Protein AF-A0A9P6ZFN4-F1 (afdb_monomer)

pLDDT: mean 72.67, std 25.09, range [27.66, 98.25]

Nearest PDB structures (foldseek):
  7vg8-assembly1_A  TM=7.835E-01  e=7.254E-08  Tomato yellow leaf curl virus
  6q1m-assembly1_A  TM=7.448E-01  e=5.800E-06  Wheat dwarf virus
  6we0-assembly1_A  TM=6.860E-01  e=6.562E-06  Wheat dwarf virus
  7ola-assembly1_E  TM=4.453E-01  e=1.838E-04  Staphylococcus aureus
  2rhq-assembly1_B-2  TM=4.123E-01  e=5.957E-01  Staphylococcus haemolyticus

Structure (mmCIF, N/CA/C/O backbone):
data_AF-A0A9P6ZFN4-F1
#
_entry.id   AF-A0A9P6ZFN4-F1
#
loop_
_atom_site.group_PDB
_atom_site.id
_atom_site.type_symbol
_atom_site.label_atom_id
_atom_site.label_alt_id
_atom_site.label_comp_id
_atom_site.label_asym_id
_atom_site.label_entity_id
_atom_site.label_seq_id
_atom_site.pdbx_PDB_ins_code
_atom_site.Cartn_x
_atom_site.Cartn_y
_atom_site.Cartn_z
_atom_site.occupancy
_atom_site.B_iso_or_equiv
_atom_site.auth_seq_id
_atom_site.auth_comp_id
_atom_site.auth_asym_id
_atom_site.auth_atom_id
_atom_site.pdbx_PDB_model_num
ATOM 1 N N . MET A 1 1 ? 9.051 -55.244 55.175 1.00 33.50 1 MET A N 1
ATOM 2 C CA . MET A 1 1 ? 8.944 -56.664 54.767 1.00 33.50 1 MET A CA 1
ATOM 3 C C . MET A 1 1 ? 7.610 -56.850 54.056 1.00 33.50 1 MET A C 1
ATOM 5 O O . MET A 1 1 ? 6.680 -56.185 54.481 1.00 33.50 1 MET A O 1
ATOM 9 N N . THR A 1 2 ? 7.563 -57.707 53.024 1.00 35.31 2 THR A N 1
ATOM 10 C CA . THR A 1 2 ? 6.387 -58.440 52.469 1.00 35.31 2 THR A CA 1
ATOM 11 C C . THR A 1 2 ? 5.052 -57.723 52.163 1.00 35.31 2 THR A C 1
ATOM 13 O O . THR A 1 2 ? 4.479 -57.037 52.999 1.00 35.31 2 THR A O 1
ATOM 16 N N . ALA A 1 3 ? 4.507 -58.010 50.971 1.00 38.78 3 ALA A N 1
ATOM 17 C CA . ALA A 1 3 ? 3.099 -57.799 50.587 1.00 38.78 3 ALA A CA 1
ATOM 18 C C . ALA A 1 3 ? 2.182 -58.938 51.119 1.00 38.78 3 ALA A C 1
ATOM 20 O O . ALA A 1 3 ? 2.674 -59.792 51.862 1.00 38.78 3 ALA A O 1
ATOM 21 N N . PRO A 1 4 ? 0.868 -58.946 50.799 1.00 55.84 4 PRO A N 1
ATOM 22 C CA . PRO A 1 4 ? 0.368 -59.608 49.567 1.00 55.84 4 PRO A CA 1
ATOM 23 C C . PRO A 1 4 ? -0.668 -58.739 48.797 1.00 55.84 4 PRO A C 1
ATOM 25 O O . PRO A 1 4 ? -1.037 -57.680 49.294 1.00 55.84 4 PRO A O 1
ATOM 28 N N . CYS A 1 5 ? -1.141 -58.995 47.565 1.00 32.94 5 CYS A N 1
ATOM 29 C CA . CYS A 1 5 ? -1.126 -60.121 46.600 1.00 32.94 5 CYS A CA 1
ATOM 30 C C . CYS A 1 5 ? -2.319 -61.120 46.617 1.00 32.94 5 CYS A C 1
ATOM 32 O O . CYS A 1 5 ? -2.819 -61.478 47.677 1.00 32.94 5 CYS A O 1
ATOM 34 N N . ASP A 1 6 ? -2.694 -61.555 45.400 1.00 32.56 6 ASP A N 1
ATOM 35 C CA . ASP A 1 6 ? -3.630 -62.624 44.967 1.00 32.56 6 ASP A CA 1
ATOM 36 C C . ASP A 1 6 ? -5.155 -62.474 45.243 1.00 32.56 6 ASP A C 1
ATOM 38 O O . ASP A 1 6 ? -5.543 -61.910 46.258 1.00 32.56 6 ASP A O 1
ATOM 42 N N . ILE A 1 7 ? -6.136 -63.006 44.476 1.00 36.28 7 ILE A N 1
ATOM 43 C CA . ILE A 1 7 ? -6.410 -63.312 43.032 1.00 36.28 7 ILE A CA 1
ATOM 44 C C . ILE A 1 7 ? -7.402 -64.506 42.905 1.00 36.28 7 ILE A C 1
ATOM 46 O O . ILE A 1 7 ? -7.102 -65.613 43.344 1.00 36.28 7 ILE A O 1
ATOM 50 N N . ALA A 1 8 ? -8.559 -64.280 42.250 1.00 30.75 8 ALA A N 1
ATOM 51 C CA . ALA A 1 8 ? -9.572 -65.243 41.736 1.00 30.75 8 ALA A CA 1
ATOM 52 C C . ALA A 1 8 ? -10.604 -64.473 40.848 1.00 30.75 8 ALA A C 1
ATOM 54 O O . ALA A 1 8 ? -10.574 -63.244 40.855 1.00 30.75 8 ALA A O 1
ATOM 55 N N . GLY A 1 9 ? -11.551 -65.032 40.069 1.00 29.61 9 GLY A N 1
ATOM 56 C CA . GLY A 1 9 ? -11.866 -66.420 39.657 1.00 29.61 9 GLY A CA 1
ATOM 57 C C . GLY A 1 9 ? -13.399 -66.699 39.593 1.00 29.61 9 GLY A C 1
ATOM 58 O O . GLY A 1 9 ? -14.090 -66.349 40.541 1.00 29.61 9 GLY A O 1
ATOM 59 N N . THR A 1 10 ? -14.030 -67.304 38.563 1.00 30.70 10 THR A N 1
ATOM 60 C CA . THR A 1 10 ? -13.551 -67.684 37.208 1.00 30.70 10 THR A CA 1
ATOM 61 C C . THR A 1 10 ? -14.710 -67.942 36.190 1.00 30.70 10 THR A C 1
ATOM 63 O O . THR A 1 10 ? -15.515 -68.841 36.388 1.00 30.70 10 THR A O 1
ATOM 66 N N . SER A 1 11 ? -14.742 -67.199 35.068 1.00 28.97 11 SER A N 1
ATOM 67 C CA . SER A 1 11 ? -15.205 -67.565 33.691 1.00 28.97 11 SER A CA 1
ATOM 68 C C . SER A 1 11 ? -16.497 -68.378 33.370 1.00 28.97 11 SER A C 1
ATOM 70 O O . SER A 1 11 ? -16.594 -69.558 33.691 1.00 28.97 11 SER A O 1
ATOM 72 N N . SER A 1 12 ? -17.345 -67.845 32.469 1.00 30.00 12 SER A N 1
ATOM 73 C CA . SER A 1 12 ? -18.059 -68.564 31.371 1.00 30.00 12 SER A CA 1
ATOM 74 C C . SER A 1 12 ? -18.648 -67.527 30.379 1.00 30.00 12 SER A C 1
ATOM 76 O O . SER A 1 12 ? -18.824 -66.381 30.780 1.00 30.00 12 SER A O 1
ATOM 78 N N . SER A 1 13 ? -18.971 -67.771 29.100 1.00 31.06 13 SER A N 1
ATOM 79 C CA . SER A 1 13 ? -18.542 -68.768 28.088 1.00 31.06 13 SER A CA 1
ATOM 80 C C . SER A 1 13 ? -18.645 -68.112 26.679 1.00 31.06 13 SER A C 1
ATOM 82 O O . SER A 1 13 ? -19.114 -66.979 26.580 1.00 31.06 13 SER A O 1
ATOM 84 N N . SER A 1 14 ? -18.145 -68.731 25.596 1.00 30.78 14 SER A N 1
ATOM 85 C CA . SER A 1 14 ? -17.811 -68.025 24.332 1.00 30.78 14 SER A CA 1
ATOM 86 C C . SER A 1 14 ? -18.418 -68.606 23.041 1.00 30.78 14 SER A C 1
ATOM 88 O O . SER A 1 14 ? -18.720 -69.792 22.996 1.00 30.78 14 SER A O 1
ATOM 90 N N . ILE A 1 15 ? -18.538 -67.760 21.994 1.00 33.44 15 ILE A N 1
ATOM 91 C CA . ILE A 1 15 ? -18.435 -68.000 20.520 1.00 33.44 15 ILE A CA 1
ATOM 92 C C . ILE A 1 15 ? -18.924 -66.718 19.785 1.00 33.44 15 ILE A C 1
ATOM 94 O O . ILE A 1 15 ? -19.940 -66.160 20.172 1.00 33.44 15 ILE A O 1
ATOM 98 N N . GLY A 1 16 ? -18.283 -66.181 18.734 1.00 29.41 16 GLY A N 1
ATOM 99 C CA . GLY A 1 16 ? -16.957 -66.485 18.183 1.00 29.41 16 GLY A CA 1
ATOM 100 C C . GLY A 1 16 ? -16.561 -65.641 16.944 1.00 29.41 16 GLY A C 1
ATOM 101 O O . GLY A 1 16 ? -17.385 -65.383 16.081 1.00 29.41 16 GLY A O 1
ATOM 102 N N . ARG A 1 17 ? -15.264 -65.286 16.866 1.00 31.55 17 ARG A N 1
ATOM 103 C CA . ARG A 1 17 ? -14.427 -64.924 15.687 1.00 31.55 17 ARG A CA 1
ATOM 104 C C . ARG A 1 17 ? -14.952 -63.947 14.606 1.00 31.55 17 ARG A C 1
ATOM 106 O O . ARG A 1 17 ? -15.712 -64.336 13.732 1.00 31.55 17 ARG A O 1
ATOM 113 N N . PHE A 1 18 ? -14.244 -62.822 14.459 1.00 30.25 18 PHE A N 1
ATOM 114 C CA . PHE A 1 18 ? -13.247 -62.658 13.376 1.00 30.25 18 PHE A CA 1
ATOM 115 C C . PHE A 1 18 ? -12.080 -61.769 13.866 1.00 30.25 18 PHE A C 1
ATOM 117 O O . PHE A 1 18 ? -12.160 -61.220 14.963 1.00 30.25 18 PHE A O 1
ATOM 124 N N . SER A 1 19 ? -10.958 -61.712 13.139 1.00 35.53 19 SER A N 1
ATOM 125 C CA . SER A 1 19 ? -9.648 -61.307 13.694 1.00 35.53 19 SER A CA 1
ATOM 126 C C . SER A 1 19 ? -8.797 -60.431 12.767 1.00 35.53 19 SER A C 1
ATOM 128 O O . SER A 1 19 ? -8.697 -60.741 11.582 1.00 35.53 19 SER A O 1
ATOM 130 N N . GLY A 1 20 ? -8.076 -59.448 13.324 1.00 33.66 20 GLY A N 1
ATOM 131 C CA . GLY A 1 20 ? -6.977 -58.757 12.631 1.00 33.66 20 GLY A CA 1
ATOM 132 C C . GLY A 1 20 ? -6.579 -57.411 13.249 1.00 33.66 20 GLY A C 1
ATOM 133 O O . GLY A 1 20 ? -7.222 -56.402 12.981 1.00 33.66 20 GLY A O 1
ATOM 134 N N . THR A 1 21 ? -5.495 -57.380 14.031 1.00 38.56 21 THR A N 1
ATOM 135 C CA . THR A 1 21 ? -4.876 -56.137 14.538 1.00 38.56 21 THR A CA 1
ATOM 136 C C . THR A 1 21 ? -3.730 -55.715 13.604 1.00 38.56 21 THR A C 1
ATOM 138 O O . THR A 1 21 ? -2.918 -56.576 13.259 1.00 38.56 21 THR A O 1
ATOM 141 N N . PRO A 1 22 ? -3.616 -54.440 13.181 1.00 38.00 22 PRO A N 1
ATOM 142 C CA . PRO A 1 22 ? -2.537 -53.997 12.297 1.00 38.00 22 PRO A CA 1
ATOM 143 C C . PRO A 1 22 ? -1.188 -53.842 13.023 1.00 38.00 22 PRO A C 1
ATOM 145 O O . PRO A 1 22 ? -1.133 -53.491 14.201 1.00 38.00 22 PRO A O 1
ATOM 148 N N . ALA A 1 23 ? -0.098 -54.072 12.288 1.00 46.53 23 ALA A N 1
ATOM 149 C CA . ALA A 1 23 ? 1.288 -53.881 12.725 1.00 46.53 23 ALA A CA 1
ATOM 150 C C . ALA A 1 23 ? 1.819 -52.474 12.343 1.00 46.53 23 ALA A C 1
ATOM 152 O O . ALA A 1 23 ? 1.262 -51.849 11.437 1.00 46.53 23 ALA A O 1
ATOM 153 N N . PRO A 1 24 ? 2.879 -51.955 12.999 1.00 41.06 24 PRO A N 1
ATOM 154 C CA . PRO A 1 24 ? 3.419 -50.624 12.711 1.00 41.06 24 PRO A CA 1
ATOM 155 C C . PRO A 1 24 ? 4.169 -50.547 11.369 1.00 41.06 24 PRO A C 1
ATOM 157 O O . PRO A 1 24 ? 4.866 -51.480 10.971 1.00 41.06 24 PRO A O 1
ATOM 160 N N . SER A 1 25 ? 4.064 -49.395 10.701 1.00 48.50 25 SER A N 1
ATOM 161 C CA . SER A 1 25 ? 4.752 -49.093 9.436 1.00 48.50 25 SER A CA 1
ATOM 162 C C . SER A 1 25 ? 6.192 -48.590 9.648 1.00 48.50 25 SER A C 1
ATOM 164 O O . SER A 1 25 ? 6.456 -47.922 10.651 1.00 48.50 25 SER A O 1
ATOM 166 N N . PRO A 1 26 ? 7.124 -48.844 8.708 1.00 41.97 26 PRO A N 1
ATOM 167 C CA . PRO A 1 26 ? 8.508 -48.379 8.803 1.00 41.97 26 PRO A CA 1
ATOM 168 C C . PRO A 1 26 ? 8.667 -46.882 8.487 1.00 41.97 26 PRO A C 1
ATOM 170 O O . PRO A 1 26 ? 7.898 -46.298 7.722 1.00 41.97 26 PRO A O 1
ATOM 173 N N . ILE A 1 27 ? 9.719 -46.279 9.045 1.00 41.28 27 ILE A N 1
ATOM 174 C CA . ILE A 1 27 ? 10.157 -44.906 8.752 1.00 41.28 27 ILE A CA 1
ATOM 175 C C . ILE A 1 27 ? 10.905 -44.885 7.408 1.00 41.28 27 ILE A C 1
ATOM 177 O O . ILE A 1 27 ? 11.694 -45.786 7.127 1.00 41.28 27 ILE A O 1
ATOM 181 N N . ILE A 1 28 ? 10.677 -43.850 6.593 1.00 43.72 28 ILE A N 1
ATOM 182 C CA . ILE A 1 28 ? 11.344 -43.641 5.298 1.00 43.72 28 ILE A CA 1
ATOM 183 C C . ILE A 1 28 ? 12.283 -42.433 5.399 1.00 43.72 28 ILE A C 1
ATOM 185 O O . ILE A 1 28 ? 11.839 -41.329 5.714 1.00 43.72 28 ILE A O 1
ATOM 189 N N . ASP A 1 29 ? 13.565 -42.647 5.099 1.00 38.59 29 ASP A N 1
ATOM 190 C CA . ASP A 1 29 ? 14.549 -41.584 4.863 1.00 38.59 29 ASP A CA 1
ATOM 191 C C . ASP A 1 29 ? 14.380 -41.027 3.436 1.00 38.59 29 ASP A C 1
ATOM 193 O O . ASP A 1 29 ? 14.258 -41.779 2.469 1.00 38.59 29 ASP A O 1
ATOM 197 N N . TRP A 1 30 ? 14.365 -39.700 3.311 1.00 39.34 30 TRP A N 1
ATOM 198 C CA . TRP A 1 30 ? 14.148 -38.971 2.058 1.00 39.34 30 TRP A CA 1
ATOM 199 C C . TRP A 1 30 ? 15.433 -38.390 1.446 1.00 39.34 30 TRP A C 1
ATOM 201 O O . TRP A 1 30 ? 15.371 -37.703 0.427 1.00 39.34 30 TRP A O 1
ATOM 211 N N . SER A 1 31 ? 16.604 -38.671 2.024 1.00 37.94 31 SER A N 1
ATOM 212 C CA . SER A 1 31 ? 17.887 -38.078 1.623 1.00 37.94 31 SER A CA 1
ATOM 213 C C . SER A 1 31 ? 18.450 -38.550 0.267 1.00 37.94 31 SER A C 1
ATOM 215 O O . SER A 1 31 ? 19.385 -37.930 -0.239 1.00 37.94 31 SER A O 1
ATOM 217 N N . GLN A 1 32 ? 17.904 -39.611 -0.354 1.00 39.78 32 GLN A N 1
ATOM 218 C CA . GLN A 1 32 ? 18.511 -40.265 -1.532 1.00 39.78 32 GLN A CA 1
ATOM 219 C C . GLN A 1 32 ? 17.535 -40.579 -2.689 1.00 39.78 32 GLN A C 1
ATOM 221 O O . GLN A 1 32 ? 17.383 -41.731 -3.090 1.00 39.78 32 GLN A O 1
ATOM 226 N N . THR A 1 33 ? 16.905 -39.563 -3.298 1.00 41.47 33 THR A N 1
ATOM 227 C CA . THR A 1 33 ? 16.223 -39.724 -4.608 1.00 41.47 33 THR A CA 1
ATOM 228 C C . THR A 1 33 ? 16.595 -38.628 -5.623 1.00 41.47 33 THR A C 1
ATOM 230 O O . THR A 1 33 ? 16.543 -37.444 -5.292 1.00 41.47 33 THR A O 1
ATOM 233 N N . PRO A 1 34 ? 16.975 -38.979 -6.873 1.00 39.03 34 PRO A N 1
ATOM 234 C CA . PRO A 1 34 ? 17.336 -38.003 -7.903 1.00 39.03 34 PRO A CA 1
ATOM 235 C C . PRO A 1 34 ? 16.099 -37.380 -8.589 1.00 39.03 34 PRO A C 1
ATOM 237 O O . PRO A 1 34 ? 15.061 -38.035 -8.711 1.00 39.03 34 PRO A O 1
ATOM 240 N N . PRO A 1 35 ? 16.190 -36.136 -9.099 1.00 38.53 35 PRO A N 1
ATOM 241 C CA . PRO A 1 35 ? 15.038 -35.418 -9.643 1.00 38.53 35 PRO A CA 1
ATOM 242 C C . PRO A 1 35 ? 14.597 -35.927 -11.035 1.00 38.53 35 PRO A C 1
ATOM 244 O O . PRO A 1 35 ? 15.439 -36.158 -11.910 1.00 38.53 35 PRO A O 1
ATOM 247 N N . PRO A 1 36 ? 13.280 -36.032 -11.307 1.00 37.91 36 PRO A N 1
ATOM 248 C CA . PRO A 1 36 ? 12.765 -36.457 -12.608 1.00 37.91 36 PRO A CA 1
ATOM 249 C C . PRO A 1 36 ? 12.917 -35.371 -13.688 1.00 37.91 36 PRO A C 1
ATOM 251 O O . PRO A 1 36 ? 12.708 -34.178 -13.452 1.00 37.91 36 PRO A O 1
ATOM 254 N N . ARG A 1 37 ? 13.230 -35.788 -14.923 1.00 32.44 37 ARG A N 1
ATOM 255 C CA . ARG A 1 37 ? 13.356 -34.883 -16.079 1.00 32.44 37 ARG A CA 1
ATOM 256 C C . ARG A 1 37 ? 11.998 -34.300 -16.487 1.00 32.44 37 ARG A C 1
ATOM 258 O O . ARG A 1 37 ? 11.055 -35.040 -16.756 1.00 32.44 37 ARG A O 1
ATOM 265 N N . ARG A 1 38 ? 11.918 -32.972 -16.637 1.00 30.95 38 ARG A N 1
ATOM 266 C CA . ARG A 1 38 ? 10.751 -32.298 -17.232 1.00 30.95 38 ARG A CA 1
ATOM 267 C C . ARG A 1 38 ? 10.666 -32.569 -18.739 1.00 30.95 38 ARG A C 1
ATOM 269 O O . ARG A 1 38 ? 11.581 -32.214 -19.475 1.00 30.95 38 ARG A O 1
ATOM 276 N N . VAL A 1 39 ? 9.518 -33.067 -19.197 1.00 35.81 39 VAL A N 1
ATOM 277 C CA . VAL A 1 39 ? 9.081 -32.999 -20.602 1.00 35.81 39 VAL A CA 1
ATOM 278 C C . VAL A 1 39 ? 7.797 -32.170 -20.643 1.00 35.81 39 VAL A C 1
ATOM 280 O O . VAL A 1 39 ? 6.818 -32.507 -19.984 1.00 35.81 39 VAL A O 1
ATOM 283 N N . GLY A 1 40 ? 7.813 -31.045 -21.360 1.00 30.00 40 GLY A N 1
ATOM 284 C CA . GLY A 1 40 ? 6.699 -30.096 -21.391 1.00 30.00 40 GLY A CA 1
ATOM 285 C C . GLY A 1 40 ? 5.860 -30.209 -22.662 1.00 30.00 40 GLY A C 1
ATOM 286 O O . GLY A 1 40 ? 6.275 -29.713 -23.703 1.00 30.00 40 GLY A O 1
ATOM 287 N N . GLY A 1 41 ? 4.660 -30.787 -22.566 1.00 30.12 41 GLY A N 1
ATOM 288 C CA . GLY A 1 41 ? 3.659 -30.790 -23.639 1.00 30.12 41 GLY A CA 1
ATOM 289 C C . GLY A 1 41 ? 2.352 -30.139 -23.182 1.00 30.12 41 GLY A C 1
ATOM 290 O O . GLY A 1 41 ? 1.699 -30.647 -22.276 1.00 30.12 41 GLY A O 1
ATOM 291 N N . ARG A 1 42 ? 1.953 -29.014 -23.792 1.00 32.91 42 ARG A N 1
ATOM 292 C CA . ARG A 1 42 ? 0.676 -28.334 -23.494 1.00 32.91 42 ARG A CA 1
ATOM 293 C C . ARG A 1 42 ? -0.396 -28.692 -24.527 1.00 32.91 42 ARG A C 1
ATOM 295 O O . ARG A 1 42 ? -0.572 -27.973 -25.506 1.00 32.91 42 ARG A O 1
ATOM 302 N N . GLY A 1 43 ? -1.143 -29.766 -24.282 1.00 30.00 43 GLY A N 1
ATOM 303 C CA . GLY A 1 43 ? -2.414 -30.015 -24.970 1.00 30.00 43 GLY A CA 1
ATOM 304 C C . GLY A 1 43 ? -3.554 -29.217 -24.326 1.00 30.00 43 GLY A C 1
ATOM 305 O O . GLY A 1 43 ? -3.689 -29.221 -23.105 1.00 30.00 43 GLY A O 1
ATOM 306 N N . ARG A 1 44 ? -4.388 -28.546 -25.131 1.00 34.56 44 ARG A N 1
ATOM 307 C CA . ARG A 1 44 ? -5.708 -28.047 -24.701 1.00 34.56 44 ARG A CA 1
ATOM 308 C C . ARG A 1 44 ? -6.788 -29.011 -25.214 1.00 34.56 44 ARG A C 1
ATOM 310 O O . ARG A 1 44 ? -6.725 -29.357 -26.394 1.00 34.56 44 ARG A O 1
ATOM 317 N N . PRO A 1 45 ? -7.785 -29.411 -24.403 1.00 34.03 45 PRO A N 1
ATOM 318 C CA . PRO A 1 45 ? -8.946 -30.130 -24.918 1.00 34.03 45 PRO A CA 1
ATOM 319 C C . PRO A 1 45 ? -9.778 -29.210 -25.826 1.00 34.03 45 PRO A C 1
ATOM 321 O O . PRO A 1 45 ? -9.888 -28.008 -25.577 1.00 34.03 45 PRO A O 1
ATOM 324 N N . ARG A 1 46 ? -10.360 -29.776 -26.888 1.00 30.22 46 ARG A N 1
ATOM 325 C CA . ARG A 1 46 ? -11.207 -29.067 -27.859 1.00 30.22 46 ARG A CA 1
ATOM 326 C C . ARG A 1 46 ? -12.646 -29.558 -27.713 1.00 30.22 46 ARG A C 1
ATOM 328 O O . ARG A 1 46 ? -12.877 -30.762 -27.742 1.00 30.22 46 ARG A O 1
ATOM 335 N N . VAL A 1 47 ? -13.594 -28.636 -27.559 1.00 31.70 47 VAL A N 1
ATOM 336 C CA . VAL A 1 47 ? -15.028 -28.965 -27.477 1.00 31.70 47 VAL A CA 1
ATOM 337 C C . VAL A 1 47 ? -15.527 -29.463 -28.837 1.00 31.70 47 VAL A C 1
ATOM 339 O O . VAL A 1 47 ? -15.164 -28.908 -29.876 1.00 31.70 47 VAL A O 1
ATOM 342 N N . LEU A 1 48 ? -16.345 -30.516 -28.818 1.00 28.28 48 LEU A N 1
ATOM 343 C CA . LEU A 1 48 ? -17.032 -31.071 -29.984 1.00 28.28 48 LEU A CA 1
ATOM 344 C C . LEU A 1 48 ? -18.379 -30.373 -30.199 1.00 28.28 48 LEU A C 1
ATOM 346 O O . LEU A 1 48 ? -19.124 -30.151 -29.249 1.00 28.28 48 LEU A O 1
ATOM 350 N N . VAL A 1 49 ? -18.699 -30.082 -31.460 1.00 32.53 49 VAL A N 1
ATOM 351 C CA . VAL A 1 49 ? -20.010 -29.601 -31.921 1.00 32.53 49 VAL A CA 1
ATOM 352 C C . VAL A 1 49 ? -20.344 -30.389 -33.199 1.00 32.53 49 VAL A C 1
ATOM 354 O O . VAL A 1 49 ? -19.449 -30.539 -34.037 1.00 32.53 49 VAL A O 1
ATOM 357 N N . PRO A 1 50 ? -21.558 -30.952 -33.353 1.00 35.25 50 PRO A N 1
ATOM 358 C CA . PRO A 1 50 ? -21.914 -31.752 -34.526 1.00 35.25 50 PRO A CA 1
ATOM 359 C C . PRO A 1 50 ? -22.084 -30.891 -35.787 1.00 35.25 50 PRO A C 1
ATOM 361 O O . PRO A 1 50 ? -22.417 -29.710 -35.708 1.00 35.25 50 PRO A O 1
ATOM 364 N N . ALA A 1 51 ? -21.867 -31.497 -36.957 1.00 30.09 51 ALA A N 1
ATOM 365 C CA . ALA A 1 51 ? -21.926 -30.827 -38.256 1.00 30.09 51 ALA A CA 1
ATOM 366 C C . ALA A 1 51 ? -23.230 -31.122 -39.020 1.00 30.09 51 ALA A C 1
ATOM 368 O O . ALA A 1 51 ? -23.754 -32.234 -38.966 1.00 30.09 51 ALA A O 1
ATOM 369 N N . THR A 1 52 ? -23.697 -30.142 -39.794 1.00 32.00 52 THR A N 1
ATOM 370 C CA . THR A 1 52 ? -24.788 -30.259 -40.773 1.00 32.00 52 THR A CA 1
ATOM 371 C C . THR A 1 52 ? -24.227 -30.203 -42.209 1.00 32.00 52 THR A C 1
ATOM 373 O O . THR A 1 52 ? -23.359 -29.370 -42.474 1.00 32.00 52 THR A O 1
ATOM 376 N N . PRO A 1 53 ? -24.667 -31.069 -43.147 1.00 36.00 53 PRO A N 1
ATOM 377 C CA . PRO A 1 53 ? -24.121 -31.115 -44.510 1.00 36.00 53 PRO A CA 1
ATOM 378 C C . PRO A 1 53 ? -25.056 -30.496 -45.568 1.00 36.00 53 PRO A C 1
ATOM 380 O O . PRO A 1 53 ? -26.222 -30.874 -45.646 1.00 36.00 53 PRO A O 1
ATOM 383 N N . VAL A 1 54 ? -24.539 -29.628 -46.453 1.00 31.39 54 VAL A N 1
ATOM 384 C CA . VAL A 1 54 ? -25.241 -29.202 -47.686 1.00 31.39 54 VAL A CA 1
ATOM 385 C C . VAL A 1 54 ? -24.274 -29.010 -48.869 1.00 31.39 54 VAL A C 1
ATOM 387 O O . VAL A 1 54 ? -23.398 -28.159 -48.814 1.00 31.39 54 VAL A O 1
ATOM 390 N N . SER A 1 55 ? -24.537 -29.776 -49.937 1.00 29.31 55 SER A N 1
ATOM 391 C CA . SER A 1 55 ? -24.230 -29.600 -51.376 1.00 29.31 55 SER A CA 1
ATOM 392 C C . SER A 1 55 ? -22.818 -29.268 -51.906 1.00 29.31 55 SER A C 1
ATOM 394 O O . SER A 1 55 ? -22.047 -28.484 -51.369 1.00 29.31 55 SER A O 1
ATOM 396 N N . LEU A 1 56 ? -22.553 -29.830 -53.091 1.00 30.33 56 LEU A N 1
ATOM 397 C CA . LEU A 1 56 ? -21.430 -29.543 -53.990 1.00 30.33 56 LEU A CA 1
ATOM 398 C C . LEU A 1 56 ? -21.802 -28.485 -55.046 1.00 30.33 56 LEU A C 1
ATOM 400 O O . LEU A 1 56 ? -22.955 -28.419 -55.473 1.00 30.33 56 LEU A O 1
ATOM 404 N N . ALA A 1 57 ? -20.795 -27.758 -55.540 1.00 30.33 57 ALA A N 1
ATOM 405 C CA . ALA A 1 57 ? -20.755 -27.113 -56.859 1.00 30.33 57 ALA A CA 1
ATOM 406 C C . ALA A 1 57 ? -19.280 -26.945 -57.303 1.00 30.33 57 ALA A C 1
ATOM 408 O O . ALA A 1 57 ? -18.385 -26.903 -56.460 1.00 30.33 57 ALA A O 1
ATOM 409 N N . ALA A 1 58 ? -19.018 -26.883 -58.613 1.00 30.22 58 ALA A N 1
ATOM 410 C CA . ALA A 1 58 ? -17.676 -26.714 -59.204 1.00 30.22 58 ALA A CA 1
ATOM 411 C C . ALA A 1 58 ? -17.446 -25.233 -59.640 1.00 30.22 58 ALA A C 1
ATOM 413 O O . ALA A 1 58 ? -18.341 -24.418 -59.446 1.00 30.22 58 ALA A O 1
ATOM 414 N N . SER A 1 59 ? -16.318 -24.767 -60.204 1.00 29.39 59 SER A N 1
ATOM 415 C CA . SER A 1 59 ? -15.161 -25.435 -60.839 1.00 29.39 59 SER A CA 1
ATOM 416 C C . SER A 1 59 ? -13.942 -24.496 -61.009 1.00 29.39 59 SER A C 1
ATOM 418 O O . SER A 1 59 ? -14.129 -23.292 -61.160 1.00 29.39 59 SER A O 1
ATOM 420 N N . SER A 1 60 ? -12.753 -25.086 -61.217 1.00 33.06 60 SER A N 1
ATOM 421 C CA . SER A 1 60 ? -11.575 -24.518 -61.928 1.00 33.06 60 SER A CA 1
ATOM 422 C C . SER A 1 60 ? -10.631 -23.535 -61.182 1.00 33.06 60 SER A C 1
ATOM 424 O O . SER A 1 60 ? -11.023 -22.966 -60.167 1.00 33.06 60 SER A O 1
ATOM 426 N N . PRO A 1 61 ? -9.332 -23.433 -61.582 1.00 39.69 61 PRO A N 1
ATOM 427 C CA . PRO A 1 61 ? -8.248 -23.411 -60.583 1.00 39.69 61 PRO A CA 1
ATOM 428 C C . PRO A 1 61 ? -7.234 -22.243 -60.654 1.00 39.69 61 PRO A C 1
ATOM 430 O O . PRO A 1 61 ? -7.180 -21.479 -61.614 1.00 39.69 61 PRO A O 1
ATOM 433 N N . ALA A 1 62 ? -6.352 -22.192 -59.646 1.00 29.94 62 ALA A N 1
ATOM 434 C CA . ALA A 1 62 ? -5.180 -21.312 -59.540 1.00 29.94 62 ALA A CA 1
ATOM 435 C C . ALA A 1 62 ? -3.851 -22.125 -59.513 1.00 29.94 62 ALA A C 1
ATOM 437 O O . ALA A 1 62 ? -3.884 -23.318 -59.200 1.00 29.94 62 ALA A O 1
ATOM 438 N N . PRO A 1 63 ? -2.684 -21.528 -59.851 1.00 34.88 63 PRO A N 1
ATOM 439 C CA . PRO A 1 63 ? -1.433 -22.265 -60.087 1.00 34.88 63 PRO A CA 1
ATOM 440 C C . PRO A 1 63 ? -0.672 -22.730 -58.825 1.00 34.88 63 PRO A C 1
ATOM 442 O O . PRO A 1 63 ? -0.939 -22.331 -57.695 1.00 34.88 63 PRO A O 1
ATOM 445 N N . SER A 1 64 ? 0.307 -23.613 -59.045 1.00 34.09 64 SER A N 1
ATOM 446 C CA . SER A 1 64 ? 0.949 -24.477 -58.043 1.00 34.09 64 SER A CA 1
ATOM 447 C C . SER A 1 64 ? 1.975 -23.811 -57.110 1.00 34.09 64 SER A C 1
ATOM 449 O O . SER A 1 64 ? 2.924 -23.188 -57.581 1.00 34.09 64 SER A O 1
ATOM 451 N N . GLN A 1 65 ? 1.911 -24.123 -55.807 1.00 37.25 65 GLN A N 1
ATOM 452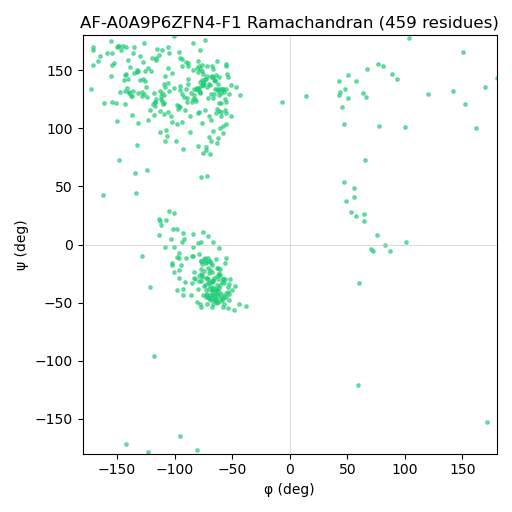 C CA . GLN A 1 65 ? 3.000 -23.884 -54.834 1.00 37.25 65 GLN A CA 1
ATOM 453 C C . GLN A 1 65 ? 3.887 -25.123 -54.550 1.00 37.25 65 GLN A C 1
ATOM 455 O O . GLN A 1 65 ? 4.661 -25.130 -53.598 1.00 37.25 65 GLN A O 1
ATOM 460 N N . ALA A 1 66 ? 3.802 -26.187 -55.356 1.00 37.53 66 ALA A N 1
ATOM 461 C CA . ALA A 1 66 ? 4.456 -27.472 -55.061 1.00 37.53 66 ALA A CA 1
ATOM 462 C C . ALA A 1 66 ? 6.004 -27.445 -55.100 1.00 37.53 66 ALA A C 1
ATOM 464 O O . ALA A 1 66 ? 6.653 -28.277 -54.466 1.00 37.53 66 ALA A O 1
ATOM 465 N N . THR A 1 67 ? 6.611 -26.504 -55.828 1.00 39.09 67 THR A N 1
ATOM 466 C CA . THR A 1 67 ? 8.050 -26.529 -56.155 1.00 39.09 67 THR A CA 1
ATOM 467 C C . THR A 1 67 ? 8.970 -26.099 -55.001 1.00 39.09 67 THR A C 1
ATOM 469 O O . THR A 1 67 ? 10.127 -26.510 -54.956 1.00 39.09 67 THR A O 1
ATOM 472 N N . SER A 1 68 ? 8.486 -25.293 -54.050 1.00 39.09 68 SER A N 1
ATOM 473 C CA . SER A 1 68 ? 9.319 -24.713 -52.979 1.00 39.09 68 SER A CA 1
ATOM 474 C C . SER A 1 68 ? 9.632 -25.680 -51.830 1.00 39.09 68 SER A C 1
ATOM 476 O O . SER A 1 68 ? 10.668 -25.544 -51.177 1.00 39.09 68 SER A O 1
ATOM 478 N N . LEU A 1 69 ? 8.767 -26.672 -51.583 1.00 39.34 69 LEU A N 1
ATOM 479 C CA . LEU A 1 69 ? 8.915 -27.593 -50.450 1.00 39.34 69 LEU A CA 1
ATOM 480 C C . LEU A 1 69 ? 10.024 -28.633 -50.667 1.00 39.34 69 LEU A C 1
ATOM 482 O O . LEU A 1 69 ? 10.735 -28.982 -49.726 1.00 39.34 69 LEU A O 1
ATOM 486 N N . VAL A 1 70 ? 10.199 -29.110 -51.904 1.00 40.16 70 VAL A N 1
ATOM 487 C CA . VAL A 1 70 ? 11.147 -30.193 -52.223 1.00 40.16 70 VAL A CA 1
ATOM 488 C C . VAL A 1 70 ? 12.591 -29.754 -51.956 1.00 40.16 70 VAL A C 1
ATOM 490 O O . VAL A 1 70 ? 13.324 -30.457 -51.259 1.00 40.16 70 VAL A O 1
ATOM 493 N N . GLN A 1 71 ? 12.972 -28.551 -52.402 1.00 37.97 71 GLN A N 1
ATOM 494 C CA . GLN A 1 71 ? 14.323 -28.009 -52.202 1.00 37.97 71 GLN A CA 1
ATOM 495 C C . GLN A 1 71 ? 14.697 -27.860 -50.716 1.00 37.97 71 GLN A C 1
ATOM 497 O O . GLN A 1 71 ? 15.839 -28.123 -50.348 1.00 37.97 71 GLN A O 1
ATOM 502 N N . TRP A 1 72 ? 13.744 -27.526 -49.837 1.00 37.06 72 TRP A N 1
ATOM 503 C CA . TRP A 1 72 ? 13.997 -27.447 -48.389 1.00 37.06 72 TRP A CA 1
ATOM 504 C C . TRP A 1 72 ? 14.295 -28.808 -47.743 1.00 37.06 72 TRP A C 1
ATOM 506 O O . TRP A 1 72 ? 15.071 -28.882 -46.788 1.00 37.06 72 TRP A O 1
ATOM 516 N N . THR A 1 73 ? 13.710 -29.895 -48.255 1.00 40.69 73 THR A N 1
ATOM 517 C CA . THR A 1 73 ? 13.907 -31.244 -47.689 1.00 40.69 73 THR A CA 1
ATOM 518 C C . THR A 1 73 ? 15.244 -31.888 -48.059 1.00 40.69 73 THR A C 1
ATOM 520 O O . THR A 1 73 ? 15.706 -32.779 -47.344 1.00 40.69 73 THR A O 1
ATOM 523 N N . GLN A 1 74 ? 15.890 -31.430 -49.136 1.00 39.22 74 GLN A N 1
ATOM 524 C CA . GLN A 1 74 ? 17.152 -31.993 -49.620 1.00 39.22 74 GLN A CA 1
ATOM 525 C C . GLN A 1 74 ? 18.349 -31.456 -48.813 1.00 39.22 74 GLN A C 1
ATOM 527 O O . GLN A 1 74 ? 19.096 -32.238 -48.222 1.00 39.22 74 GLN A O 1
ATOM 532 N N . THR A 1 75 ? 18.440 -30.132 -48.643 1.00 40.97 75 THR A N 1
ATOM 533 C CA . THR A 1 75 ? 19.505 -29.445 -47.880 1.00 40.97 75 THR A CA 1
ATOM 534 C C . THR A 1 75 ? 19.603 -29.904 -46.416 1.00 40.97 75 THR A C 1
ATOM 536 O O . THR A 1 75 ? 20.682 -29.922 -45.828 1.00 40.97 75 THR A O 1
ATOM 539 N N . GLN A 1 76 ? 18.484 -30.326 -45.813 1.00 41.28 76 GLN A N 1
ATOM 540 C CA . GLN A 1 76 ? 18.436 -30.836 -44.434 1.00 41.28 76 GLN A CA 1
ATOM 541 C C . GLN A 1 76 ? 19.021 -32.252 -44.260 1.00 41.28 76 GLN A C 1
ATOM 543 O O . GLN A 1 76 ? 19.259 -32.671 -43.127 1.00 41.28 76 GLN A O 1
ATOM 548 N N . ARG A 1 77 ? 19.277 -33.005 -45.341 1.00 39.50 77 ARG A N 1
ATOM 549 C CA . ARG A 1 77 ? 19.922 -34.333 -45.260 1.00 39.50 77 ARG A CA 1
ATOM 550 C C . ARG A 1 77 ? 21.445 -34.270 -45.373 1.00 39.50 77 ARG A C 1
ATOM 552 O O . ARG A 1 77 ? 22.129 -35.059 -44.726 1.00 39.50 77 ARG A O 1
ATOM 559 N N . GLU A 1 78 ? 21.983 -33.319 -46.129 1.00 40.53 78 GLU A N 1
ATOM 560 C CA . GLU A 1 78 ? 23.428 -33.214 -46.395 1.00 40.53 78 GLU A CA 1
ATOM 561 C C . GLU A 1 78 ? 24.216 -32.653 -45.197 1.00 40.53 78 GLU A C 1
ATOM 563 O O . GLU A 1 78 ? 25.355 -33.064 -44.950 1.00 40.53 78 GLU A O 1
ATOM 568 N N . ALA A 1 79 ? 23.565 -31.835 -44.359 1.00 41.81 79 ALA A N 1
ATOM 569 C CA . ALA A 1 79 ? 24.106 -31.277 -43.113 1.00 41.81 79 ALA A CA 1
ATOM 570 C C . ALA A 1 79 ? 24.497 -32.323 -42.037 1.00 41.81 79 ALA A C 1
ATOM 572 O O . ALA A 1 79 ? 25.011 -31.957 -40.981 1.00 41.81 79 ALA A O 1
ATOM 573 N N . ARG A 1 80 ? 24.269 -33.623 -42.280 1.00 45.12 80 ARG A N 1
ATOM 574 C CA . ARG A 1 80 ? 24.622 -34.735 -41.377 1.00 45.12 80 ARG A CA 1
ATOM 575 C C . ARG A 1 80 ? 25.903 -35.496 -41.743 1.00 45.12 80 ARG A C 1
ATOM 577 O O . ARG A 1 80 ? 26.273 -36.407 -41.012 1.00 45.12 80 ARG A O 1
ATOM 584 N N . SER A 1 81 ? 26.576 -35.141 -42.840 1.00 45.44 81 SER A N 1
ATOM 585 C CA . SER A 1 81 ? 27.749 -35.874 -43.358 1.00 45.44 81 SER A CA 1
ATOM 586 C C . SER A 1 81 ? 29.111 -35.407 -42.818 1.00 45.44 81 SER A C 1
ATOM 588 O O . SER A 1 81 ? 30.116 -36.071 -43.049 1.00 45.44 81 SER A O 1
ATOM 590 N N . GLY A 1 82 ? 29.178 -34.263 -42.128 1.00 42.66 82 GLY A N 1
ATOM 591 C CA . GLY A 1 82 ? 30.427 -33.704 -41.585 1.00 42.66 82 GLY A CA 1
ATOM 592 C C . GLY A 1 82 ? 31.397 -33.111 -42.620 1.00 42.66 82 GLY A C 1
ATOM 593 O O . GLY A 1 82 ? 32.385 -32.485 -42.235 1.00 42.66 82 GLY A O 1
ATOM 594 N N . VAL A 1 83 ? 31.115 -33.243 -43.921 1.00 38.81 83 VAL A N 1
ATOM 595 C CA . VAL A 1 83 ? 31.938 -32.674 -44.995 1.00 38.81 83 VAL A CA 1
ATOM 596 C C . VAL A 1 83 ? 31.799 -31.151 -45.000 1.00 38.81 83 VAL A C 1
ATOM 598 O O . VAL A 1 83 ? 30.756 -30.606 -45.364 1.00 38.81 83 VAL A O 1
ATOM 601 N N . ARG A 1 84 ? 32.872 -30.441 -44.631 1.00 35.19 84 ARG A N 1
ATOM 602 C CA . ARG A 1 84 ? 32.970 -28.987 -44.821 1.00 35.19 84 ARG A CA 1
ATOM 603 C C . ARG A 1 84 ? 33.166 -28.666 -46.303 1.00 35.19 84 ARG A C 1
ATOM 605 O O . ARG A 1 84 ? 34.287 -28.436 -46.748 1.00 35.19 84 ARG A O 1
ATOM 612 N N . VAL A 1 85 ? 32.070 -28.606 -47.057 1.00 40.47 85 VAL A N 1
ATOM 613 C CA . VAL A 1 85 ? 32.058 -27.891 -48.339 1.00 40.47 85 VAL A CA 1
ATOM 614 C C . VAL A 1 85 ? 32.419 -26.435 -48.043 1.00 40.47 85 VAL A C 1
ATOM 616 O O . VAL A 1 85 ? 31.756 -25.784 -47.232 1.00 40.47 85 VAL A O 1
ATOM 619 N N . ALA A 1 86 ? 33.492 -25.932 -48.654 1.00 38.53 86 ALA A N 1
ATOM 620 C CA . ALA A 1 86 ? 33.875 -24.534 -48.506 1.00 38.53 86 ALA A CA 1
ATOM 621 C C . ALA A 1 86 ? 32.744 -23.650 -49.048 1.00 38.53 86 ALA A C 1
ATOM 623 O O . ALA A 1 86 ? 32.354 -23.780 -50.210 1.00 38.53 86 ALA A O 1
ATOM 624 N N . ALA A 1 87 ? 32.196 -22.774 -48.204 1.00 44.03 87 ALA A N 1
ATOM 625 C CA . ALA A 1 87 ? 31.161 -21.848 -48.641 1.00 44.03 87 ALA A CA 1
ATOM 626 C C . ALA A 1 87 ? 31.724 -20.958 -49.767 1.00 44.03 87 ALA A C 1
ATOM 628 O O . ALA A 1 87 ? 32.839 -20.447 -49.617 1.00 44.03 87 ALA A O 1
ATOM 629 N N . PRO A 1 88 ? 30.993 -20.752 -50.881 1.00 43.06 88 PRO A N 1
ATOM 630 C CA . PRO A 1 88 ? 31.436 -19.834 -51.922 1.00 43.06 88 PRO A CA 1
ATOM 631 C C . PRO A 1 88 ? 31.640 -18.452 -51.299 1.00 43.06 88 PRO A C 1
ATOM 633 O O . PRO A 1 88 ? 30.777 -17.983 -50.552 1.00 43.06 88 PRO A O 1
ATOM 636 N N . GLY A 1 89 ? 32.799 -17.844 -51.578 1.00 50.09 89 GLY A N 1
ATOM 637 C CA . GLY A 1 89 ? 33.300 -16.668 -50.863 1.00 50.09 89 GLY A CA 1
ATOM 638 C C . GLY A 1 89 ? 32.235 -15.591 -50.670 1.00 50.09 89 GLY A C 1
ATOM 639 O O . GLY A 1 89 ? 31.463 -15.296 -51.587 1.00 50.09 89 GLY A O 1
ATOM 640 N N . THR A 1 90 ? 32.176 -15.028 -49.461 1.00 53.62 90 THR A N 1
ATOM 641 C CA . THR A 1 90 ? 31.169 -14.041 -49.054 1.00 53.62 90 THR A CA 1
ATOM 642 C C . THR A 1 90 ? 31.214 -12.824 -49.969 1.00 53.62 90 THR A C 1
ATOM 644 O O . THR A 1 90 ? 32.018 -11.918 -49.758 1.00 53.62 90 THR A O 1
ATOM 647 N N . ARG A 1 91 ? 30.348 -12.811 -50.992 1.00 61.03 91 ARG A N 1
ATOM 648 C CA . ARG A 1 91 ? 30.232 -11.696 -51.939 1.00 61.03 91 ARG A CA 1
ATOM 649 C C . ARG A 1 91 ? 30.036 -10.399 -51.169 1.00 61.03 91 ARG A C 1
ATOM 651 O O . ARG A 1 91 ? 29.146 -10.325 -50.315 1.00 61.03 91 ARG A O 1
ATOM 658 N N . PHE A 1 92 ? 30.855 -9.409 -51.504 1.00 69.81 92 PHE A N 1
ATOM 659 C CA . PHE A 1 92 ? 30.859 -8.105 -50.867 1.00 69.81 92 PHE A CA 1
ATOM 660 C C . PHE A 1 92 ? 29.447 -7.496 -50.830 1.00 69.81 92 PHE A C 1
ATOM 662 O O . PHE A 1 92 ? 28.657 -7.616 -51.775 1.00 69.81 92 PHE A O 1
ATOM 669 N N . ARG A 1 93 ? 29.090 -6.908 -49.683 1.00 76.69 93 ARG A N 1
ATOM 670 C CA . ARG A 1 93 ? 27.730 -6.437 -49.416 1.00 76.69 93 ARG A CA 1
ATOM 671 C C . ARG A 1 93 ? 27.710 -5.305 -48.396 1.00 76.69 93 ARG A C 1
ATOM 673 O O . ARG A 1 93 ? 28.029 -5.507 -47.228 1.00 76.69 93 ARG A O 1
ATOM 680 N N . PHE A 1 94 ? 27.150 -4.174 -48.803 1.00 79.12 94 PHE A N 1
ATOM 681 C CA . PHE A 1 94 ? 26.711 -3.127 -47.885 1.00 79.12 94 PHE A CA 1
ATOM 682 C C . PHE A 1 94 ? 25.390 -3.515 -47.202 1.00 79.12 94 PHE A C 1
ATOM 684 O O . PHE A 1 94 ? 24.508 -4.127 -47.817 1.00 79.12 94 PHE A O 1
ATOM 691 N N . SER A 1 95 ? 25.249 -3.187 -45.914 1.00 84.88 95 SER A N 1
ATOM 692 C CA . SER A 1 95 ? 23.993 -3.344 -45.164 1.00 84.88 95 SER A CA 1
ATOM 693 C C . SER A 1 95 ? 23.960 -2.503 -43.873 1.00 84.88 95 SER A C 1
ATOM 695 O O . SER A 1 95 ? 23.516 -3.005 -42.838 1.00 84.88 95 SER A O 1
ATOM 697 N N . ALA A 1 96 ? 24.417 -1.248 -43.911 1.00 88.12 96 ALA A N 1
ATOM 698 C CA . ALA A 1 96 ? 24.431 -0.339 -42.757 1.00 88.12 96 ALA A CA 1
ATOM 699 C C . ALA A 1 96 ? 23.805 1.025 -43.093 1.00 88.12 96 ALA A C 1
ATOM 701 O O . ALA A 1 96 ? 23.631 1.363 -44.259 1.00 88.12 96 ALA A O 1
ATOM 702 N N . ALA A 1 97 ? 23.429 1.802 -42.074 1.00 89.12 97 ALA A N 1
ATOM 703 C CA . ALA A 1 97 ? 22.858 3.147 -42.244 1.00 89.12 97 ALA A CA 1
ATOM 704 C C . ALA A 1 97 ? 23.887 4.281 -42.076 1.00 89.12 97 ALA A C 1
ATOM 706 O O . ALA A 1 97 ? 23.576 5.430 -42.365 1.00 89.12 97 ALA A O 1
ATOM 707 N N . LYS A 1 98 ? 25.095 3.974 -41.588 1.00 93.00 98 LYS A N 1
ATOM 708 C CA . LYS A 1 98 ? 26.138 4.952 -41.261 1.00 93.00 98 LYS A CA 1
ATOM 709 C C . LYS A 1 98 ? 27.508 4.433 -41.694 1.00 93.00 98 LYS A C 1
ATOM 711 O O . LYS A 1 98 ? 27.868 3.302 -41.354 1.00 93.00 98 LYS A O 1
ATOM 716 N N . TYR A 1 99 ? 28.262 5.268 -42.399 1.00 93.69 99 TYR A N 1
ATOM 717 C CA . TYR A 1 99 ? 29.575 4.948 -42.953 1.00 93.69 99 TYR A CA 1
ATOM 718 C C . TYR A 1 99 ? 30.592 6.046 -42.644 1.00 93.69 99 TYR A C 1
ATOM 720 O O . TYR A 1 99 ? 30.242 7.222 -42.572 1.00 93.69 99 TYR A O 1
ATOM 728 N N . PHE A 1 100 ? 31.851 5.644 -42.490 1.00 94.06 100 PHE A N 1
ATOM 729 C CA . PHE A 1 100 ? 33.019 6.516 -42.503 1.00 94.06 100 PHE A CA 1
ATOM 730 C C . PHE A 1 100 ? 33.895 6.109 -43.688 1.00 94.06 100 PHE A C 1
ATOM 732 O O . PHE A 1 100 ? 34.277 4.942 -43.800 1.00 94.06 100 PHE A O 1
ATOM 739 N N . LEU A 1 101 ? 34.169 7.056 -44.575 1.00 93.88 101 LEU A N 1
ATOM 740 C CA . LEU A 1 101 ? 34.898 6.873 -45.823 1.00 93.88 101 LEU A CA 1
ATOM 741 C C . LEU A 1 101 ? 36.226 7.624 -45.723 1.00 93.88 101 LEU A C 1
ATOM 743 O O . LEU A 1 101 ? 36.233 8.794 -45.344 1.00 93.88 101 LEU A O 1
ATOM 747 N N . THR A 1 102 ? 37.331 6.974 -46.081 1.00 92.44 102 THR A N 1
ATOM 748 C CA . THR A 1 102 ? 38.636 7.635 -46.232 1.00 92.44 102 THR A CA 1
ATOM 749 C C . THR A 1 102 ? 39.105 7.509 -47.674 1.00 92.44 102 THR A C 1
ATOM 751 O O . THR A 1 102 ? 39.465 6.411 -48.096 1.00 92.44 102 THR A O 1
ATOM 754 N N . TYR A 1 103 ? 39.156 8.618 -48.407 1.00 91.44 103 TYR A N 1
ATOM 755 C CA . TYR A 1 103 ? 39.825 8.693 -49.705 1.00 91.44 103 TYR A CA 1
ATOM 756 C C . TYR A 1 103 ? 41.283 9.085 -49.479 1.00 91.44 103 TYR A C 1
ATOM 758 O O . TYR A 1 103 ? 41.567 10.087 -48.823 1.00 91.44 103 TYR A O 1
ATOM 766 N N . SER A 1 104 ? 42.210 8.290 -50.004 1.00 88.75 104 SER A N 1
ATOM 767 C CA . SER A 1 104 ? 43.650 8.536 -49.903 1.00 88.75 104 SER A CA 1
ATOM 768 C C . SER A 1 104 ? 44.211 9.020 -51.234 1.00 88.75 104 SER A C 1
ATOM 770 O O . SER A 1 104 ? 43.704 8.637 -52.283 1.00 88.75 104 SER A O 1
ATOM 772 N N . GLN A 1 105 ? 45.290 9.806 -51.183 1.00 83.56 105 GLN A N 1
ATOM 773 C CA . GLN A 1 105 ? 46.053 10.226 -52.367 1.00 83.56 105 GLN A CA 1
ATOM 774 C C . GLN A 1 105 ? 45.199 10.933 -53.443 1.00 83.56 105 GLN A C 1
ATOM 776 O O . GLN A 1 105 ? 45.306 10.618 -54.625 1.00 83.56 105 GLN A O 1
ATOM 781 N N . ILE A 1 106 ? 44.383 11.926 -53.060 1.00 84.12 106 ILE A N 1
ATOM 782 C CA . ILE A 1 106 ? 43.414 12.589 -53.969 1.00 84.12 106 ILE A CA 1
ATOM 783 C C . ILE A 1 106 ? 44.033 13.420 -55.116 1.00 84.12 106 ILE A C 1
ATOM 785 O O . ILE A 1 106 ? 43.312 14.056 -55.884 1.00 84.12 106 ILE A O 1
ATOM 789 N N . GLY A 1 107 ? 45.365 13.437 -55.235 1.00 82.62 107 GLY A N 1
ATOM 790 C CA . GLY A 1 107 ? 46.097 14.180 -56.259 1.00 82.62 107 GLY A CA 1
ATOM 791 C C . GLY A 1 107 ? 45.810 15.678 -56.189 1.00 82.62 107 GLY A C 1
ATOM 792 O O . GLY A 1 107 ? 46.041 16.305 -55.153 1.00 82.62 107 GLY A O 1
ATOM 793 N N . ASP A 1 108 ? 45.294 16.216 -57.296 1.00 80.75 108 ASP A N 1
ATOM 794 C CA . ASP A 1 108 ? 44.941 17.628 -57.490 1.00 80.75 108 ASP A CA 1
ATOM 795 C C . ASP A 1 108 ? 43.430 17.882 -57.632 1.00 80.75 108 ASP A C 1
ATOM 797 O O . ASP A 1 108 ? 43.022 18.925 -58.141 1.00 80.75 108 ASP A O 1
ATOM 801 N N . LEU A 1 109 ? 42.585 16.951 -57.173 1.00 84.44 109 LEU A N 1
ATOM 802 C CA . LEU A 1 109 ? 41.131 17.146 -57.168 1.00 84.44 109 LEU A CA 1
ATOM 803 C C . LEU A 1 109 ? 40.699 18.298 -56.241 1.00 84.44 109 LEU A C 1
ATOM 805 O O . LEU A 1 109 ? 41.285 18.522 -55.180 1.00 84.44 109 LEU A O 1
ATOM 809 N N . ASP A 1 110 ? 39.642 19.010 -56.644 1.00 85.19 110 ASP A N 1
ATOM 810 C CA . ASP A 1 110 ? 39.015 20.068 -55.851 1.00 85.19 110 ASP A CA 1
ATOM 811 C C . ASP A 1 110 ? 38.076 19.493 -54.783 1.00 85.19 110 ASP A C 1
ATOM 813 O O . ASP A 1 110 ? 37.399 18.496 -55.016 1.00 85.19 110 ASP A O 1
ATOM 817 N N . ASN A 1 111 ? 37.946 20.166 -53.638 1.00 85.88 111 ASN A N 1
ATOM 818 C CA . ASN A 1 111 ? 36.963 19.803 -52.606 1.00 85.88 111 ASN A CA 1
ATOM 819 C C . ASN A 1 111 ? 35.519 19.776 -53.151 1.00 85.88 111 ASN A C 1
ATOM 821 O O . ASN A 1 111 ? 34.711 18.932 -52.760 1.00 85.88 111 ASN A O 1
ATOM 825 N N . GLY A 1 112 ? 35.216 20.598 -54.162 1.00 85.62 112 GLY A N 1
ATOM 826 C CA . GLY A 1 112 ? 33.947 20.541 -54.882 1.00 85.62 112 GLY A CA 1
ATOM 827 C C . GLY A 1 112 ? 33.689 19.214 -55.610 1.00 85.62 112 GLY A C 1
ATOM 828 O O . GLY A 1 112 ? 32.525 18.860 -55.770 1.00 85.62 112 GLY A O 1
ATOM 829 N N . ALA A 1 113 ? 34.708 18.443 -56.015 1.00 86.00 113 ALA A N 1
ATOM 830 C CA . ALA A 1 113 ? 34.522 17.105 -56.591 1.00 86.00 113 ALA A CA 1
ATOM 831 C C . ALA A 1 113 ? 33.858 16.154 -55.594 1.00 86.00 113 ALA A C 1
ATOM 833 O O . ALA A 1 113 ? 32.966 15.389 -55.963 1.00 86.00 113 ALA A O 1
ATOM 834 N N . MET A 1 114 ? 34.269 16.243 -54.330 1.00 88.81 114 MET A N 1
ATOM 835 C CA . MET A 1 114 ? 33.707 15.455 -53.246 1.00 88.81 114 MET A CA 1
ATOM 836 C C . MET A 1 114 ? 32.281 15.913 -52.910 1.00 88.81 114 MET A C 1
ATOM 838 O O . MET A 1 114 ? 31.392 15.070 -52.805 1.00 88.81 114 MET A O 1
ATOM 842 N N . CYS A 1 115 ? 32.033 17.226 -52.815 1.00 88.50 115 CYS A N 1
ATOM 843 C CA . CYS A 1 115 ? 30.688 17.769 -52.579 1.00 88.50 115 CYS A CA 1
ATOM 844 C C . CYS A 1 115 ? 29.697 17.330 -53.671 1.00 88.50 115 CYS A C 1
ATOM 846 O O . CYS A 1 115 ? 28.692 16.692 -53.363 1.00 88.50 115 CYS A O 1
ATOM 848 N N . ARG A 1 116 ? 30.033 17.568 -54.952 1.00 90.56 116 ARG A N 1
ATOM 849 C CA . ARG A 1 116 ? 29.204 17.184 -56.112 1.00 90.56 116 ARG A CA 1
ATOM 850 C C . ARG A 1 116 ? 28.826 15.698 -56.070 1.00 90.56 116 ARG A C 1
ATOM 852 O O . ARG A 1 116 ? 27.671 15.358 -56.289 1.00 90.56 116 ARG A O 1
ATOM 859 N N . PHE A 1 117 ? 29.767 14.816 -55.720 1.00 91.56 117 PHE A N 1
ATOM 860 C CA . PHE A 1 117 ? 29.513 13.375 -55.633 1.00 91.56 117 PHE A CA 1
ATOM 861 C C . PHE A 1 117 ? 28.500 12.974 -54.546 1.00 91.56 117 PHE A C 1
ATOM 863 O O . PHE A 1 117 ? 27.697 12.067 -54.770 1.00 91.56 117 PHE A O 1
ATOM 870 N N . PHE A 1 118 ? 28.530 13.613 -53.371 1.00 90.38 118 PHE A N 1
ATOM 871 C CA . PHE A 1 118 ? 27.597 13.291 -52.285 1.00 90.38 118 PHE A CA 1
ATOM 872 C C . PHE A 1 118 ? 26.242 13.990 -52.425 1.00 90.38 118 PHE A C 1
ATOM 874 O O . PHE A 1 118 ? 25.231 13.415 -52.021 1.00 90.38 118 PHE A O 1
ATOM 881 N N . ASP A 1 119 ? 26.197 15.166 -53.049 1.00 87.19 119 ASP A N 1
ATOM 882 C CA . ASP A 1 119 ? 24.948 15.884 -53.322 1.00 87.19 119 ASP A CA 1
ATOM 883 C C . ASP A 1 119 ? 24.177 15.280 -54.519 1.00 87.19 119 ASP A C 1
ATOM 885 O O . ASP A 1 119 ? 22.947 15.241 -54.504 1.00 87.19 119 ASP A O 1
ATOM 889 N N . GLU A 1 120 ? 24.875 14.718 -55.516 1.00 87.88 120 GLU A N 1
ATOM 890 C CA . GLU A 1 120 ? 24.284 13.985 -56.655 1.00 87.88 120 GLU A CA 1
ATOM 891 C C . GLU A 1 120 ? 24.172 12.457 -56.419 1.00 87.88 120 GLU A C 1
ATOM 893 O O . GLU A 1 120 ? 23.878 11.693 -57.345 1.00 87.88 120 GLU A O 1
ATOM 898 N N . PHE A 1 121 ? 24.407 11.971 -55.192 1.00 88.88 121 PHE A N 1
ATOM 899 C CA . PHE A 1 121 ? 24.510 10.534 -54.911 1.00 88.88 121 PHE A CA 1
ATOM 900 C C . PHE A 1 121 ? 23.202 9.774 -55.246 1.00 88.88 121 PHE A C 1
ATOM 902 O O . PHE A 1 121 ? 22.121 10.176 -54.807 1.00 88.88 121 PHE A O 1
ATOM 909 N N . PRO A 1 122 ? 23.248 8.616 -55.946 1.00 84.38 122 PRO A N 1
ATOM 910 C CA . PRO A 1 122 ? 22.061 7.950 -56.513 1.00 84.38 122 PRO A CA 1
ATOM 911 C C . PRO A 1 122 ? 21.104 7.302 -55.489 1.00 84.38 122 PRO A C 1
ATOM 913 O O . PRO A 1 122 ? 20.170 6.589 -55.863 1.00 84.38 122 PRO A O 1
ATOM 916 N N . VAL A 1 123 ? 21.330 7.512 -54.192 1.00 85.06 123 VAL A N 1
ATOM 917 C CA . VAL A 1 123 ? 20.458 7.103 -53.086 1.00 85.06 123 VAL A CA 1
ATOM 918 C C . VAL A 1 123 ? 20.404 8.257 -52.095 1.00 85.06 123 VAL A C 1
ATOM 920 O O . VAL A 1 123 ? 21.452 8.696 -51.641 1.00 85.06 123 VAL A O 1
ATOM 923 N N . ALA A 1 124 ? 19.205 8.701 -51.710 1.00 85.56 124 ALA A N 1
ATOM 924 C CA . ALA A 1 124 ? 19.036 9.818 -50.780 1.00 85.56 124 ALA A CA 1
ATOM 925 C C . ALA A 1 124 ? 19.865 9.637 -49.491 1.00 85.56 124 ALA A C 1
ATOM 927 O O . ALA A 1 124 ? 19.582 8.766 -48.659 1.00 85.56 124 ALA A O 1
ATOM 928 N N . ILE A 1 125 ? 20.898 10.468 -49.352 1.00 89.94 125 ILE A N 1
ATOM 929 C CA . ILE A 1 125 ? 21.684 10.640 -48.133 1.00 89.94 125 ILE A CA 1
ATOM 930 C C . ILE A 1 125 ? 20.884 11.561 -47.208 1.00 89.94 125 ILE A C 1
ATOM 932 O O . ILE A 1 125 ? 20.346 12.571 -47.651 1.00 89.94 125 ILE A O 1
ATOM 936 N N . LYS A 1 126 ? 20.795 11.206 -45.923 1.00 88.81 126 LYS A N 1
ATOM 937 C CA . LYS A 1 126 ? 20.136 12.045 -44.916 1.00 88.81 126 LYS A CA 1
ATOM 938 C C . LYS A 1 126 ? 21.050 13.196 -44.508 1.00 88.81 126 LYS A C 1
ATOM 940 O O . LYS A 1 126 ? 20.635 14.344 -44.533 1.00 88.81 126 LYS A O 1
ATOM 945 N N . HIS A 1 127 ? 22.287 12.856 -44.141 1.00 90.25 127 HIS A N 1
ATOM 946 C CA . HIS A 1 127 ? 23.322 13.793 -43.704 1.00 90.25 127 HIS A CA 1
ATOM 947 C C . HIS A 1 127 ? 24.693 13.324 -44.194 1.00 90.25 127 HIS A C 1
ATOM 949 O O . HIS A 1 127 ? 24.991 12.127 -44.130 1.00 90.25 127 HIS A O 1
ATOM 955 N N . TRP A 1 128 ? 25.556 14.255 -44.600 1.00 92.62 128 TRP A N 1
ATOM 956 C CA . TRP A 1 128 ? 26.981 13.991 -44.798 1.00 92.62 128 TRP A CA 1
ATOM 957 C C . TRP A 1 128 ? 27.846 15.141 -44.265 1.00 92.62 128 TRP A C 1
ATOM 959 O O . TRP A 1 128 ? 27.402 16.289 -44.191 1.00 92.62 128 TRP A O 1
ATOM 969 N N . LYS A 1 129 ? 29.080 14.819 -43.865 1.00 92.81 129 LYS A N 1
ATOM 970 C CA . LYS A 1 129 ? 30.121 15.792 -43.500 1.00 92.81 129 LYS A CA 1
ATOM 971 C C . LYS A 1 129 ? 31.478 15.286 -43.959 1.00 92.81 129 LYS A C 1
ATOM 973 O O . LYS A 1 129 ? 31.794 14.126 -43.699 1.00 92.81 129 LYS A O 1
ATOM 978 N N . GLY A 1 130 ? 32.261 16.134 -44.612 1.00 90.88 130 GLY A N 1
ATOM 979 C CA . GLY A 1 130 ? 33.629 15.837 -45.028 1.00 90.88 130 GLY A CA 1
ATOM 980 C C . GLY A 1 130 ? 34.654 16.781 -44.405 1.00 90.88 130 GLY A C 1
ATOM 981 O O . GLY A 1 130 ? 34.307 17.877 -43.969 1.00 90.88 130 GLY A O 1
ATOM 982 N N . VAL A 1 131 ? 35.916 16.363 -44.401 1.00 90.56 131 VAL A N 1
ATOM 983 C CA . VAL A 1 131 ? 37.082 17.208 -44.111 1.00 90.56 131 VAL A CA 1
ATOM 984 C C . VAL A 1 131 ? 38.255 16.798 -45.004 1.00 90.56 131 VAL A C 1
ATOM 986 O O . VAL A 1 131 ? 38.404 15.611 -45.318 1.00 90.56 131 VAL A O 1
ATOM 989 N N . GLN A 1 132 ? 39.086 17.760 -45.410 1.00 87.69 132 GLN A N 1
ATOM 990 C CA . GLN A 1 132 ? 40.381 17.494 -46.045 1.00 87.69 132 GLN A CA 1
ATOM 991 C C . GLN A 1 132 ? 41.491 17.424 -44.982 1.00 87.69 132 GLN A C 1
ATOM 993 O O . GLN A 1 132 ? 41.791 18.426 -44.339 1.00 87.69 132 GLN A O 1
ATOM 998 N N . GLU A 1 133 ? 42.122 16.258 -44.823 1.00 84.06 133 GLU A N 1
ATOM 999 C CA . GLU A 1 133 ? 43.281 16.051 -43.940 1.00 84.06 133 GLU A CA 1
ATOM 1000 C C . GLU A 1 133 ? 44.590 16.185 -44.744 1.00 84.06 133 GLU A C 1
ATOM 1002 O O . GLU A 1 133 ? 44.715 15.670 -45.864 1.00 84.06 133 GLU A O 1
ATOM 1007 N N . HIS A 1 134 ? 45.573 16.891 -44.175 1.00 75.94 134 HIS A N 1
ATOM 1008 C CA . HIS A 1 134 ? 46.893 17.116 -44.770 1.00 75.94 134 HIS A CA 1
ATOM 1009 C C . HIS A 1 134 ? 47.958 16.300 -44.032 1.00 75.94 134 HIS A C 1
ATOM 1011 O O . HIS A 1 134 ? 48.492 16.731 -43.011 1.00 75.94 134 HIS A O 1
ATOM 1017 N N . HIS A 1 135 ? 48.344 15.139 -44.563 1.00 66.44 135 HIS A N 1
ATOM 1018 C CA . HIS A 1 135 ? 49.435 14.386 -43.949 1.00 66.44 135 HIS A CA 1
ATOM 1019 C C . HIS A 1 135 ? 50.793 15.057 -44.194 1.00 66.44 135 HIS A C 1
ATOM 1021 O O . HIS A 1 135 ? 51.098 15.492 -45.306 1.00 66.44 135 HIS A O 1
ATOM 1027 N N . ALA A 1 136 ? 51.669 15.021 -43.184 1.00 56.41 136 ALA A N 1
ATOM 1028 C CA . ALA A 1 136 ? 53.028 15.577 -43.226 1.00 56.41 136 ALA A CA 1
ATOM 1029 C C . ALA A 1 136 ? 53.920 15.038 -44.371 1.00 56.41 136 ALA A C 1
ATOM 1031 O O . ALA A 1 136 ? 54.927 15.652 -44.710 1.00 56.41 136 ALA A O 1
ATOM 1032 N N . ASN A 1 137 ? 53.533 13.924 -45.002 1.00 57.06 137 ASN A N 1
ATOM 1033 C CA . ASN A 1 137 ? 54.190 13.358 -46.185 1.00 57.06 137 ASN A CA 1
ATOM 1034 C C . ASN A 1 137 ? 53.723 13.995 -47.519 1.00 57.06 137 ASN A C 1
ATOM 1036 O O . ASN A 1 137 ? 54.020 13.460 -48.584 1.00 57.06 137 ASN A O 1
ATOM 1040 N N . GLY A 1 138 ? 52.947 15.085 -47.482 1.00 62.69 138 GLY A N 1
ATOM 1041 C CA . GLY A 1 138 ? 52.436 15.800 -48.663 1.00 62.69 138 GLY A CA 1
ATOM 1042 C C . GLY A 1 138 ? 51.171 15.204 -49.299 1.00 62.69 138 GLY A C 1
ATOM 1043 O O . GLY A 1 138 ? 50.664 15.744 -50.279 1.00 62.69 138 GLY A O 1
ATOM 1044 N N . GLY A 1 139 ? 50.637 14.105 -48.757 1.00 73.25 139 GLY A N 1
ATOM 1045 C CA . GLY A 1 139 ? 49.407 13.479 -49.248 1.00 73.25 139 GLY A CA 1
ATOM 1046 C C . GLY A 1 139 ? 48.145 14.166 -48.719 1.00 73.25 139 GLY A C 1
ATOM 1047 O O . GLY A 1 139 ? 47.942 14.218 -47.507 1.00 73.25 139 GLY A O 1
ATOM 1048 N N . ARG A 1 140 ? 47.272 14.627 -49.627 1.00 83.12 140 ARG A N 1
ATOM 1049 C CA . ARG A 1 140 ? 45.900 15.070 -49.312 1.00 83.12 140 ARG A CA 1
ATOM 1050 C C . ARG A 1 140 ? 44.937 13.885 -49.248 1.00 83.12 140 ARG A C 1
ATOM 1052 O O . ARG A 1 140 ? 44.965 13.013 -50.125 1.00 83.12 140 ARG A O 1
ATOM 1059 N N . HIS A 1 141 ? 44.105 13.856 -48.214 1.00 88.38 141 HIS A N 1
ATOM 1060 C CA . HIS A 1 141 ? 43.120 12.809 -47.946 1.00 88.38 141 HIS A CA 1
ATOM 1061 C C . HIS A 1 141 ? 41.752 13.441 -47.633 1.00 88.38 141 HIS A C 1
ATOM 1063 O O . HIS A 1 141 ? 41.695 14.528 -47.062 1.00 88.38 141 HIS A O 1
ATOM 1069 N N . TRP A 1 142 ? 40.650 12.759 -47.963 1.00 90.81 142 TRP A N 1
ATOM 1070 C CA . TRP A 1 142 ? 39.303 13.153 -47.522 1.00 90.81 142 TRP A CA 1
ATOM 1071 C C . TRP A 1 142 ? 38.743 12.146 -46.525 1.00 90.81 142 TRP A C 1
ATOM 1073 O O . TRP A 1 142 ? 38.697 10.948 -46.812 1.00 90.81 142 TRP A O 1
ATOM 1083 N N . HIS A 1 143 ? 38.239 12.640 -45.396 1.00 91.75 143 HIS A N 1
ATOM 1084 C CA . HIS A 1 143 ? 37.479 11.854 -44.428 1.00 91.75 143 HIS A CA 1
ATOM 1085 C C . HIS A 1 143 ? 36.017 12.290 -44.440 1.00 91.75 143 HIS A C 1
ATOM 1087 O O . HIS A 1 143 ? 35.723 13.453 -44.180 1.00 91.75 143 HIS A O 1
ATOM 1093 N N . VAL A 1 144 ? 35.099 11.362 -44.730 1.00 92.75 144 VAL A N 1
ATOM 1094 C CA . VAL A 1 144 ? 33.668 11.662 -44.900 1.00 92.75 144 VAL A CA 1
ATOM 1095 C C . VAL A 1 144 ? 32.809 10.749 -44.036 1.00 92.75 144 VAL A C 1
ATOM 1097 O O . VAL A 1 144 ? 32.915 9.525 -44.103 1.00 92.75 144 VAL A O 1
ATOM 1100 N N . ILE A 1 145 ? 31.917 11.338 -43.244 1.00 93.56 145 ILE A N 1
ATOM 1101 C CA . ILE A 1 145 ? 30.829 10.630 -42.568 1.00 93.56 145 ILE A CA 1
ATOM 1102 C C . ILE A 1 145 ? 29.584 10.720 -43.452 1.00 93.56 145 ILE A C 1
ATOM 1104 O O . ILE A 1 145 ? 29.192 11.817 -43.846 1.00 93.56 145 ILE A O 1
ATOM 1108 N N . VAL A 1 146 ? 28.936 9.583 -43.720 1.00 92.75 146 VAL A N 1
ATOM 1109 C CA . VAL A 1 146 ? 27.696 9.502 -44.510 1.00 92.75 146 VAL A CA 1
ATOM 1110 C C . VAL A 1 146 ? 26.619 8.760 -43.721 1.00 92.75 146 VAL A C 1
ATOM 1112 O O .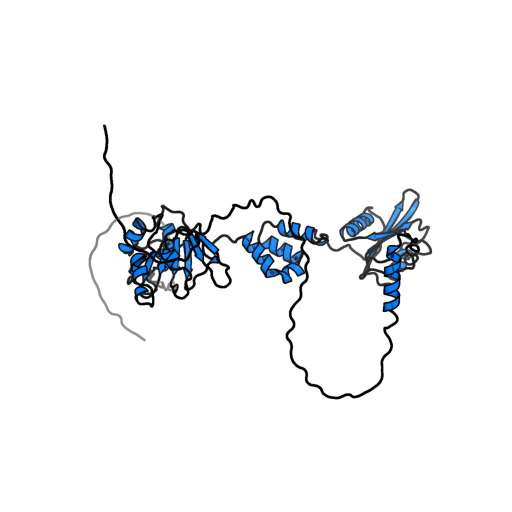 VAL A 1 146 ? 26.853 7.659 -43.211 1.00 92.75 146 VAL A O 1
ATOM 1115 N N . VAL A 1 147 ? 25.426 9.351 -43.632 1.00 91.81 147 VAL A N 1
ATOM 1116 C CA . VAL A 1 147 ? 24.260 8.819 -42.912 1.00 91.81 147 VAL A CA 1
ATOM 1117 C C . VAL A 1 147 ? 23.065 8.720 -43.860 1.00 91.81 147 VAL A C 1
ATOM 1119 O O . VAL A 1 147 ? 22.664 9.704 -44.472 1.00 91.81 147 VAL A O 1
ATOM 1122 N N . PHE A 1 148 ? 22.455 7.539 -43.942 1.00 90.56 148 PHE A N 1
ATOM 1123 C CA . PHE A 1 148 ? 21.247 7.255 -44.722 1.00 90.56 148 PHE A CA 1
ATOM 1124 C C . PHE A 1 148 ? 20.040 7.051 -43.792 1.00 90.56 148 PHE A C 1
ATOM 1126 O O . PHE A 1 148 ? 20.174 6.424 -42.740 1.00 90.56 148 PHE A O 1
ATOM 1133 N N . ASP A 1 149 ? 18.839 7.480 -44.200 1.00 83.06 149 ASP A N 1
ATOM 1134 C CA . ASP A 1 149 ? 17.593 7.263 -43.428 1.00 83.06 149 ASP A CA 1
ATOM 1135 C C . ASP A 1 149 ? 17.251 5.781 -43.211 1.00 83.06 149 ASP A C 1
ATOM 1137 O O . ASP A 1 149 ? 16.546 5.408 -42.271 1.00 83.06 149 ASP A O 1
ATOM 1141 N N . LYS A 1 150 ? 17.713 4.912 -44.114 1.00 84.75 150 LYS A N 1
ATOM 1142 C CA . LYS A 1 150 ? 17.481 3.464 -44.088 1.00 84.75 150 LYS A CA 1
ATOM 1143 C C . LYS A 1 150 ? 18.801 2.749 -44.385 1.00 84.75 150 LYS A C 1
ATOM 1145 O O . LYS A 1 150 ? 19.587 3.273 -45.170 1.00 84.75 150 LYS A O 1
ATOM 1150 N N . PRO A 1 151 ? 19.056 1.549 -43.825 1.00 85.81 151 PRO A N 1
ATOM 1151 C CA . PRO A 1 151 ? 20.292 0.819 -44.089 1.00 85.81 151 PRO A CA 1
ATOM 1152 C C . PRO A 1 151 ? 20.513 0.585 -45.588 1.00 85.81 151 PRO A C 1
ATOM 1154 O O . PRO A 1 151 ? 19.771 -0.175 -46.218 1.00 85.81 151 PRO A O 1
ATOM 1157 N N . PHE A 1 152 ? 21.542 1.226 -46.141 1.00 85.94 152 PHE A N 1
ATOM 1158 C CA . PHE A 1 152 ? 21.925 1.112 -47.539 1.00 85.94 152 PHE A CA 1
ATOM 1159 C C . PHE A 1 152 ? 22.392 -0.318 -47.841 1.00 85.94 152 PHE A C 1
ATOM 1161 O O . PHE A 1 152 ? 23.138 -0.934 -47.075 1.00 85.94 152 PHE A O 1
ATOM 1168 N N . ARG A 1 153 ? 21.898 -0.880 -48.950 1.00 86.38 153 ARG A N 1
ATOM 1169 C CA . ARG A 1 153 ? 22.060 -2.295 -49.316 1.00 86.38 153 ARG A CA 1
ATOM 1170 C C . ARG A 1 153 ? 22.502 -2.441 -50.768 1.00 86.38 153 ARG A C 1
ATOM 1172 O O . ARG A 1 153 ? 21.684 -2.655 -51.656 1.00 86.38 153 ARG A O 1
ATOM 1179 N N . GLY A 1 154 ? 23.810 -2.365 -50.980 1.00 82.19 154 GLY A N 1
ATOM 1180 C CA . GLY A 1 154 ? 24.473 -2.565 -52.269 1.00 82.19 154 GLY A CA 1
ATOM 1181 C C . GLY A 1 154 ? 25.320 -3.842 -52.339 1.00 82.19 154 GLY A C 1
ATOM 1182 O O . GLY A 1 154 ? 25.610 -4.481 -51.325 1.00 82.19 154 GLY A O 1
ATOM 1183 N N . ARG A 1 155 ? 25.719 -4.193 -53.566 1.00 81.00 155 ARG A N 1
ATOM 1184 C CA . ARG A 1 155 ? 26.721 -5.231 -53.897 1.00 81.00 155 ARG A CA 1
ATOM 1185 C C . ARG A 1 155 ? 27.828 -4.730 -54.836 1.00 81.00 155 ARG A C 1
ATOM 1187 O O . ARG A 1 155 ? 28.779 -5.461 -55.063 1.00 81.00 155 ARG A O 1
ATOM 1194 N N . ASN A 1 156 ? 27.676 -3.533 -55.406 1.00 83.50 156 ASN A N 1
ATOM 1195 C CA . ASN A 1 156 ? 28.728 -2.871 -56.169 1.00 83.50 156 ASN A CA 1
ATOM 1196 C C . ASN A 1 156 ? 29.703 -2.243 -55.171 1.00 83.50 156 ASN A C 1
ATOM 1198 O O . ASN A 1 156 ? 29.286 -1.347 -54.442 1.00 83.50 156 ASN A O 1
ATOM 1202 N N . GLU A 1 157 ? 30.945 -2.714 -55.115 1.00 83.62 157 GLU A N 1
ATOM 1203 C CA . GLU A 1 157 ? 31.978 -2.140 -54.243 1.00 83.62 157 GLU A CA 1
ATOM 1204 C C . GLU A 1 157 ? 32.380 -0.722 -54.670 1.00 83.62 157 GLU A C 1
ATOM 1206 O O . GLU A 1 157 ? 32.551 0.137 -53.809 1.00 83.62 157 GLU A O 1
ATOM 1211 N N . HIS A 1 158 ? 32.328 -0.433 -55.973 1.00 86.44 158 HIS A N 1
ATOM 1212 C CA . HIS A 1 158 ? 32.650 0.867 -56.571 1.00 86.44 158 HIS A CA 1
ATOM 1213 C C . HIS A 1 158 ? 31.581 1.962 -56.388 1.00 86.44 158 HIS A C 1
ATOM 1215 O O . HIS A 1 158 ? 31.621 2.992 -57.055 1.00 86.44 158 HIS A O 1
ATOM 1221 N N . ILE A 1 159 ? 30.561 1.756 -55.544 1.00 88.50 159 ILE A N 1
ATOM 1222 C CA . ILE A 1 159 ? 29.453 2.725 -55.406 1.00 88.50 159 ILE A CA 1
ATOM 1223 C C . ILE A 1 159 ? 29.860 4.022 -54.689 1.00 88.50 159 ILE A C 1
ATOM 1225 O O . ILE A 1 159 ? 29.107 4.987 -54.726 1.00 88.50 159 ILE A O 1
ATOM 1229 N N . PHE A 1 160 ? 31.023 4.036 -54.036 1.00 91.69 160 PHE A N 1
ATOM 1230 C CA . PHE A 1 160 ? 31.597 5.208 -53.374 1.00 91.69 160 PHE A CA 1
ATOM 1231 C C . PHE A 1 160 ? 32.867 5.711 -54.088 1.00 91.69 160 PHE A C 1
ATOM 1233 O O . PHE A 1 160 ? 33.632 6.452 -53.491 1.00 91.69 160 PHE A O 1
ATOM 1240 N N . ASP A 1 161 ? 33.131 5.309 -55.335 1.00 91.69 161 ASP A N 1
ATOM 1241 C CA . ASP A 1 161 ? 34.379 5.670 -56.020 1.00 91.69 161 ASP A CA 1
ATOM 1242 C C . ASP A 1 161 ? 34.282 7.062 -56.662 1.00 91.69 161 ASP A C 1
ATOM 1244 O O . ASP A 1 161 ? 33.413 7.317 -57.498 1.00 91.69 161 ASP A O 1
ATOM 1248 N N . ILE A 1 162 ? 35.219 7.952 -56.322 1.00 89.62 162 ILE A N 1
ATOM 1249 C CA . ILE A 1 162 ? 35.284 9.325 -56.849 1.00 89.62 162 ILE A CA 1
ATOM 1250 C C . ILE A 1 162 ? 36.428 9.405 -57.862 1.00 89.62 162 ILE A C 1
ATOM 1252 O O . ILE A 1 162 ? 37.586 9.226 -57.500 1.00 89.62 162 ILE A O 1
ATOM 1256 N N . TYR A 1 163 ? 36.121 9.640 -59.143 1.00 86.12 163 TYR A N 1
ATOM 1257 C CA . TYR A 1 163 ? 37.106 9.679 -60.242 1.00 86.12 163 TYR A CA 1
ATOM 1258 C C . TYR A 1 163 ? 38.078 8.472 -60.276 1.00 86.12 163 TYR A C 1
ATOM 1260 O O . TYR A 1 163 ? 39.241 8.599 -60.651 1.00 86.12 163 TYR A O 1
ATOM 1268 N N . SER A 1 164 ? 37.578 7.271 -59.954 1.00 85.00 164 SER A N 1
ATOM 1269 C CA . SER A 1 164 ? 38.337 6.005 -59.808 1.00 85.00 164 SER A CA 1
ATOM 1270 C C . SER A 1 164 ? 39.174 5.863 -58.524 1.00 85.00 164 SER A C 1
ATOM 1272 O O . SER A 1 164 ? 39.920 4.895 -58.390 1.00 85.00 164 SER A O 1
ATOM 1274 N N . ILE A 1 165 ? 39.040 6.779 -57.562 1.00 88.69 165 ILE A N 1
ATOM 1275 C CA . ILE A 1 165 ? 39.614 6.648 -56.217 1.00 88.69 165 ILE A CA 1
ATOM 1276 C C . ILE A 1 165 ? 38.620 5.884 -55.337 1.00 88.69 165 ILE A C 1
ATOM 1278 O O . ILE A 1 165 ? 37.561 6.406 -54.985 1.00 88.69 165 ILE A O 1
ATOM 1282 N N . HIS A 1 166 ? 38.979 4.654 -54.966 1.00 89.44 166 HIS A N 1
ATOM 1283 C CA . HIS A 1 166 ? 38.198 3.823 -54.050 1.00 89.44 166 HIS A CA 1
ATOM 1284 C C . HIS A 1 166 ? 38.490 4.194 -52.581 1.00 89.44 166 HIS A C 1
ATOM 1286 O O . HIS A 1 166 ? 39.658 4.169 -52.176 1.00 89.44 166 HIS A O 1
ATOM 1292 N N . PRO A 1 167 ? 37.479 4.520 -51.755 1.00 93.19 167 PRO A N 1
ATOM 1293 C CA . PRO A 1 167 ? 37.689 4.831 -50.345 1.00 93.19 167 PRO A CA 1
ATOM 1294 C C . PRO A 1 167 ? 37.880 3.576 -49.484 1.00 93.19 167 PRO A C 1
ATOM 1296 O O . PRO A 1 167 ? 37.310 2.519 -49.738 1.00 93.19 167 PRO A O 1
ATOM 1299 N N . ASN A 1 168 ? 38.584 3.715 -48.361 1.00 91.94 168 ASN A N 1
ATOM 1300 C CA . ASN A 1 168 ? 38.492 2.754 -47.261 1.00 91.94 168 ASN A CA 1
ATOM 1301 C C . ASN A 1 168 ? 37.143 2.942 -46.545 1.00 91.94 168 ASN A C 1
ATOM 1303 O O . ASN A 1 168 ? 36.894 4.004 -45.968 1.00 91.94 168 ASN A O 1
ATOM 1307 N N . ILE A 1 169 ? 36.274 1.928 -46.591 1.00 91.12 169 ILE A N 1
ATOM 1308 C CA . ILE A 1 169 ? 34.884 2.011 -46.121 1.00 91.12 169 ILE A CA 1
ATOM 1309 C C . ILE A 1 169 ? 34.723 1.318 -44.764 1.00 91.12 169 ILE A C 1
ATOM 1311 O O . ILE A 1 169 ? 34.740 0.091 -44.660 1.00 91.12 169 ILE A O 1
ATOM 1315 N N . GLN A 1 170 ? 34.486 2.107 -43.717 1.00 91.25 170 GLN A N 1
ATOM 1316 C CA . GLN A 1 170 ? 34.216 1.631 -42.359 1.00 91.25 170 GLN A CA 1
ATOM 1317 C C . GLN A 1 170 ? 32.728 1.794 -42.011 1.00 91.25 170 GLN A C 1
ATOM 1319 O O . GLN A 1 170 ? 32.110 2.813 -42.316 1.00 91.25 170 GLN A O 1
ATOM 1324 N N . VAL A 1 171 ? 32.139 0.800 -41.341 1.00 90.94 171 VAL A N 1
ATOM 1325 C CA . VAL A 1 171 ? 30.760 0.866 -40.821 1.00 90.94 171 VAL A CA 1
ATOM 1326 C C . VAL A 1 171 ? 30.766 1.437 -39.401 1.00 90.94 171 VAL A C 1
ATOM 1328 O O . VAL A 1 171 ? 31.547 0.992 -38.564 1.00 90.94 171 VAL A O 1
ATOM 1331 N N . ILE A 1 172 ? 29.870 2.386 -39.121 1.00 88.19 172 ILE A N 1
ATOM 1332 C CA . ILE A 1 172 ? 29.719 3.032 -37.805 1.00 88.19 172 ILE A CA 1
ATOM 1333 C C . ILE A 1 172 ? 28.588 2.328 -37.027 1.00 88.19 172 ILE A C 1
ATOM 1335 O O . ILE A 1 172 ? 27.440 2.339 -37.474 1.00 88.19 172 ILE A O 1
ATOM 1339 N N . ASN A 1 173 ? 28.870 1.7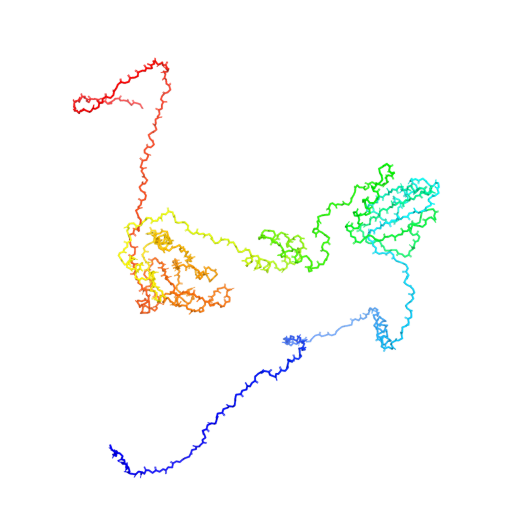26 -35.861 1.00 79.00 173 ASN A N 1
ATOM 1340 C CA . ASN A 1 173 ? 27.962 0.776 -35.185 1.00 79.00 173 ASN A CA 1
ATOM 1341 C C . ASN A 1 173 ? 27.137 1.373 -34.018 1.00 79.00 173 ASN A C 1
ATOM 1343 O O . ASN A 1 173 ? 26.707 0.669 -33.094 1.00 79.00 173 ASN A O 1
ATOM 1347 N N . GLY A 1 174 ? 26.853 2.677 -34.052 1.00 77.62 174 GLY A N 1
ATOM 1348 C CA . GLY A 1 174 ? 25.995 3.315 -33.052 1.00 77.62 174 GLY A CA 1
ATOM 1349 C C . GLY A 1 174 ? 25.958 4.835 -33.133 1.00 77.62 174 GLY A C 1
ATOM 1350 O O . GLY A 1 174 ? 26.154 5.420 -34.204 1.00 77.62 174 GLY A O 1
ATOM 1351 N N . ASN A 1 175 ? 25.697 5.464 -31.986 1.00 75.12 175 ASN A N 1
ATOM 1352 C CA . ASN A 1 175 ? 25.848 6.904 -31.813 1.00 75.12 175 ASN A CA 1
ATOM 1353 C C . ASN A 1 175 ? 27.198 7.236 -31.157 1.00 75.12 175 ASN A C 1
ATOM 1355 O O . ASN A 1 175 ? 27.878 8.124 -31.657 1.00 75.12 175 ASN A O 1
ATOM 1359 N N . LYS A 1 176 ? 27.674 6.454 -30.173 1.00 74.44 176 LYS A N 1
ATOM 1360 C CA . LYS A 1 176 ? 29.049 6.580 -29.645 1.00 74.44 176 LYS A CA 1
ATOM 1361 C C . LYS A 1 176 ? 30.146 6.527 -30.723 1.00 74.44 176 LYS A C 1
ATOM 1363 O O . LYS A 1 176 ? 31.009 7.400 -30.755 1.00 74.44 176 LYS A O 1
ATOM 1368 N N . ASP A 1 177 ? 30.093 5.558 -31.641 1.00 81.56 177 ASP A N 1
ATOM 1369 C CA . ASP A 1 177 ? 31.042 5.475 -32.766 1.00 81.56 177 ASP A CA 1
ATOM 1370 C C . ASP A 1 177 ? 30.929 6.690 -33.705 1.00 81.56 177 ASP A C 1
ATOM 1372 O O . ASP A 1 177 ? 31.925 7.143 -34.265 1.00 81.56 177 ASP A O 1
ATOM 1376 N N . LEU A 1 178 ? 29.710 7.218 -33.883 1.00 84.12 178 LEU A N 1
ATOM 1377 C CA . LEU A 1 178 ? 29.449 8.381 -34.732 1.00 84.12 178 LEU A CA 1
ATOM 1378 C C . LEU A 1 178 ? 30.039 9.649 -34.108 1.00 84.12 178 LEU A C 1
ATOM 1380 O O . LEU A 1 178 ? 30.699 10.399 -34.815 1.00 84.12 178 LEU A O 1
ATOM 1384 N N . LEU A 1 179 ? 29.872 9.840 -32.796 1.00 83.69 179 LEU A N 1
ATOM 1385 C CA . LEU A 1 179 ? 30.513 10.906 -32.023 1.00 83.69 179 LEU A CA 1
ATOM 1386 C C . LEU A 1 179 ? 32.042 10.810 -32.099 1.00 83.69 179 LEU A C 1
ATOM 1388 O O . LEU A 1 179 ? 32.697 11.800 -32.393 1.00 83.69 179 LEU A O 1
ATOM 1392 N N . ALA A 1 180 ? 32.620 9.617 -31.931 1.00 83.75 180 ALA A N 1
ATOM 1393 C CA . ALA A 1 180 ? 34.069 9.431 -32.034 1.00 83.75 180 ALA A CA 1
ATOM 1394 C C . ALA A 1 180 ? 34.620 9.788 -33.431 1.00 83.75 180 ALA A C 1
ATOM 1396 O O . ALA A 1 180 ? 35.692 10.381 -33.541 1.00 83.75 180 ALA A O 1
ATOM 1397 N N . LYS A 1 181 ? 33.882 9.473 -34.507 1.00 87.56 181 LYS A N 1
ATOM 1398 C CA . LYS A 1 181 ? 34.226 9.904 -35.874 1.00 87.56 181 LYS A CA 1
ATOM 1399 C C . LYS A 1 181 ? 33.960 11.393 -36.115 1.00 87.56 181 LYS A C 1
ATOM 1401 O O . LYS A 1 181 ? 34.734 12.024 -36.825 1.00 87.56 181 LYS A O 1
ATOM 1406 N N . TRP A 1 182 ? 32.920 11.958 -35.506 1.00 86.62 182 TRP A N 1
ATOM 1407 C CA . TRP A 1 182 ? 32.602 13.386 -35.567 1.00 86.62 182 TRP A CA 1
ATOM 1408 C C . TRP A 1 182 ? 33.704 14.232 -34.916 1.00 86.62 182 TRP A C 1
ATOM 1410 O O . TRP A 1 182 ? 34.204 15.164 -35.538 1.00 86.62 182 TRP A O 1
ATOM 1420 N N . SER A 1 183 ? 34.162 13.855 -33.719 1.00 85.44 183 SER A N 1
ATOM 1421 C CA . SER A 1 183 ? 35.305 14.491 -33.053 1.00 85.44 183 SER A CA 1
ATOM 1422 C C . SER A 1 183 ? 36.626 14.275 -33.795 1.00 85.44 183 SER A C 1
ATOM 1424 O O . SER A 1 183 ? 37.494 15.134 -33.717 1.00 85.44 183 SER A O 1
ATOM 1426 N N . TYR A 1 184 ? 36.793 13.168 -34.535 1.00 84.12 184 TYR A N 1
ATOM 1427 C CA . TYR A 1 184 ? 37.972 12.967 -35.389 1.00 84.12 184 TYR A CA 1
ATOM 1428 C C . TYR A 1 184 ? 38.043 14.020 -36.506 1.00 84.12 184 TYR A C 1
ATOM 1430 O O . TYR A 1 184 ? 39.083 14.648 -36.673 1.00 84.12 184 TYR A O 1
ATOM 1438 N N . ILE A 1 185 ? 36.947 14.249 -37.242 1.00 85.56 185 ILE A N 1
ATOM 1439 C CA . ILE A 1 185 ? 36.953 15.196 -38.375 1.00 85.56 185 ILE A CA 1
ATOM 1440 C C . ILE A 1 185 ? 36.985 16.678 -37.954 1.00 85.56 185 ILE A C 1
ATOM 1442 O O . ILE A 1 185 ? 37.254 17.526 -38.793 1.00 85.56 185 ILE A O 1
ATOM 1446 N N . HIS A 1 186 ? 36.760 16.986 -36.671 1.00 81.62 186 HIS A N 1
ATOM 1447 C CA . HIS A 1 186 ? 36.881 18.335 -36.088 1.00 81.62 186 HIS A CA 1
ATOM 1448 C C . HIS A 1 186 ? 38.123 18.482 -35.184 1.00 81.62 186 HIS A C 1
ATOM 1450 O O . HIS A 1 186 ? 38.143 19.328 -34.295 1.00 81.62 186 HIS A O 1
ATOM 1456 N N . LYS A 1 187 ? 39.141 17.625 -35.349 1.00 78.75 187 LYS A N 1
ATOM 1457 C CA . LYS A 1 187 ? 40.318 17.588 -34.464 1.00 78.75 187 LYS A CA 1
ATOM 1458 C C . LYS A 1 187 ? 41.401 18.621 -34.817 1.00 78.75 187 LYS A C 1
ATOM 1460 O O . LYS A 1 187 ? 42.209 18.953 -33.954 1.00 78.75 187 LYS A O 1
ATOM 1465 N N . GLU A 1 188 ? 41.460 19.084 -36.065 1.00 68.44 188 GLU A N 1
ATOM 1466 C CA . GLU A 1 188 ? 42.498 20.007 -36.542 1.00 68.44 188 GLU A CA 1
ATOM 1467 C C . GLU A 1 188 ? 41.916 21.404 -36.799 1.00 68.44 188 GLU A C 1
ATOM 1469 O O . GLU A 1 188 ? 41.120 21.604 -37.719 1.00 68.44 188 GLU A O 1
ATOM 1474 N N . ASP A 1 189 ? 42.328 22.374 -35.978 1.00 55.91 189 ASP A N 1
ATOM 1475 C CA . ASP A 1 189 ? 41.937 23.777 -36.121 1.00 55.91 189 ASP A CA 1
ATOM 1476 C C . ASP A 1 189 ? 42.419 24.341 -37.468 1.00 55.91 189 ASP A C 1
ATOM 1478 O O . ASP A 1 189 ? 43.619 24.463 -37.720 1.00 55.91 189 ASP A O 1
ATOM 1482 N N . GLY A 1 190 ? 41.468 24.706 -38.333 1.00 59.19 190 GLY A N 1
ATOM 1483 C CA . GLY A 1 190 ? 41.732 25.273 -39.661 1.00 59.19 190 GLY A CA 1
ATOM 1484 C C . GLY A 1 190 ? 41.595 24.303 -40.842 1.00 59.19 190 GLY A C 1
ATOM 1485 O O . GLY A 1 190 ? 41.814 24.725 -41.976 1.00 59.19 190 GLY A O 1
ATOM 1486 N N . ALA A 1 191 ? 41.211 23.041 -40.622 1.00 70.75 191 ALA A N 1
ATOM 1487 C CA . ALA A 1 191 ? 40.892 22.119 -41.716 1.00 70.75 191 ALA A CA 1
ATOM 1488 C C . ALA A 1 191 ? 39.603 22.527 -42.468 1.00 70.75 191 ALA A C 1
ATOM 1490 O O . ALA A 1 191 ? 38.638 23.003 -41.866 1.00 70.75 191 ALA A O 1
ATOM 1491 N N . GLU A 1 192 ? 39.560 22.325 -43.791 1.00 77.69 192 GLU A N 1
ATOM 1492 C CA . GLU A 1 192 ? 38.396 22.697 -44.610 1.00 77.69 192 GLU A CA 1
ATOM 1493 C C . GLU A 1 192 ? 37.247 21.691 -44.420 1.00 77.69 192 GLU A C 1
ATOM 1495 O O . GLU A 1 192 ? 37.284 20.564 -44.925 1.00 77.69 192 GLU A O 1
ATOM 1500 N N . LEU A 1 193 ? 36.228 22.106 -43.661 1.00 84.00 193 LEU A N 1
ATOM 1501 C CA . LEU A 1 193 ? 35.020 21.331 -43.373 1.00 84.00 193 LEU A CA 1
ATOM 1502 C C . LEU A 1 193 ? 33.969 21.506 -44.476 1.00 84.00 193 LEU A C 1
ATOM 1504 O O . LEU A 1 193 ? 33.585 22.619 -44.826 1.00 84.00 193 LEU A O 1
ATOM 1508 N N . MET A 1 194 ? 33.443 20.386 -44.963 1.00 87.06 194 MET A N 1
ATOM 1509 C CA . MET A 1 194 ? 32.512 20.307 -46.090 1.00 87.06 194 MET A CA 1
ATOM 1510 C C . MET A 1 194 ? 31.180 19.668 -45.679 1.00 87.06 194 MET A C 1
ATOM 1512 O O . MET A 1 194 ? 31.145 18.775 -44.830 1.00 87.06 194 MET A O 1
ATOM 1516 N N . GLY A 1 195 ? 30.088 20.075 -46.330 1.00 85.25 195 GLY A N 1
ATOM 1517 C CA . GLY A 1 195 ? 28.742 19.534 -46.112 1.00 85.25 195 GLY A CA 1
ATOM 1518 C C . GLY A 1 195 ? 27.954 20.262 -45.017 1.00 85.25 195 GLY A C 1
ATOM 1519 O O . GLY A 1 195 ? 28.510 20.736 -44.022 1.00 85.25 195 GLY A O 1
ATOM 1520 N N . ALA A 1 196 ? 26.635 20.350 -45.204 1.00 83.12 196 ALA A N 1
ATOM 1521 C CA . ALA A 1 196 ? 25.736 21.188 -44.401 1.00 83.12 196 ALA A CA 1
ATOM 1522 C C . ALA A 1 196 ? 25.330 20.597 -43.034 1.00 83.12 196 ALA A C 1
ATOM 1524 O O . ALA A 1 196 ? 24.546 21.203 -42.312 1.00 83.12 196 ALA A O 1
ATOM 1525 N N . TRP A 1 197 ? 25.824 19.412 -42.665 1.00 88.56 197 TRP A N 1
ATOM 1526 C CA . TRP A 1 197 ? 25.477 18.784 -41.388 1.00 88.56 197 TRP A CA 1
ATOM 1527 C C . TRP A 1 197 ? 26.199 19.468 -40.208 1.00 88.56 197 TRP A C 1
ATOM 1529 O O . TRP A 1 197 ? 27.386 19.786 -40.301 1.00 88.56 197 TRP A O 1
ATOM 1539 N N . GLU A 1 198 ? 25.495 19.693 -39.097 1.00 82.25 198 GLU A N 1
ATOM 1540 C CA . GLU A 1 198 ? 26.018 20.407 -37.914 1.00 82.25 198 GLU A CA 1
ATOM 1541 C C . GLU A 1 198 ? 26.411 19.479 -36.751 1.00 82.25 198 GLU A C 1
ATOM 1543 O O . GLU A 1 198 ? 27.161 19.889 -35.870 1.00 82.25 198 GLU A O 1
ATOM 1548 N N . GLY A 1 199 ? 25.967 18.217 -36.767 1.00 80.94 199 GLY A N 1
ATOM 1549 C CA . GLY A 1 199 ? 26.384 17.197 -35.803 1.00 80.94 199 GLY A CA 1
ATOM 1550 C C . GLY A 1 199 ? 25.329 16.125 -35.517 1.00 80.94 199 GLY A C 1
ATOM 1551 O O . GLY A 1 199 ? 24.165 16.263 -35.902 1.00 80.94 199 GLY A O 1
ATOM 1552 N N . PRO A 1 200 ? 25.718 15.006 -34.879 1.00 77.62 2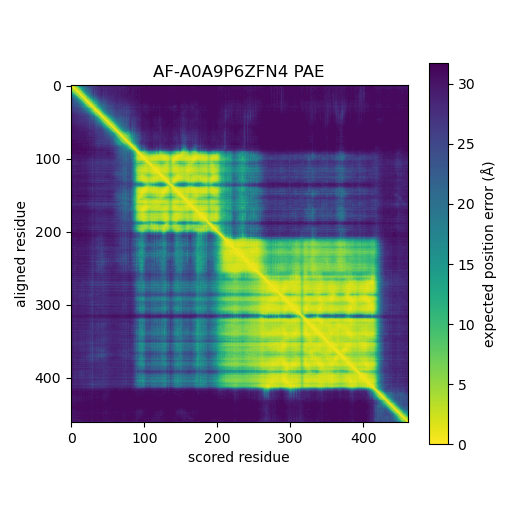00 PRO A N 1
ATOM 1553 C CA . PRO A 1 200 ? 24.758 14.052 -34.337 1.00 77.62 200 PRO A CA 1
ATOM 1554 C C . PRO A 1 200 ? 23.966 14.681 -33.185 1.00 77.62 200 PRO A C 1
ATOM 1556 O O . PRO A 1 200 ? 24.543 15.391 -32.365 1.00 77.62 200 PRO A O 1
ATOM 1559 N N . ASP A 1 201 ? 22.671 14.365 -33.105 1.00 69.50 201 ASP A N 1
ATOM 1560 C CA . ASP A 1 201 ? 21.804 14.769 -31.992 1.00 69.50 201 ASP A CA 1
ATOM 1561 C C . ASP A 1 201 ? 22.422 14.349 -30.640 1.00 69.50 201 ASP A C 1
ATOM 1563 O O . ASP A 1 201 ? 23.034 13.275 -30.551 1.00 69.50 201 ASP A O 1
ATOM 1567 N N . GLU A 1 202 ? 22.263 15.168 -29.591 1.00 55.50 202 GLU A N 1
ATOM 1568 C CA . GLU A 1 202 ? 22.861 14.892 -28.277 1.00 55.50 202 GLU A CA 1
ATOM 1569 C C . GLU A 1 202 ? 22.448 13.513 -27.744 1.00 55.50 202 GLU A C 1
ATOM 1571 O O . GLU A 1 202 ? 21.270 13.187 -27.576 1.00 55.50 202 GLU A O 1
ATOM 1576 N N . VAL A 1 203 ? 23.452 12.680 -27.471 1.00 51.91 203 VAL A N 1
ATOM 1577 C CA . VAL A 1 203 ? 23.242 11.307 -27.016 1.00 51.91 203 VAL A CA 1
ATOM 1578 C C . VAL A 1 203 ? 23.083 11.315 -25.504 1.00 51.91 203 VAL A C 1
ATOM 1580 O O . VAL A 1 203 ? 24.074 11.273 -24.773 1.00 51.91 203 VAL A O 1
ATOM 1583 N N . THR A 1 204 ? 21.837 11.308 -25.029 1.00 51.12 204 THR A N 1
ATOM 1584 C CA . THR A 1 204 ? 21.561 10.908 -23.645 1.00 51.12 204 THR A CA 1
ATOM 1585 C C . THR A 1 204 ? 22.145 9.514 -23.411 1.00 51.12 204 THR A C 1
ATOM 1587 O O . THR A 1 204 ? 22.007 8.614 -24.246 1.00 51.12 204 THR A O 1
ATOM 1590 N N . VAL A 1 205 ? 22.854 9.334 -22.293 1.00 51.59 205 VAL A N 1
ATOM 1591 C CA . VAL A 1 205 ? 23.648 8.117 -22.020 1.00 51.59 205 VAL A CA 1
ATOM 1592 C C . VAL A 1 205 ? 22.764 6.857 -22.044 1.00 51.59 205 VAL A C 1
ATOM 1594 O O . VAL A 1 205 ? 23.179 5.799 -22.520 1.00 51.59 205 VAL A O 1
ATOM 1597 N N . ASP A 1 206 ? 21.508 7.026 -21.636 1.00 50.44 206 ASP A N 1
ATOM 1598 C CA . ASP A 1 206 ? 20.401 6.068 -21.678 1.00 50.44 206 ASP A CA 1
ATOM 1599 C C . ASP A 1 206 ? 20.145 5.438 -23.060 1.00 50.44 206 ASP A C 1
ATOM 1601 O O . ASP A 1 206 ? 19.757 4.271 -23.163 1.00 50.44 206 ASP A O 1
ATOM 1605 N N . ALA A 1 207 ? 20.368 6.188 -24.144 1.00 54.75 207 ALA A N 1
ATOM 1606 C CA . ALA A 1 207 ? 19.975 5.789 -25.494 1.00 54.75 207 ALA A CA 1
ATOM 1607 C C . ALA A 1 207 ? 20.862 4.687 -26.112 1.00 54.75 207 ALA A C 1
ATOM 1609 O O . ALA A 1 207 ? 20.414 3.981 -27.019 1.00 54.75 207 ALA A O 1
ATOM 1610 N N . ASP A 1 208 ? 22.106 4.508 -25.645 1.00 56.16 208 ASP A N 1
ATOM 1611 C CA . ASP A 1 208 ? 23.040 3.497 -26.183 1.00 56.16 208 ASP A CA 1
ATOM 1612 C C . ASP A 1 208 ? 23.000 2.155 -25.395 1.00 56.16 208 ASP A C 1
ATOM 1614 O O . ASP A 1 208 ? 23.717 1.210 -25.749 1.00 56.16 208 ASP A O 1
ATOM 1618 N N . ILE A 1 209 ? 22.128 2.006 -24.376 1.00 64.75 209 ILE A N 1
ATOM 1619 C CA . ILE A 1 209 ? 21.966 0.760 -23.590 1.00 64.75 209 ILE A CA 1
ATOM 1620 C C . ILE A 1 209 ? 21.188 -0.310 -24.392 1.00 64.75 209 ILE A C 1
ATOM 1622 O O . ILE A 1 209 ? 19.995 -0.559 -24.215 1.00 64.75 209 ILE A O 1
ATOM 1626 N N . LYS A 1 210 ? 21.886 -0.976 -25.319 1.00 66.88 210 LYS A N 1
ATOM 1627 C CA . LYS A 1 210 ? 21.285 -1.874 -26.327 1.00 66.88 210 LYS A CA 1
ATOM 1628 C C . LYS A 1 210 ? 20.728 -3.203 -25.791 1.00 66.88 210 LYS A C 1
ATOM 1630 O O . LYS A 1 210 ? 19.798 -3.744 -26.394 1.00 66.88 210 LYS A O 1
ATOM 1635 N N . LYS A 1 211 ? 21.266 -3.775 -24.704 1.00 80.62 211 LYS A N 1
ATOM 1636 C CA . LYS A 1 211 ? 20.766 -5.065 -24.173 1.00 80.62 211 LYS A CA 1
ATOM 1637 C C . LYS A 1 211 ? 19.491 -4.874 -23.344 1.00 80.62 211 LYS A C 1
ATOM 1639 O O . LYS A 1 211 ? 19.206 -3.782 -22.857 1.00 80.62 211 LYS A O 1
ATOM 1644 N N . LYS A 1 212 ? 18.688 -5.935 -23.187 1.00 82.12 212 LYS A N 1
ATOM 1645 C CA . LYS A 1 212 ? 17.523 -5.898 -22.283 1.00 82.12 212 LYS A CA 1
ATOM 1646 C C . LYS A 1 212 ? 17.961 -5.930 -20.817 1.00 82.12 212 LYS A C 1
ATOM 1648 O O . LYS A 1 212 ? 17.443 -5.149 -20.030 1.00 82.12 212 LYS A O 1
ATOM 1653 N N . ASP A 1 213 ? 18.923 -6.784 -20.487 1.00 86.31 213 ASP A N 1
ATOM 1654 C CA . ASP A 1 213 ? 19.338 -7.013 -19.101 1.00 86.31 213 ASP A CA 1
ATOM 1655 C C . ASP A 1 213 ? 20.072 -5.788 -18.538 1.00 86.31 213 ASP A C 1
ATOM 1657 O O . ASP A 1 213 ? 19.684 -5.291 -17.488 1.00 86.31 213 ASP A O 1
ATOM 1661 N N . ASP A 1 214 ? 21.019 -5.218 -19.297 1.00 87.31 214 ASP A N 1
ATOM 1662 C CA . ASP A 1 214 ? 21.712 -3.962 -18.961 1.00 87.31 214 ASP A CA 1
ATOM 1663 C C . ASP A 1 214 ? 20.721 -2.802 -18.679 1.00 87.31 214 ASP A C 1
ATOM 1665 O O . ASP A 1 214 ? 20.901 -2.052 -17.723 1.00 87.31 214 ASP A O 1
ATOM 1669 N N . ARG A 1 215 ? 19.631 -2.673 -19.461 1.00 88.88 215 ARG A N 1
ATOM 1670 C CA . ARG A 1 215 ? 18.579 -1.664 -19.210 1.00 88.88 215 ARG A CA 1
ATOM 1671 C C . ARG A 1 215 ? 17.798 -1.933 -17.935 1.00 88.88 215 ARG A C 1
ATOM 1673 O O . ARG A 1 215 ? 17.516 -1.002 -17.192 1.00 88.88 215 ARG A O 1
ATOM 1680 N N . TRP A 1 216 ? 17.420 -3.186 -17.685 1.00 91.00 216 TRP A N 1
ATOM 1681 C CA . TRP A 1 216 ? 16.674 -3.528 -16.475 1.00 91.00 216 TRP A CA 1
ATOM 1682 C C . TRP A 1 216 ? 17.533 -3.430 -15.216 1.00 91.00 216 TRP A C 1
ATOM 1684 O O . TRP A 1 216 ? 17.005 -3.006 -14.197 1.00 91.00 216 TRP A O 1
ATOM 1694 N N . ALA A 1 217 ? 18.838 -3.703 -15.289 1.00 91.38 217 ALA A N 1
ATOM 1695 C CA . ALA A 1 217 ? 19.774 -3.374 -14.217 1.00 91.38 217 ALA A CA 1
ATOM 1696 C C . ALA A 1 217 ? 19.733 -1.868 -13.901 1.00 91.38 217 ALA A C 1
ATOM 1698 O O . ALA A 1 217 ? 19.447 -1.504 -12.766 1.00 91.38 217 ALA A O 1
ATOM 1699 N N . HIS A 1 218 ? 19.865 -0.999 -14.910 1.00 88.88 218 HIS A N 1
ATOM 1700 C CA . HIS A 1 218 ? 19.838 0.448 -14.677 1.00 88.88 218 HIS A CA 1
ATOM 1701 C C . HIS A 1 218 ? 18.474 0.987 -14.194 1.00 88.88 218 HIS A C 1
ATOM 1703 O O . HIS A 1 218 ? 18.418 1.922 -13.398 1.00 88.88 218 HIS A O 1
ATOM 1709 N N . ILE A 1 219 ? 17.353 0.377 -14.597 1.00 93.44 219 ILE A N 1
ATOM 1710 C CA . ILE A 1 219 ? 16.030 0.688 -14.019 1.00 93.44 219 ILE A CA 1
ATOM 1711 C C . ILE A 1 219 ? 15.979 0.311 -12.525 1.00 93.44 219 ILE A C 1
ATOM 1713 O O . ILE A 1 219 ? 15.399 1.043 -11.728 1.00 93.44 219 ILE A O 1
ATOM 1717 N N . LEU A 1 220 ? 16.587 -0.814 -12.135 1.00 94.06 220 LEU A N 1
ATOM 1718 C CA . LEU A 1 220 ? 16.615 -1.308 -10.751 1.00 94.06 220 LEU A CA 1
ATOM 1719 C C . LEU A 1 220 ? 17.607 -0.551 -9.846 1.00 94.06 220 LEU A C 1
ATOM 1721 O O . LEU A 1 220 ? 17.478 -0.628 -8.629 1.00 94.06 220 LEU A O 1
ATOM 1725 N N . GLU A 1 221 ? 18.551 0.197 -10.424 1.00 93.31 221 GLU A N 1
ATOM 1726 C CA . GLU A 1 221 ? 19.477 1.115 -9.733 1.00 93.31 221 GLU A CA 1
ATOM 1727 C C . GLU A 1 221 ? 18.832 2.458 -9.323 1.00 93.31 221 GLU A C 1
ATOM 1729 O O . GLU A 1 221 ? 19.523 3.341 -8.816 1.00 93.31 221 GLU A O 1
ATOM 1734 N N . ALA A 1 222 ? 17.533 2.653 -9.569 1.00 93.38 222 ALA A N 1
ATOM 1735 C CA . ALA A 1 222 ? 16.822 3.861 -9.161 1.00 93.38 222 ALA A CA 1
ATOM 1736 C C . ALA A 1 222 ? 16.751 4.003 -7.629 1.00 93.38 222 ALA A C 1
ATOM 1738 O O . ALA A 1 222 ? 16.509 3.033 -6.910 1.00 93.38 222 ALA A O 1
ATOM 1739 N N . SER A 1 223 ? 16.909 5.231 -7.135 1.00 93.06 223 SER A N 1
ATOM 1740 C CA . SER A 1 223 ? 16.883 5.574 -5.707 1.00 93.06 223 SER A CA 1
ATOM 1741 C C . SER A 1 223 ? 15.518 6.080 -5.218 1.00 93.06 223 SER A C 1
ATOM 1743 O O . SER A 1 223 ? 15.309 6.169 -4.009 1.00 93.06 223 SER A O 1
ATOM 1745 N N . SER A 1 224 ? 14.578 6.390 -6.120 1.00 94.44 224 SER A N 1
ATOM 1746 C CA . SER A 1 224 ? 13.214 6.822 -5.775 1.00 94.44 224 SER A CA 1
ATOM 1747 C C . SER A 1 224 ? 12.133 6.147 -6.629 1.00 94.44 224 SER A C 1
ATOM 1749 O O . SER A 1 224 ? 12.411 5.570 -7.685 1.00 94.44 224 SER A O 1
ATOM 1751 N N . ALA A 1 225 ? 10.875 6.242 -6.183 1.00 93.62 225 ALA A N 1
ATOM 1752 C CA . ALA A 1 225 ? 9.718 5.712 -6.902 1.00 93.62 225 ALA A CA 1
ATOM 1753 C C . ALA A 1 225 ? 9.506 6.404 -8.261 1.00 93.62 225 ALA A C 1
ATOM 1755 O O . ALA A 1 225 ? 9.147 5.758 -9.246 1.00 93.62 225 ALA A O 1
ATOM 1756 N N . GLU A 1 226 ? 9.735 7.715 -8.307 1.00 93.81 226 GLU A N 1
ATOM 1757 C CA . GLU A 1 226 ? 9.598 8.579 -9.479 1.00 93.81 226 GLU A CA 1
ATOM 1758 C C . GLU A 1 226 ? 10.688 8.248 -10.499 1.00 93.81 226 GLU A C 1
ATOM 1760 O O . GLU A 1 226 ? 10.388 8.005 -11.668 1.00 93.81 226 GLU A O 1
ATOM 1765 N N . GLU A 1 227 ? 11.940 8.152 -10.041 1.00 94.12 227 GLU A N 1
ATOM 1766 C CA . GLU A 1 227 ? 13.079 7.780 -10.876 1.00 94.12 227 GLU A CA 1
ATOM 1767 C C . GLU A 1 227 ? 12.915 6.366 -11.449 1.00 94.12 227 GLU A C 1
ATOM 1769 O O . GLU A 1 227 ? 13.121 6.162 -12.645 1.00 94.12 227 GLU A O 1
ATOM 1774 N N . PHE A 1 228 ? 12.482 5.397 -10.636 1.00 95.88 228 PHE A N 1
ATOM 1775 C CA . PHE A 1 228 ? 12.203 4.034 -11.092 1.00 95.88 228 PHE A CA 1
ATOM 1776 C C . PHE A 1 228 ? 11.145 4.015 -12.203 1.00 95.88 228 PHE A C 1
ATOM 1778 O O . PHE A 1 228 ? 11.326 3.360 -13.233 1.00 95.88 228 PHE A O 1
ATOM 1785 N N . MET A 1 229 ? 10.047 4.755 -12.016 1.00 94.75 229 MET A N 1
ATOM 1786 C CA . MET A 1 229 ? 8.965 4.831 -12.998 1.00 94.75 229 MET A CA 1
ATOM 1787 C C . MET A 1 229 ? 9.401 5.545 -14.281 1.00 94.75 229 MET A C 1
ATOM 1789 O O . MET A 1 229 ? 9.043 5.084 -15.364 1.00 94.75 229 MET A O 1
ATOM 1793 N N . GLU A 1 230 ? 10.193 6.615 -14.189 1.00 93.62 230 GLU A N 1
ATOM 1794 C CA . GLU A 1 230 ? 10.674 7.364 -15.354 1.00 93.62 230 GLU A CA 1
ATOM 1795 C C . GLU A 1 230 ? 11.750 6.595 -16.133 1.00 93.62 230 GLU A C 1
ATOM 1797 O O . GLU A 1 230 ? 11.620 6.439 -17.351 1.00 93.62 230 GLU A O 1
ATOM 1802 N N . ARG A 1 231 ? 12.742 5.998 -15.451 1.00 92.62 231 ARG A N 1
ATOM 1803 C CA . ARG A 1 231 ? 13.710 5.080 -16.080 1.00 92.62 231 ARG A CA 1
ATOM 1804 C C . ARG A 1 231 ? 12.978 3.935 -16.783 1.00 92.62 231 ARG A C 1
ATOM 1806 O O . ARG A 1 231 ? 13.285 3.634 -17.934 1.00 92.62 231 ARG A O 1
ATOM 1813 N N . ALA A 1 232 ? 11.970 3.326 -16.150 1.00 93.31 232 ALA A N 1
ATOM 1814 C CA . ALA A 1 232 ? 11.184 2.255 -16.765 1.00 93.31 232 ALA A CA 1
ATOM 1815 C C . ALA A 1 232 ? 10.367 2.728 -17.985 1.00 93.31 232 ALA A C 1
ATOM 1817 O O . ALA A 1 232 ? 10.331 2.028 -19.002 1.00 93.31 232 ALA A O 1
ATOM 1818 N N . ARG A 1 233 ? 9.750 3.916 -17.911 1.00 92.56 233 ARG A N 1
ATOM 1819 C CA . ARG A 1 233 ? 8.977 4.531 -19.003 1.00 92.56 233 ARG A CA 1
ATOM 1820 C C . ARG A 1 233 ? 9.854 4.839 -20.218 1.00 92.56 233 ARG A C 1
ATOM 1822 O O . ARG A 1 233 ? 9.444 4.555 -21.341 1.00 92.56 233 ARG A O 1
ATOM 1829 N N . THR A 1 234 ? 11.052 5.374 -19.992 1.00 88.12 234 THR A N 1
ATOM 1830 C CA . THR A 1 234 ? 11.956 5.856 -21.046 1.00 88.12 234 THR A CA 1
ATOM 1831 C C . THR A 1 234 ? 12.842 4.744 -21.625 1.00 88.12 234 THR A C 1
ATOM 1833 O O . THR A 1 234 ? 12.927 4.606 -22.845 1.00 88.12 234 THR A O 1
ATOM 1836 N N . LEU A 1 235 ? 13.428 3.870 -20.797 1.00 88.56 235 LEU A N 1
ATOM 1837 C CA . LEU A 1 235 ? 14.302 2.781 -21.265 1.00 88.56 235 LEU A CA 1
ATOM 1838 C C . LEU A 1 235 ? 13.531 1.544 -21.748 1.00 88.56 235 LEU A C 1
ATOM 1840 O O . LEU A 1 235 ? 14.022 0.808 -22.611 1.00 88.56 235 LEU A O 1
ATOM 1844 N N . ALA A 1 236 ? 12.342 1.271 -21.200 1.00 89.31 236 ALA A N 1
ATOM 1845 C CA . ALA A 1 236 ? 11.583 0.048 -21.470 1.00 89.31 236 ALA A CA 1
ATOM 1846 C C . ALA A 1 236 ? 10.077 0.271 -21.773 1.00 89.31 236 ALA A C 1
ATOM 1848 O O . ALA A 1 236 ? 9.255 -0.522 -21.307 1.00 89.31 236 ALA A O 1
ATOM 1849 N N . PRO A 1 237 ? 9.679 1.259 -22.609 1.00 90.31 237 PRO A N 1
ATOM 1850 C CA . PRO A 1 237 ? 8.281 1.692 -22.776 1.00 90.31 237 PRO A CA 1
ATOM 1851 C C . PRO A 1 237 ? 7.286 0.572 -23.120 1.00 90.31 237 PRO A C 1
ATOM 1853 O O . PRO A 1 237 ? 6.157 0.570 -22.633 1.00 90.31 237 PRO A O 1
ATOM 1856 N N . TYR A 1 238 ? 7.691 -0.416 -23.928 1.00 87.75 238 TYR A N 1
ATOM 1857 C CA . TYR A 1 238 ? 6.837 -1.566 -24.254 1.00 87.75 238 TYR A CA 1
ATOM 1858 C C . TYR A 1 238 ? 6.595 -2.479 -23.043 1.00 87.75 238 TYR A C 1
ATOM 1860 O O . TYR A 1 238 ? 5.459 -2.869 -22.777 1.00 87.75 238 TYR A O 1
ATOM 1868 N N . ASP A 1 239 ? 7.649 -2.818 -22.292 1.00 89.38 239 ASP A N 1
ATOM 1869 C CA . ASP A 1 239 ? 7.514 -3.633 -21.083 1.00 89.38 239 ASP A CA 1
ATOM 1870 C C . ASP A 1 239 ? 6.767 -2.858 -19.984 1.00 89.38 239 ASP A C 1
ATOM 1872 O O . ASP A 1 239 ? 5.939 -3.463 -19.306 1.00 89.38 239 ASP A O 1
ATOM 1876 N N . TYR A 1 240 ? 7.003 -1.544 -19.860 1.00 92.44 240 TYR A N 1
ATOM 1877 C CA . TYR A 1 240 ? 6.288 -0.627 -18.964 1.00 92.44 240 TYR A CA 1
ATOM 1878 C C . TYR A 1 240 ? 4.783 -0.608 -19.253 1.00 92.44 240 TYR A C 1
ATOM 1880 O O . TYR A 1 240 ? 3.990 -0.788 -18.338 1.00 92.44 240 TYR A O 1
ATOM 1888 N N . MET A 1 241 ? 4.378 -0.478 -20.521 1.00 94.56 241 MET A N 1
ATOM 1889 C CA . MET A 1 241 ? 2.965 -0.500 -20.918 1.00 94.56 241 MET A CA 1
ATOM 1890 C C . MET A 1 241 ? 2.323 -1.880 -20.686 1.00 94.56 241 MET A C 1
ATOM 1892 O O . MET A 1 241 ? 1.284 -1.993 -20.042 1.00 94.56 241 MET A O 1
ATOM 1896 N N . ILE A 1 242 ? 2.946 -2.956 -21.183 1.00 95.62 242 ILE A N 1
ATOM 1897 C CA . ILE A 1 242 ? 2.354 -4.307 -21.174 1.00 95.62 242 ILE A CA 1
ATOM 1898 C C . ILE A 1 242 ? 2.409 -4.976 -19.790 1.00 95.62 242 ILE A C 1
ATOM 1900 O O . ILE A 1 242 ? 1.571 -5.823 -19.479 1.00 95.62 242 ILE A O 1
ATOM 1904 N N . ASN A 1 243 ? 3.367 -4.603 -18.937 1.00 93.56 243 ASN A N 1
ATOM 1905 C CA . ASN A 1 243 ? 3.503 -5.116 -17.572 1.00 93.56 243 ASN A CA 1
ATOM 1906 C C . ASN A 1 243 ? 3.262 -4.031 -16.508 1.00 93.56 243 ASN A C 1
ATOM 1908 O O . ASN A 1 243 ? 3.718 -4.220 -15.382 1.00 93.56 243 ASN A O 1
ATOM 1912 N N . HIS A 1 244 ? 2.557 -2.938 -16.824 1.00 93.38 244 HIS A N 1
ATOM 1913 C CA . HIS A 1 244 ? 2.359 -1.774 -15.943 1.00 93.38 244 HIS A CA 1
ATOM 1914 C C . HIS A 1 244 ? 2.016 -2.162 -14.495 1.00 93.38 244 HIS A C 1
ATOM 1916 O O . HIS A 1 244 ? 2.727 -1.819 -13.556 1.00 93.38 244 HIS A O 1
ATOM 1922 N N . ASP A 1 245 ? 1.011 -3.022 -14.330 1.00 92.81 245 ASP A N 1
ATOM 1923 C CA . ASP A 1 245 ? 0.603 -3.640 -13.065 1.00 92.81 245 ASP A CA 1
ATOM 1924 C C . ASP A 1 245 ? 1.741 -4.238 -12.225 1.00 92.81 245 ASP A C 1
ATOM 1926 O O . ASP A 1 245 ? 1.667 -4.244 -10.999 1.00 92.81 245 ASP A O 1
ATOM 1930 N N . ARG A 1 246 ? 2.755 -4.821 -12.870 1.00 93.56 246 ARG A N 1
ATOM 1931 C CA . ARG A 1 246 ? 3.922 -5.438 -12.224 1.00 93.56 246 ARG A CA 1
ATOM 1932 C C . ARG A 1 246 ? 5.002 -4.411 -11.912 1.00 93.56 246 ARG A C 1
ATOM 1934 O O . ARG A 1 246 ? 5.668 -4.566 -10.897 1.00 93.56 246 ARG A O 1
ATOM 1941 N N . VAL A 1 247 ? 5.147 -3.383 -12.749 1.00 94.06 247 VAL A N 1
ATOM 1942 C CA . VAL A 1 247 ? 6.042 -2.244 -12.499 1.00 94.06 247 VAL A CA 1
ATOM 1943 C C . VAL A 1 247 ? 5.541 -1.468 -11.277 1.00 94.06 247 VAL A C 1
ATOM 1945 O O . VAL A 1 247 ? 6.301 -1.295 -10.330 1.00 94.06 247 VAL A O 1
ATOM 1948 N N . CYS A 1 248 ? 4.243 -1.151 -11.203 1.00 92.75 248 CYS A N 1
ATOM 1949 C CA . CYS A 1 248 ? 3.641 -0.555 -10.005 1.00 92.75 248 CYS A CA 1
ATOM 1950 C C . CYS A 1 248 ? 3.778 -1.469 -8.777 1.00 92.75 248 CYS A C 1
ATOM 1952 O O . CYS A 1 248 ? 4.297 -1.035 -7.761 1.00 92.75 248 CYS A O 1
ATOM 1954 N N . LYS A 1 249 ? 3.447 -2.767 -8.870 1.00 91.56 249 LYS A N 1
ATOM 1955 C CA . LYS A 1 249 ? 3.626 -3.708 -7.737 1.00 91.56 249 LYS A CA 1
ATOM 1956 C C . LYS A 1 249 ? 5.090 -3.903 -7.309 1.00 91.56 249 LYS A C 1
ATOM 1958 O O . LYS A 1 249 ? 5.324 -4.363 -6.194 1.00 91.56 249 LYS A O 1
ATOM 1963 N N . TYR A 1 250 ? 6.063 -3.591 -8.169 1.00 94.31 250 TYR A N 1
ATOM 1964 C CA . TYR A 1 250 ? 7.471 -3.498 -7.782 1.00 94.31 250 TYR A CA 1
ATOM 1965 C C . TYR A 1 250 ? 7.725 -2.185 -7.032 1.00 94.31 250 TYR A C 1
ATOM 1967 O O . TYR A 1 250 ? 8.185 -2.227 -5.893 1.00 94.31 250 TYR A O 1
ATOM 1975 N N . ARG A 1 251 ? 7.352 -1.043 -7.628 1.00 94.19 251 ARG A N 1
ATOM 1976 C CA . ARG A 1 251 ? 7.444 0.292 -7.017 1.00 94.19 251 ARG A CA 1
ATOM 1977 C C . ARG A 1 251 ? 6.859 0.302 -5.603 1.00 94.19 251 ARG A C 1
ATOM 1979 O O . ARG A 1 251 ? 7.587 0.563 -4.659 1.00 94.19 251 ARG A O 1
ATOM 1986 N N . ASP A 1 252 ? 5.597 -0.095 -5.456 1.00 90.62 252 ASP A N 1
ATOM 1987 C CA . ASP A 1 252 ? 4.839 -0.083 -4.195 1.00 90.62 252 ASP A CA 1
ATOM 1988 C C . ASP A 1 252 ? 5.468 -0.967 -3.099 1.00 90.62 252 ASP A C 1
ATOM 1990 O O . ASP A 1 252 ? 5.174 -0.805 -1.916 1.00 90.62 252 ASP A O 1
ATOM 1994 N N . LYS A 1 253 ? 6.309 -1.938 -3.488 1.00 90.56 253 LYS A N 1
ATOM 1995 C CA . LYS A 1 253 ? 6.995 -2.862 -2.577 1.00 90.56 253 LYS A CA 1
ATOM 1996 C C . LYS A 1 253 ? 8.384 -2.369 -2.161 1.00 90.56 253 LYS A C 1
ATOM 1998 O O . LYS A 1 253 ? 8.785 -2.622 -1.028 1.00 90.56 253 LYS A O 1
ATOM 2003 N N . PHE A 1 254 ? 9.134 -1.759 -3.077 1.00 91.75 254 PHE A N 1
ATOM 2004 C CA . PHE A 1 254 ? 10.533 -1.367 -2.857 1.00 91.75 254 PHE A CA 1
ATOM 2005 C C . PHE A 1 254 ? 10.706 0.122 -2.527 1.00 91.75 254 PHE A C 1
ATOM 2007 O O . PHE A 1 254 ? 11.651 0.475 -1.831 1.00 91.75 254 PHE A O 1
ATOM 2014 N N . PHE A 1 255 ? 9.753 0.958 -2.936 1.00 92.44 255 PHE A N 1
ATOM 2015 C CA . PHE A 1 255 ? 9.630 2.370 -2.574 1.00 92.44 255 PHE A CA 1
ATOM 2016 C C . PHE A 1 255 ? 8.243 2.616 -1.942 1.00 92.44 255 PHE A C 1
ATOM 2018 O O . PHE A 1 255 ? 7.400 3.285 -2.543 1.00 92.44 255 PHE A O 1
ATOM 2025 N N . PRO A 1 256 ? 7.940 2.014 -0.774 1.00 87.00 256 PRO A N 1
ATOM 2026 C CA . PRO A 1 256 ? 6.656 2.215 -0.111 1.00 87.00 256 PRO A CA 1
ATOM 2027 C C . PRO A 1 256 ? 6.513 3.671 0.349 1.00 87.00 256 PRO A C 1
ATOM 2029 O O . PRO A 1 256 ? 7.388 4.202 1.033 1.00 87.00 256 PRO A O 1
ATOM 2032 N N . GLU A 1 257 ? 5.388 4.301 0.010 1.00 82.75 257 GLU A N 1
ATOM 2033 C CA . GLU A 1 257 ? 5.045 5.640 0.500 1.00 82.75 257 GLU A CA 1
ATOM 2034 C C . GLU A 1 257 ? 5.010 5.651 2.045 1.00 82.75 257 GLU A C 1
ATOM 2036 O O . GLU A 1 257 ? 4.414 4.746 2.649 1.00 82.75 257 GLU A O 1
ATOM 2041 N N . PRO A 1 258 ? 5.618 6.651 2.717 1.00 80.56 258 PRO A N 1
ATOM 2042 C CA . PRO A 1 258 ? 5.527 6.786 4.166 1.00 80.56 258 PRO A CA 1
ATOM 2043 C C . PRO A 1 258 ? 4.066 6.859 4.618 1.00 80.56 258 PRO A C 1
ATOM 2045 O O . PRO A 1 258 ? 3.299 7.706 4.158 1.00 80.56 258 PRO A O 1
ATOM 2048 N N . LYS A 1 259 ? 3.664 5.974 5.538 1.00 77.38 259 LYS A N 1
ATOM 2049 C CA . LYS A 1 259 ? 2.293 5.961 6.060 1.00 77.38 259 LYS A CA 1
ATOM 2050 C C . LYS A 1 259 ? 2.018 7.274 6.790 1.00 77.38 259 LYS A C 1
ATOM 2052 O O . LYS A 1 259 ? 2.644 7.545 7.812 1.00 77.38 259 LYS A O 1
ATOM 2057 N N . ALA A 1 260 ? 1.068 8.058 6.282 1.00 77.88 260 ALA A N 1
ATOM 2058 C CA . ALA A 1 260 ? 0.636 9.294 6.921 1.00 77.88 260 ALA A CA 1
ATOM 2059 C C . ALA A 1 260 ? 0.175 9.018 8.363 1.00 77.88 260 ALA A C 1
ATOM 2061 O O . ALA A 1 260 ? -0.795 8.287 8.590 1.00 77.88 260 ALA A O 1
ATOM 2062 N N . ILE A 1 261 ? 0.890 9.589 9.334 1.00 81.56 261 ILE A N 1
ATOM 2063 C CA . ILE A 1 261 ? 0.527 9.517 10.751 1.00 81.56 261 ILE A CA 1
ATOM 2064 C C . ILE A 1 261 ? -0.724 10.375 10.965 1.00 81.56 261 ILE A C 1
ATOM 2066 O O . ILE A 1 261 ? -0.843 11.467 10.413 1.00 81.56 261 ILE A O 1
ATOM 2070 N N . TYR A 1 262 ? -1.672 9.879 11.759 1.00 85.69 262 TYR A N 1
ATOM 2071 C CA . TYR A 1 262 ? -2.854 10.653 12.122 1.00 85.69 262 TYR A CA 1
ATOM 2072 C C . TYR A 1 262 ? -2.533 11.650 13.238 1.00 85.69 262 TYR A C 1
ATOM 2074 O O . TYR A 1 262 ? -2.303 11.255 14.385 1.00 85.69 262 TYR A O 1
ATOM 2082 N N . THR A 1 263 ? -2.590 12.932 12.893 1.00 85.69 263 THR A N 1
ATOM 2083 C CA . THR A 1 263 ? -2.705 14.040 13.843 1.00 85.69 263 THR A CA 1
ATOM 2084 C C . THR A 1 263 ? -4.195 14.312 14.086 1.00 85.69 263 THR A C 1
ATOM 2086 O O . THR A 1 263 ? -4.911 14.534 13.109 1.00 85.69 263 THR A O 1
ATOM 2089 N N . PRO A 1 264 ? -4.695 14.251 15.332 1.00 86.81 264 PRO A N 1
ATOM 2090 C CA . PRO A 1 264 ? -6.052 14.669 15.667 1.00 86.81 264 PRO A CA 1
ATOM 2091 C C . PRO A 1 264 ? -6.160 16.197 15.756 1.00 86.81 264 PRO A C 1
ATOM 2093 O O . PRO A 1 264 ? -5.207 16.862 16.154 1.00 86.81 264 PRO A O 1
ATOM 2096 N N . ASP A 1 265 ? -7.343 16.738 15.457 1.00 85.06 265 ASP A N 1
ATOM 2097 C CA . ASP A 1 265 ? -7.628 18.179 15.573 1.00 85.06 265 ASP A CA 1
ATOM 2098 C C . ASP A 1 265 ? -7.749 18.634 17.043 1.00 85.06 265 ASP A C 1
ATOM 2100 O O . ASP A 1 265 ? -7.446 19.776 17.374 1.00 85.06 265 ASP A O 1
ATOM 2104 N N . SER A 1 266 ? -8.168 17.721 17.928 1.00 84.31 266 SER A N 1
ATOM 2105 C CA . SER A 1 266 ? -8.171 17.883 19.386 1.00 84.31 266 SER A CA 1
ATOM 2106 C C . SER A 1 266 ? -7.793 16.570 20.073 1.00 84.31 266 SER A C 1
ATOM 2108 O O . SER A 1 266 ? -8.133 15.481 19.599 1.00 84.31 266 SER A O 1
ATOM 2110 N N . ILE A 1 267 ? -7.104 16.688 21.207 1.00 88.06 267 ILE A N 1
ATOM 2111 C CA . ILE A 1 267 ? -6.813 15.594 22.145 1.00 88.06 267 ILE A CA 1
ATOM 2112 C C . ILE A 1 267 ? -7.612 15.711 23.450 1.00 88.06 267 ILE A C 1
ATOM 2114 O O . ILE A 1 267 ? -7.490 14.835 24.303 1.00 88.06 267 ILE A O 1
ATOM 2118 N N . ASP A 1 268 ? -8.409 16.771 23.603 1.00 90.12 268 ASP A N 1
ATOM 2119 C CA . ASP A 1 268 ? -9.204 17.030 24.799 1.00 90.12 268 ASP A CA 1
ATOM 2120 C C . ASP A 1 268 ? -10.608 16.423 24.674 1.00 90.12 268 ASP A C 1
ATOM 2122 O O . ASP A 1 268 ? -11.314 16.634 23.682 1.00 90.12 268 ASP A O 1
ATOM 2126 N N . PHE A 1 269 ? -10.982 15.633 25.679 1.00 93.81 269 PHE A N 1
ATOM 2127 C CA . PHE A 1 269 ? -12.227 14.869 25.741 1.00 93.81 269 PHE A CA 1
ATOM 2128 C C . PHE A 1 269 ? -12.690 14.740 27.207 1.00 93.81 269 PHE A C 1
ATOM 2130 O O . PHE A 1 269 ? -12.573 13.661 27.793 1.00 93.81 269 PHE A O 1
ATOM 2137 N N . PRO A 1 270 ? -13.193 15.819 27.836 1.00 93.38 270 PRO A N 1
ATOM 2138 C CA . PRO A 1 270 ? -13.526 15.826 29.263 1.00 93.38 270 PRO A CA 1
ATOM 2139 C C . PRO A 1 270 ? -14.727 14.940 29.634 1.00 93.38 270 PRO A C 1
ATOM 2141 O O . PRO A 1 270 ? -14.898 14.613 30.805 1.00 93.38 270 PRO A O 1
ATOM 2144 N N . HIS A 1 271 ? -15.543 14.512 28.661 1.00 95.00 271 HIS A N 1
ATOM 2145 C CA . HIS A 1 271 ? -16.773 13.736 28.899 1.00 95.00 271 HIS A CA 1
ATOM 2146 C C . HIS A 1 271 ? -16.635 12.242 28.559 1.00 95.00 271 HIS A C 1
ATOM 2148 O O . HIS A 1 271 ? -17.602 11.588 28.155 1.00 95.00 271 HIS A O 1
ATOM 2154 N N . VAL A 1 272 ? -15.429 11.687 28.681 1.00 95.50 272 VAL A N 1
ATOM 2155 C CA . VAL A 1 272 ? -15.179 10.237 28.591 1.00 95.50 272 VAL A CA 1
ATOM 2156 C C . VAL A 1 272 ? -15.872 9.516 29.756 1.00 95.50 272 VAL A C 1
ATOM 2158 O O . VAL A 1 272 ? -15.944 10.042 30.862 1.00 95.50 272 VAL A O 1
ATOM 2161 N N . THR A 1 273 ? -16.437 8.327 29.512 1.00 96.50 273 THR A N 1
ATOM 2162 C CA . THR A 1 273 ? -17.140 7.572 30.565 1.00 96.50 273 THR A CA 1
ATOM 2163 C C . THR A 1 273 ? -16.190 6.659 31.338 1.00 96.50 273 THR A C 1
ATOM 2165 O O . THR A 1 273 ? -15.194 6.178 30.796 1.00 96.50 273 THR A O 1
ATOM 2168 N N . VAL A 1 274 ? -16.536 6.349 32.590 1.00 96.44 274 VAL A N 1
ATOM 2169 C CA . VAL A 1 274 ? -15.724 5.499 33.479 1.00 96.44 274 VAL A CA 1
ATOM 2170 C C . VAL A 1 274 ? -15.462 4.112 32.870 1.00 96.44 274 VAL A C 1
ATOM 2172 O O . VAL A 1 274 ? -14.387 3.550 33.046 1.00 96.44 274 VAL A O 1
ATOM 2175 N N . GLU A 1 275 ? -16.394 3.561 32.087 1.00 97.12 275 GLU A N 1
ATOM 2176 C CA . GLU A 1 275 ? -16.218 2.281 31.382 1.00 97.12 275 GLU A CA 1
ATOM 2177 C C . GLU A 1 275 ? -15.199 2.352 30.232 1.00 97.12 275 GLU A C 1
ATOM 2179 O O . GLU A 1 275 ? -14.623 1.333 29.844 1.00 97.12 275 GLU A O 1
ATOM 2184 N N . MET A 1 276 ? -14.970 3.541 29.667 1.00 96.50 276 MET A N 1
ATOM 2185 C CA . MET A 1 276 ? -13.918 3.775 28.676 1.00 96.50 276 MET A CA 1
ATOM 2186 C C . MET A 1 276 ? -12.555 3.923 29.361 1.00 96.50 276 MET A C 1
ATOM 2188 O O . MET A 1 276 ? -11.568 3.398 28.847 1.00 96.50 276 MET A O 1
ATOM 2192 N N . GLU A 1 277 ? -12.501 4.573 30.527 1.00 94.62 277 GLU A N 1
ATOM 2193 C CA . GLU A 1 277 ? -11.289 4.699 31.350 1.00 94.62 277 GLU A CA 1
ATOM 2194 C C . GLU A 1 277 ? -10.838 3.339 31.909 1.00 94.62 277 GLU A C 1
ATOM 2196 O O . GLU A 1 277 ? -9.686 2.952 31.709 1.00 94.62 277 GLU A O 1
ATOM 2201 N N . ASP A 1 278 ? -11.756 2.554 32.489 1.00 95.75 278 ASP A N 1
ATOM 2202 C CA . ASP A 1 278 ? -11.507 1.169 32.925 1.00 95.75 278 ASP A CA 1
ATOM 2203 C C . ASP A 1 278 ? -10.985 0.299 31.773 1.00 95.75 278 ASP A C 1
ATOM 2205 O O . ASP A 1 278 ? -10.038 -0.473 31.938 1.00 95.75 278 ASP A O 1
ATOM 2209 N N . TRP A 1 279 ? -11.550 0.447 30.570 1.00 96.06 279 TRP A N 1
ATOM 2210 C CA . TRP A 1 279 ? -11.058 -0.284 29.406 1.00 96.06 279 TRP A CA 1
ATOM 2211 C C . TRP A 1 279 ? -9.634 0.137 29.004 1.00 96.06 279 TRP A C 1
ATOM 2213 O O . TRP A 1 279 ? -8.828 -0.723 28.625 1.00 96.06 279 TRP A O 1
ATOM 2223 N N . LEU A 1 280 ? -9.293 1.426 29.106 1.00 93.56 280 LEU A N 1
ATOM 2224 C CA . LEU A 1 280 ? -7.934 1.909 28.856 1.00 93.56 280 LEU A CA 1
ATOM 2225 C C . LEU A 1 280 ? -6.935 1.380 29.894 1.00 93.56 280 LEU A C 1
ATOM 2227 O O . LEU A 1 280 ? -5.864 0.907 29.511 1.00 93.56 280 LEU A O 1
ATOM 2231 N N . GLU A 1 281 ? -7.278 1.380 31.180 1.00 91.88 281 GLU A N 1
ATOM 2232 C CA . GLU A 1 281 ? -6.402 0.837 32.222 1.00 91.88 281 GLU A CA 1
ATOM 2233 C C . GLU A 1 281 ? -6.247 -0.691 32.086 1.00 91.88 281 GLU A C 1
ATOM 2235 O O . GLU A 1 281 ? -5.131 -1.207 31.948 1.00 91.88 281 GLU A O 1
ATOM 2240 N N . ASN A 1 282 ? -7.367 -1.423 32.045 1.00 92.94 282 ASN A N 1
ATOM 2241 C CA . ASN A 1 282 ? -7.402 -2.877 32.224 1.00 92.94 282 ASN A CA 1
ATOM 2242 C C . ASN A 1 282 ? -7.354 -3.708 30.927 1.00 92.94 282 ASN A C 1
ATOM 2244 O O . ASN A 1 282 ? -7.071 -4.910 30.990 1.00 92.94 282 ASN A O 1
ATOM 2248 N N . GLN A 1 283 ? -7.637 -3.134 29.748 1.00 93.75 283 GLN A N 1
ATOM 2249 C CA . GLN A 1 283 ? -7.611 -3.869 28.468 1.00 93.75 283 GLN A CA 1
ATOM 2250 C C . GLN A 1 283 ? -6.641 -3.290 27.431 1.00 93.75 283 GLN A C 1
ATOM 2252 O O . GLN A 1 283 ? -6.010 -4.074 26.724 1.00 93.75 283 GLN A O 1
ATOM 2257 N N . PHE A 1 284 ? -6.470 -1.969 27.326 1.00 91.12 284 PHE A N 1
ATOM 2258 C CA . PHE A 1 284 ? -5.574 -1.376 26.318 1.00 91.12 284 PHE A CA 1
ATOM 2259 C C . PHE A 1 284 ? -4.088 -1.703 26.570 1.00 91.12 284 PHE A C 1
ATOM 2261 O O . PHE A 1 284 ? -3.306 -1.877 25.636 1.00 91.12 284 PHE A O 1
ATOM 2268 N N . THR A 1 285 ? -3.699 -1.867 27.834 1.00 85.56 285 THR A N 1
ATOM 2269 C CA . THR A 1 285 ? -2.345 -2.268 28.267 1.00 85.56 285 THR A CA 1
ATOM 2270 C C . THR A 1 285 ? -2.055 -3.774 28.102 1.00 85.56 285 THR A C 1
ATOM 2272 O O . THR A 1 285 ? -0.901 -4.216 28.181 1.00 85.56 285 THR A O 1
ATOM 2275 N N . LYS A 1 286 ? -3.094 -4.591 27.881 1.00 89.06 286 LYS A N 1
ATOM 2276 C CA . LYS A 1 286 ? -3.096 -6.037 28.138 1.00 89.06 286 LYS A CA 1
ATOM 2277 C C . LYS A 1 286 ? -2.516 -6.870 26.985 1.00 89.06 286 LYS A C 1
ATOM 2279 O O . LYS A 1 286 ? -3.029 -6.879 25.870 1.00 89.06 286 LYS A O 1
ATOM 2284 N N . GLN A 1 287 ? -1.486 -7.662 27.295 1.00 83.94 287 GLN A N 1
ATOM 2285 C CA . GLN A 1 287 ? -0.664 -8.417 26.325 1.00 83.94 287 GLN A CA 1
ATOM 2286 C C . GLN A 1 287 ? -1.231 -9.789 25.886 1.00 83.94 287 GLN A C 1
ATOM 2288 O O . GLN A 1 287 ? -0.621 -10.509 25.086 1.00 83.94 287 GLN A O 1
ATOM 2293 N N . ASP A 1 288 ? -2.374 -10.208 26.430 1.00 88.88 288 ASP A N 1
ATOM 2294 C CA . ASP A 1 288 ? -3.075 -11.424 26.011 1.00 88.88 288 ASP A CA 1
ATOM 2295 C C . ASP A 1 288 ? -4.586 -11.244 26.152 1.00 88.88 288 ASP A C 1
ATOM 2297 O O . ASP A 1 288 ? -5.070 -10.803 27.197 1.00 88.88 288 ASP A O 1
ATOM 2301 N N . ARG A 1 289 ? -5.330 -11.588 25.094 1.00 93.00 289 ARG A N 1
ATOM 2302 C CA . ARG A 1 289 ? -6.800 -11.533 25.063 1.00 93.00 289 ARG A CA 1
ATOM 2303 C C . ARG A 1 289 ? -7.390 -10.215 25.618 1.00 93.00 289 ARG A C 1
ATOM 2305 O O . ARG A 1 289 ? -8.223 -10.275 26.531 1.00 93.00 289 ARG A O 1
ATOM 2312 N N . PRO A 1 290 ? -6.980 -9.023 25.136 1.00 96.00 290 PRO A N 1
ATOM 2313 C CA . PRO A 1 290 ? -7.720 -7.792 25.413 1.00 96.00 290 PRO A CA 1
ATOM 2314 C C . PRO A 1 290 ? -9.160 -7.927 24.910 1.00 96.00 290 PRO A C 1
ATOM 2316 O O . PRO A 1 290 ? -9.386 -8.395 23.792 1.00 96.00 290 PRO A O 1
ATOM 2319 N N . LYS A 1 291 ? -10.137 -7.532 25.737 1.00 97.38 291 LYS A N 1
ATOM 2320 C CA . LYS A 1 291 ? -11.523 -7.396 25.273 1.00 97.38 291 LYS A CA 1
ATOM 2321 C C . LYS A 1 291 ? -11.627 -6.240 24.281 1.00 97.38 291 LYS A C 1
ATOM 2323 O O . LYS A 1 291 ? -10.967 -5.219 24.453 1.00 97.38 291 LYS A O 1
ATOM 2328 N N . CYS A 1 292 ? -12.490 -6.362 23.279 1.00 97.69 292 CYS A N 1
ATOM 2329 C CA . CYS A 1 292 ? -12.765 -5.268 22.347 1.00 97.69 292 CYS A CA 1
ATOM 2330 C C . CYS A 1 292 ? -13.713 -4.226 22.967 1.00 97.69 292 CYS A C 1
ATOM 2332 O O . CYS A 1 292 ? -14.757 -4.591 23.506 1.00 97.69 292 CYS A O 1
ATOM 2334 N N . LEU A 1 293 ? -13.371 -2.938 22.878 1.00 98.25 293 LEU A N 1
ATOM 2335 C CA . LEU A 1 293 ? -14.283 -1.848 23.236 1.00 98.25 293 LEU A CA 1
ATOM 2336 C C . LEU A 1 293 ? -15.263 -1.607 22.091 1.00 98.25 293 LEU A C 1
ATOM 2338 O O . LEU A 1 293 ? -14.852 -1.510 20.934 1.00 98.25 293 LEU A O 1
ATOM 2342 N N . VAL A 1 294 ? -16.546 -1.489 22.412 1.00 98.00 294 VAL A N 1
ATOM 2343 C CA . VAL A 1 294 ? -17.611 -1.219 21.449 1.00 98.00 294 VAL A CA 1
ATOM 2344 C C . VAL A 1 294 ? -18.359 0.037 21.875 1.00 98.00 294 VAL A C 1
ATOM 2346 O O . VAL A 1 294 ? -19.122 0.007 22.841 1.00 98.00 294 VAL A O 1
ATOM 2349 N N . LEU A 1 295 ? -18.138 1.132 21.146 1.00 98.19 295 LEU A N 1
ATOM 2350 C CA . LEU A 1 295 ? -18.820 2.408 21.365 1.00 98.19 295 LEU A CA 1
ATOM 2351 C C . LEU A 1 295 ? -19.982 2.542 20.378 1.00 98.19 295 LEU A C 1
ATOM 2353 O O . LEU A 1 295 ? -19.762 2.564 19.164 1.00 98.19 295 LEU A O 1
ATOM 2357 N N . PHE A 1 296 ? -21.206 2.670 20.881 1.00 97.00 296 PHE A N 1
ATOM 2358 C CA . PHE A 1 296 ? -22.404 2.880 20.058 1.00 97.00 296 PHE A CA 1
ATOM 2359 C C . PHE A 1 296 ? -23.153 4.166 20.454 1.00 97.00 296 PHE A C 1
ATOM 2361 O O . PHE A 1 296 ? -22.664 4.939 21.280 1.00 97.00 296 PHE A O 1
ATOM 2368 N N . GLY A 1 297 ? -24.283 4.464 19.808 1.00 96.12 297 GLY A N 1
ATOM 2369 C CA . GLY A 1 297 ? -25.052 5.700 20.006 1.00 96.12 297 GLY A CA 1
ATOM 2370 C C . GLY A 1 297 ? -24.872 6.720 18.867 1.00 96.12 297 GLY A C 1
ATOM 2371 O O . GLY A 1 297 ? -24.087 6.488 17.943 1.00 96.12 297 GLY A O 1
ATOM 2372 N N . PRO A 1 298 ? -25.559 7.874 18.914 1.00 95.06 298 PRO A N 1
ATOM 2373 C CA . PRO A 1 298 ? -25.723 8.797 17.787 1.00 95.06 298 PRO A CA 1
ATOM 2374 C C . PRO A 1 298 ? -24.426 9.294 17.121 1.00 95.06 298 PRO A C 1
ATOM 2376 O O . PRO A 1 298 ? -23.347 9.352 17.717 1.00 95.06 298 PRO A O 1
ATOM 2379 N N . SER A 1 299 ? -24.546 9.691 15.851 1.00 94.00 299 SER A N 1
ATOM 2380 C CA . SER A 1 299 ? -23.467 10.332 15.088 1.00 94.00 299 SER A CA 1
ATOM 2381 C C . SER A 1 299 ? -23.061 11.688 15.690 1.00 94.00 299 SER A C 1
ATOM 2383 O O . SER A 1 299 ? -23.879 12.340 16.335 1.00 94.00 299 SER A O 1
ATOM 2385 N N . ARG A 1 300 ? -21.839 12.159 15.395 1.00 92.44 300 ARG A N 1
ATOM 2386 C CA . ARG A 1 300 ? -21.287 13.458 15.855 1.00 92.44 300 ARG A CA 1
ATOM 2387 C C . ARG A 1 300 ? -21.088 13.596 17.377 1.00 92.44 300 ARG A C 1
ATOM 2389 O O . ARG A 1 300 ? -21.037 14.708 17.884 1.00 92.44 300 ARG A O 1
ATOM 2396 N N . THR A 1 301 ? -20.895 12.490 18.100 1.00 94.94 301 THR A N 1
ATOM 2397 C CA . THR A 1 301 ? -20.517 12.514 19.530 1.00 94.94 301 THR A CA 1
ATOM 2398 C C . THR A 1 301 ? -19.006 12.472 19.806 1.00 94.94 301 THR A C 1
ATOM 2400 O O . THR A 1 301 ? -18.590 12.383 20.955 1.00 94.94 301 THR A O 1
ATOM 2403 N N . GLY A 1 302 ? -18.155 12.518 18.775 1.00 93.88 302 GLY A N 1
ATOM 2404 C CA . GLY A 1 302 ? -16.690 12.503 18.924 1.00 93.88 302 GLY A CA 1
ATOM 2405 C C . GLY A 1 302 ? -16.042 11.112 18.998 1.00 93.88 302 GLY A C 1
ATOM 2406 O O . GLY A 1 302 ? -14.817 11.029 18.937 1.00 93.88 302 GLY A O 1
ATOM 2407 N N . LYS A 1 303 ? -16.832 10.021 19.041 1.00 96.00 303 LYS A N 1
ATOM 2408 C CA . LYS A 1 303 ? -16.369 8.609 19.079 1.00 96.00 303 LYS A CA 1
ATOM 2409 C C . LYS A 1 303 ? -15.125 8.333 18.214 1.00 96.00 303 LYS A C 1
ATOM 2411 O O . LYS A 1 303 ? -14.133 7.805 18.711 1.00 96.00 303 LYS A O 1
ATOM 2416 N N . THR A 1 304 ? -15.165 8.711 16.934 1.00 95.62 304 THR A N 1
ATOM 2417 C CA . THR A 1 304 ? -14.077 8.470 15.967 1.00 95.62 304 THR A CA 1
ATOM 2418 C C . THR A 1 304 ? -12.834 9.322 16.220 1.00 95.62 304 THR A C 1
ATOM 2420 O O . THR A 1 304 ? -11.727 8.854 15.967 1.00 95.62 304 THR A O 1
ATOM 2423 N N . GLN A 1 305 ? -12.982 10.553 16.721 1.00 94.38 305 GLN A N 1
ATOM 2424 C CA . GLN A 1 305 ? -11.841 11.408 17.058 1.00 94.38 305 GLN A CA 1
ATOM 2425 C C . GLN A 1 305 ? -11.144 10.875 18.313 1.00 94.38 305 GLN A C 1
ATOM 2427 O O . GLN A 1 305 ? -9.955 10.571 18.236 1.00 94.38 305 GLN A O 1
ATOM 2432 N N . TRP A 1 306 ? -11.890 10.629 19.399 1.00 95.12 306 TRP A N 1
ATOM 2433 C CA . TRP A 1 306 ? -11.369 10.046 20.645 1.00 95.12 306 TRP A CA 1
ATOM 2434 C C . TRP A 1 306 ? -10.624 8.730 20.392 1.00 95.12 306 TRP A C 1
ATOM 2436 O O . TRP A 1 306 ? -9.439 8.611 20.701 1.00 95.12 306 TRP A O 1
ATOM 2446 N N . ALA A 1 307 ? -11.279 7.769 19.726 1.00 95.50 307 ALA A N 1
ATOM 2447 C CA . ALA A 1 307 ? -10.717 6.439 19.491 1.00 95.50 307 ALA A CA 1
ATOM 2448 C C . ALA A 1 307 ? -9.421 6.467 18.667 1.00 95.50 307 ALA A C 1
ATOM 2450 O O . ALA A 1 307 ? -8.623 5.540 18.754 1.00 95.50 307 ALA A O 1
ATOM 2451 N N . ARG A 1 308 ? -9.203 7.513 17.862 1.00 93.88 308 ARG A N 1
ATOM 2452 C CA . ARG A 1 308 ? -7.998 7.702 17.041 1.00 93.88 308 ARG A CA 1
ATOM 2453 C C . ARG A 1 308 ? -6.949 8.597 17.711 1.00 93.88 308 ARG A C 1
ATOM 2455 O O . ARG A 1 308 ? -5.770 8.496 17.371 1.00 93.88 308 ARG A O 1
ATOM 2462 N N . ALA A 1 309 ? -7.356 9.439 18.660 1.00 92.25 309 ALA A N 1
ATOM 2463 C CA . ALA A 1 309 ? -6.490 10.320 19.438 1.00 92.25 309 ALA A CA 1
ATOM 2464 C C . ALA A 1 309 ? -5.722 9.595 20.559 1.00 92.25 309 ALA A C 1
ATOM 2466 O O . ALA A 1 309 ? -4.738 10.139 21.049 1.00 92.25 309 ALA A O 1
ATOM 2467 N N . LEU A 1 310 ? -6.089 8.357 20.926 1.00 90.94 310 LEU A N 1
ATOM 2468 C CA . LEU A 1 310 ? -5.494 7.627 22.062 1.00 90.94 310 LEU A CA 1
ATOM 2469 C C . LEU A 1 310 ? -3.954 7.537 22.060 1.00 90.94 310 LEU A C 1
ATOM 2471 O O . LEU A 1 310 ? -3.364 7.512 23.131 1.00 90.94 310 LEU A O 1
ATOM 2475 N N . ASN A 1 311 ? -3.285 7.535 20.897 1.00 85.38 311 ASN A N 1
ATOM 2476 C CA . ASN A 1 311 ? -1.806 7.537 20.835 1.00 85.38 311 ASN A CA 1
ATOM 2477 C C . ASN A 1 311 ? -1.172 8.873 21.271 1.00 85.38 311 ASN A C 1
ATOM 2479 O O . ASN A 1 311 ? 0.010 8.910 21.586 1.00 85.38 311 ASN A O 1
ATOM 2483 N N . HIS A 1 312 ? -1.939 9.965 21.251 1.00 82.38 312 HIS A N 1
ATOM 2484 C CA . HIS A 1 312 ? -1.512 11.296 21.696 1.00 82.38 312 HIS A CA 1
ATOM 2485 C C . HIS A 1 312 ? -1.934 11.568 23.146 1.00 82.38 312 HIS A C 1
ATOM 2487 O O . HIS A 1 312 ? -1.241 12.282 23.860 1.00 82.38 312 HIS A O 1
ATOM 2493 N N . ILE A 1 313 ? -3.042 10.962 23.591 1.00 80.88 313 ILE A N 1
ATOM 2494 C CA . ILE A 1 313 ? -3.535 11.038 24.977 1.00 80.88 313 ILE A CA 1
ATOM 2495 C C . ILE A 1 313 ? -2.691 10.142 25.905 1.00 80.88 313 ILE A C 1
ATOM 2497 O O . ILE A 1 313 ? -2.310 10.542 27.002 1.00 80.88 313 ILE A O 1
ATOM 2501 N N . ILE A 1 314 ? -2.363 8.919 25.470 1.00 78.81 314 ILE A N 1
ATOM 2502 C CA . ILE A 1 314 ? -1.676 7.914 26.293 1.00 78.81 314 ILE A CA 1
ATOM 2503 C C . ILE A 1 314 ? -0.161 8.029 26.082 1.00 78.81 314 ILE A C 1
ATOM 2505 O O . ILE A 1 314 ? 0.449 7.256 25.344 1.00 78.81 314 ILE A O 1
ATOM 2509 N N . ALA A 1 315 ? 0.459 8.974 26.794 1.00 54.53 315 ALA A N 1
ATOM 2510 C CA . ALA A 1 315 ? 1.895 9.288 26.719 1.00 54.53 315 ALA A CA 1
ATOM 2511 C C . ALA A 1 315 ? 2.858 8.099 26.966 1.00 54.53 315 ALA A C 1
ATOM 2513 O O . ALA A 1 315 ? 4.055 8.203 26.710 1.00 54.53 315 ALA A O 1
ATOM 2514 N N . ALA A 1 316 ? 2.357 6.958 27.453 1.00 51.91 316 ALA A N 1
ATOM 2515 C CA . ALA A 1 316 ? 3.122 5.727 27.641 1.00 51.91 316 ALA A CA 1
ATOM 2516 C C . ALA A 1 316 ? 3.353 4.911 26.347 1.00 51.91 316 ALA A C 1
ATOM 2518 O O . ALA A 1 316 ? 4.090 3.924 26.386 1.00 51.91 316 ALA A O 1
ATOM 2519 N N . GLN A 1 317 ? 2.734 5.267 25.212 1.00 56.09 317 GLN A N 1
ATOM 2520 C CA . GLN A 1 317 ? 2.916 4.558 23.940 1.00 56.09 317 GLN A CA 1
ATOM 2521 C C . GLN A 1 317 ? 3.071 5.516 22.749 1.00 56.09 317 GLN A C 1
ATOM 2523 O O . GLN A 1 317 ? 2.090 6.082 22.277 1.00 56.09 317 GLN A O 1
ATOM 2528 N N . ASN A 1 318 ? 4.271 5.566 22.153 1.00 59.53 318 ASN A N 1
ATOM 2529 C CA . ASN A 1 318 ? 4.495 6.123 20.807 1.00 59.53 318 ASN A CA 1
ATOM 2530 C C . ASN A 1 318 ? 3.915 5.178 19.728 1.00 59.53 318 ASN A C 1
ATOM 2532 O O . ASN A 1 318 ? 4.638 4.630 18.894 1.00 59.53 318 ASN A O 1
ATOM 2536 N N . GLY A 1 319 ? 2.611 4.916 19.805 1.00 72.56 319 GLY A N 1
ATOM 2537 C CA . GLY A 1 319 ? 1.892 3.970 18.964 1.00 72.56 319 GLY A CA 1
ATOM 2538 C C . GLY A 1 319 ? 1.363 4.588 17.672 1.00 72.56 319 GLY A C 1
ATOM 2539 O O . GLY A 1 319 ? 1.077 5.781 17.578 1.00 72.56 319 GLY A O 1
ATOM 2540 N N . THR A 1 320 ? 1.151 3.741 16.671 1.00 88.19 320 THR A N 1
ATOM 2541 C CA . THR A 1 320 ? 0.250 4.027 15.545 1.00 88.19 320 THR A CA 1
ATOM 2542 C C . THR A 1 320 ? -1.045 3.229 15.718 1.00 88.19 320 THR A C 1
ATOM 2544 O O . THR A 1 320 ? -1.111 2.307 16.533 1.00 88.19 320 THR A O 1
ATOM 2547 N N . HIS A 1 321 ? -2.101 3.572 14.976 1.00 92.56 321 HIS A N 1
ATOM 2548 C CA . HIS A 1 321 ? -3.325 2.768 14.920 1.00 92.56 321 HIS A CA 1
ATOM 2549 C C . HIS A 1 321 ? -3.681 2.409 13.478 1.00 92.56 321 HIS A C 1
ATOM 2551 O O . HIS A 1 321 ? -3.452 3.190 12.553 1.00 92.56 321 HIS A O 1
ATOM 2557 N N . VAL A 1 322 ? -4.306 1.250 13.286 1.00 94.62 322 VAL A N 1
ATOM 2558 C CA . VAL A 1 322 ? -4.976 0.925 12.021 1.00 94.62 322 VAL A CA 1
ATOM 2559 C C . VAL A 1 322 ? -6.369 1.555 12.040 1.00 94.62 322 VAL A C 1
ATOM 2561 O O . VAL A 1 322 ? -7.119 1.339 12.986 1.00 94.62 322 VAL A O 1
ATOM 2564 N N . TYR A 1 323 ? -6.734 2.317 11.004 1.00 95.19 323 TYR A N 1
ATOM 2565 C CA . TYR A 1 323 ? -8.080 2.887 10.852 1.00 95.19 323 TYR A CA 1
ATOM 2566 C C . TYR A 1 323 ? -8.771 2.373 9.585 1.00 95.19 323 TYR A C 1
ATOM 2568 O O . TYR A 1 323 ? -8.301 2.577 8.454 1.00 95.19 323 TYR A O 1
ATOM 2576 N N . MET A 1 324 ? -9.922 1.733 9.782 1.00 95.00 324 MET A N 1
ATOM 2577 C CA . MET A 1 324 ? -10.825 1.278 8.727 1.00 95.00 324 MET A CA 1
ATOM 2578 C C . MET A 1 324 ? -12.223 1.849 8.987 1.00 95.00 324 MET A C 1
ATOM 2580 O O . MET A 1 324 ? -12.650 1.919 10.134 1.00 95.00 324 MET A O 1
ATOM 2584 N N . SER A 1 325 ? -12.924 2.269 7.933 1.00 94.00 325 SER A N 1
ATOM 2585 C CA . SER A 1 325 ? -14.213 2.962 8.038 1.00 94.00 325 SER A CA 1
ATOM 2586 C C . SER A 1 325 ? -15.189 2.414 7.003 1.00 94.00 325 SER A C 1
ATOM 2588 O O . SER A 1 325 ? -14.846 2.350 5.821 1.00 94.00 325 SER A O 1
ATOM 2590 N N . ASN A 1 326 ? -16.383 2.015 7.450 1.00 92.50 326 ASN A N 1
ATOM 2591 C CA . ASN A 1 326 ? -17.483 1.364 6.719 1.00 92.50 326 ASN A CA 1
ATOM 2592 C C . ASN A 1 326 ? -17.155 0.007 6.062 1.00 92.50 326 ASN A C 1
ATOM 2594 O O . ASN A 1 326 ? -18.013 -0.869 6.008 1.00 92.50 326 ASN A O 1
ATOM 2598 N N . GLN A 1 327 ? -15.926 -0.204 5.585 1.00 92.00 327 GLN A N 1
ATOM 2599 C CA . GLN A 1 327 ? -15.460 -1.453 4.984 1.00 92.00 327 GLN A CA 1
ATOM 2600 C C . GLN A 1 327 ? -14.132 -1.900 5.598 1.00 92.00 327 GLN A C 1
ATOM 2602 O O . GLN A 1 327 ? -13.236 -1.092 5.863 1.00 92.00 327 GLN A O 1
ATOM 2607 N N . PHE A 1 328 ? -14.001 -3.213 5.778 1.00 92.69 328 PHE A N 1
ATOM 2608 C CA . PHE A 1 328 ? -12.730 -3.860 6.074 1.00 92.69 328 PHE A CA 1
ATOM 2609 C C . PHE A 1 328 ? -11.766 -3.751 4.875 1.00 92.69 328 PHE A C 1
ATOM 2611 O O . PHE A 1 328 ? -12.197 -3.673 3.725 1.00 92.69 328 PHE A O 1
ATOM 2618 N N . ASN A 1 329 ? -10.456 -3.726 5.139 1.00 92.12 329 ASN A N 1
ATOM 2619 C CA . ASN A 1 329 ? -9.416 -3.710 4.110 1.00 92.12 329 ASN A CA 1
ATOM 2620 C C . ASN A 1 329 ? -8.145 -4.402 4.627 1.00 92.12 329 ASN A C 1
ATOM 2622 O O . ASN A 1 329 ? -7.400 -3.827 5.423 1.00 92.12 329 ASN A O 1
ATOM 2626 N N . ALA A 1 330 ? -7.853 -5.615 4.153 1.00 92.56 330 ALA A N 1
ATOM 2627 C CA . ALA A 1 330 ? -6.722 -6.402 4.656 1.00 92.56 330 ALA A CA 1
ATOM 2628 C C . ALA A 1 330 ? -5.358 -5.731 4.414 1.00 92.56 330 ALA A C 1
ATOM 2630 O O . ALA A 1 330 ? -4.445 -5.888 5.221 1.00 92.56 330 ALA A O 1
ATOM 2631 N N . LYS A 1 331 ? -5.216 -4.926 3.350 1.00 90.06 331 LYS A N 1
ATOM 2632 C CA . LYS A 1 331 ? -3.963 -4.212 3.040 1.00 90.06 331 LYS A CA 1
ATOM 2633 C C . LYS A 1 331 ? -3.675 -3.046 3.989 1.00 90.06 331 LYS A C 1
ATOM 2635 O O . LYS A 1 331 ? -2.551 -2.555 4.002 1.00 90.06 331 LYS A O 1
ATOM 2640 N N . LYS A 1 332 ? -4.671 -2.584 4.755 1.00 91.56 332 LYS A N 1
ATOM 2641 C CA . LYS A 1 332 ? -4.490 -1.558 5.793 1.00 91.56 332 LYS A CA 1
ATOM 2642 C C . LYS A 1 332 ? -4.002 -2.118 7.132 1.00 91.56 332 LYS A C 1
ATOM 2644 O O . LYS A 1 332 ? -3.661 -1.323 8.003 1.00 91.56 332 LYS A O 1
ATOM 2649 N N . ILE A 1 333 ? -3.978 -3.441 7.318 1.00 92.69 333 ILE A N 1
ATOM 2650 C CA . ILE A 1 333 ? -3.453 -4.054 8.544 1.00 92.69 333 ILE A CA 1
ATOM 2651 C C . ILE A 1 333 ? -1.963 -3.723 8.674 1.00 92.69 333 ILE A C 1
ATOM 2653 O O . ILE A 1 333 ? -1.192 -3.850 7.723 1.00 92.69 333 ILE A O 1
ATOM 2657 N N . ASP A 1 334 ? -1.570 -3.305 9.872 1.00 92.00 334 ASP A N 1
ATOM 2658 C CA . ASP A 1 334 ? -0.192 -3.015 10.237 1.00 92.00 334 ASP A CA 1
ATOM 2659 C C . ASP A 1 334 ? 0.129 -3.704 11.563 1.00 92.00 334 ASP A C 1
ATOM 2661 O O . ASP A 1 334 ? -0.295 -3.249 12.622 1.00 92.00 334 ASP A O 1
ATOM 2665 N N . GLU A 1 335 ? 0.876 -4.807 11.511 1.00 93.12 335 GLU A N 1
ATOM 2666 C CA . GLU A 1 335 ? 1.244 -5.590 12.699 1.00 93.12 335 GLU A CA 1
ATOM 2667 C C . GLU A 1 335 ? 2.144 -4.809 13.680 1.00 93.12 335 GLU A C 1
ATOM 2669 O O . GLU A 1 335 ? 2.301 -5.223 14.832 1.00 93.12 335 GLU A O 1
ATOM 2674 N N . SER A 1 336 ? 2.695 -3.654 13.280 1.00 91.06 336 SER A N 1
ATOM 2675 C CA . SER A 1 336 ? 3.420 -2.755 14.186 1.00 91.06 336 SER A CA 1
ATOM 2676 C C . SER A 1 336 ? 2.490 -1.889 15.051 1.00 91.06 336 SER A C 1
ATOM 2678 O O . SER A 1 336 ? 2.809 -1.654 16.216 1.00 91.06 336 SER A O 1
ATOM 2680 N N . ALA A 1 337 ? 1.305 -1.512 14.555 1.00 91.69 337 ALA A N 1
ATOM 2681 C CA . ALA A 1 337 ? 0.376 -0.591 15.221 1.00 91.69 337 ALA A CA 1
ATOM 2682 C C . ALA A 1 337 ? -0.127 -1.101 16.585 1.00 91.69 337 ALA A C 1
ATOM 2684 O O . ALA A 1 337 ? -0.353 -2.300 16.748 1.00 91.69 337 ALA A O 1
ATOM 2685 N N . SER A 1 338 ? -0.330 -0.206 17.558 1.00 91.38 338 SER A N 1
ATOM 2686 C CA . SER A 1 338 ? -0.728 -0.550 18.935 1.00 91.38 338 SER A CA 1
ATOM 2687 C C . SER A 1 338 ? -2.157 -1.084 19.039 1.00 91.38 338 SER A C 1
ATOM 2689 O O . SER A 1 338 ? -2.413 -1.969 19.849 1.00 91.38 338 SER A O 1
ATOM 2691 N N . TYR A 1 339 ? -3.086 -0.575 18.228 1.00 94.19 339 TYR A N 1
ATOM 2692 C CA . TYR A 1 339 ? -4.492 -0.995 18.213 1.00 94.19 339 TYR A CA 1
ATOM 2693 C C . TYR A 1 339 ? -5.154 -0.724 16.851 1.00 94.19 339 TYR A C 1
ATOM 2695 O O . TYR A 1 339 ? -4.553 -0.150 15.936 1.00 94.19 339 TYR A O 1
ATOM 2703 N N . ILE A 1 340 ? -6.404 -1.168 16.709 1.00 95.56 340 ILE A N 1
ATOM 2704 C CA . ILE A 1 340 ? -7.226 -0.986 15.508 1.00 95.56 340 ILE A CA 1
ATOM 2705 C C . ILE A 1 340 ? -8.553 -0.311 15.858 1.00 95.56 340 ILE A C 1
ATOM 2707 O O . ILE A 1 340 ? -9.207 -0.686 16.831 1.00 95.56 340 ILE A O 1
ATOM 2711 N N . VAL A 1 341 ? -8.941 0.669 15.042 1.00 96.75 341 VAL A N 1
ATOM 2712 C CA . VAL A 1 341 ? -10.243 1.340 15.066 1.00 96.75 341 VAL A CA 1
ATOM 2713 C C . VAL A 1 341 ? -11.025 0.919 13.828 1.00 96.75 341 VAL A C 1
ATOM 2715 O O . VAL A 1 341 ? -10.582 1.111 12.690 1.00 96.75 341 VAL A O 1
ATOM 2718 N N . LEU A 1 342 ? -12.194 0.344 14.073 1.00 96.69 342 LEU A N 1
ATOM 2719 C CA . LEU A 1 342 ? -13.136 -0.141 13.077 1.00 96.69 342 LEU A CA 1
ATOM 2720 C C . LEU A 1 342 ? -14.380 0.744 13.163 1.00 96.69 342 LEU A C 1
ATOM 2722 O O . LEU A 1 342 ? -15.217 0.547 14.039 1.00 96.69 342 LEU A O 1
ATOM 2726 N N . ASP A 1 343 ? -14.489 1.751 12.304 1.00 95.81 343 ASP A N 1
ATOM 2727 C CA . ASP A 1 343 ? -15.571 2.734 12.377 1.00 95.81 343 ASP A CA 1
ATOM 2728 C C . ASP A 1 343 ? -16.735 2.368 11.451 1.00 95.81 343 ASP A C 1
ATOM 2730 O O . ASP A 1 343 ? -16.562 2.263 10.236 1.00 95.81 343 ASP A O 1
ATOM 2734 N N . ASN A 1 344 ? -17.917 2.147 12.026 1.00 92.19 344 ASN A N 1
ATOM 2735 C CA . ASN A 1 344 ? -19.165 1.831 11.331 1.00 92.19 344 ASN A CA 1
ATOM 2736 C C . ASN A 1 344 ? -19.063 0.635 10.357 1.00 92.19 344 ASN A C 1
ATOM 2738 O O . ASN A 1 344 ? -19.776 0.565 9.358 1.00 92.19 344 ASN A O 1
ATOM 2742 N N . ILE A 1 345 ? -18.155 -0.310 10.627 1.00 91.50 345 ILE A N 1
ATOM 2743 C CA . ILE A 1 345 ? -17.998 -1.534 9.829 1.00 91.50 345 ILE A CA 1
ATOM 2744 C C . ILE A 1 345 ? -19.094 -2.531 10.202 1.00 91.50 345 ILE A C 1
ATOM 2746 O O . ILE A 1 345 ? -19.291 -2.837 11.380 1.00 91.50 345 ILE A O 1
ATOM 2750 N N . ASP A 1 346 ? -19.769 -3.057 9.182 1.00 88.81 346 ASP A N 1
ATOM 2751 C CA . ASP A 1 346 ? -20.762 -4.122 9.308 1.00 88.81 346 ASP A CA 1
ATOM 2752 C C . ASP A 1 346 ? -20.088 -5.505 9.406 1.00 88.81 346 ASP A C 1
ATOM 2754 O O . ASP A 1 346 ? -19.166 -5.822 8.647 1.00 88.81 346 ASP A O 1
ATOM 2758 N N . LEU A 1 347 ? -20.549 -6.337 10.345 1.00 88.94 347 LEU A N 1
ATOM 2759 C CA . LEU A 1 347 ? -19.957 -7.650 10.616 1.00 88.94 347 LEU A CA 1
ATOM 2760 C C . LEU A 1 347 ? -20.237 -8.666 9.506 1.00 88.94 347 LEU A C 1
ATOM 2762 O O . LEU A 1 347 ? -19.391 -9.529 9.269 1.00 88.94 347 LEU A O 1
ATOM 2766 N N . ASP A 1 348 ? -21.354 -8.531 8.784 1.00 85.75 348 ASP A N 1
ATOM 2767 C CA . ASP A 1 348 ? -21.684 -9.398 7.642 1.00 85.75 348 ASP A CA 1
ATOM 2768 C C . ASP A 1 348 ? -20.647 -9.276 6.502 1.00 85.75 348 ASP A C 1
ATOM 2770 O O . ASP A 1 348 ? -20.492 -10.193 5.691 1.00 85.75 348 ASP A O 1
ATOM 2774 N N . PHE A 1 349 ? -19.872 -8.183 6.481 1.00 85.38 349 PHE A N 1
ATOM 2775 C CA . PHE A 1 349 ? -18.792 -7.927 5.522 1.00 85.38 349 PHE A CA 1
ATOM 2776 C C . PHE A 1 349 ? -17.388 -7.896 6.158 1.00 85.38 349 PHE A C 1
ATOM 2778 O O . PHE A 1 349 ? -16.419 -7.564 5.471 1.00 85.38 349 PHE A O 1
ATOM 2785 N N . PHE A 1 350 ? -17.242 -8.265 7.439 1.00 89.94 350 PHE A N 1
ATOM 2786 C CA . PHE A 1 350 ? -15.955 -8.271 8.146 1.00 89.94 350 PHE A CA 1
A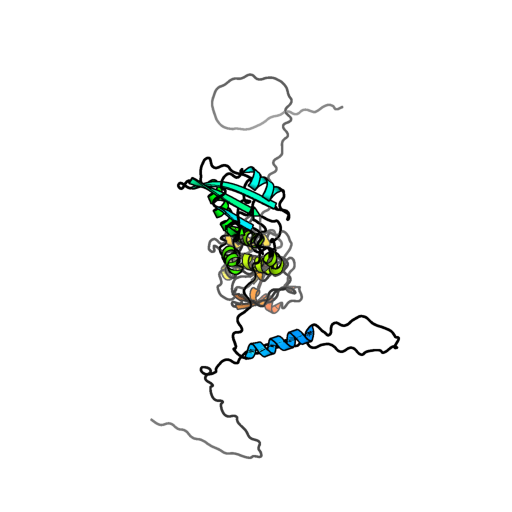TOM 2787 C C . PHE A 1 350 ? -15.426 -9.708 8.362 1.00 89.94 350 PHE A C 1
ATOM 2789 O O . PHE A 1 350 ? -15.753 -10.365 9.358 1.00 89.94 350 PHE A O 1
ATOM 2796 N N . PRO A 1 351 ? -14.579 -10.233 7.451 1.00 85.06 351 PRO A N 1
ATOM 2797 C CA . PRO A 1 351 ? -14.011 -11.570 7.589 1.00 85.06 351 PRO A CA 1
ATOM 2798 C C . PRO A 1 351 ? -13.139 -11.682 8.847 1.00 85.06 351 PRO A C 1
ATOM 2800 O O . PRO A 1 351 ? -12.351 -10.794 9.167 1.00 85.06 351 PRO A O 1
ATOM 2803 N N . SER A 1 352 ? -13.265 -12.807 9.553 1.00 89.31 352 SER A N 1
ATOM 2804 C CA . SER A 1 352 ? -12.529 -13.099 10.793 1.00 89.31 352 SER A CA 1
ATOM 2805 C C . SER A 1 352 ? -12.732 -12.075 11.932 1.00 89.31 352 SER A C 1
ATOM 2807 O O . SER A 1 352 ? -11.894 -12.013 12.830 1.00 89.31 352 SER A O 1
ATOM 2809 N N . TYR A 1 353 ? -13.846 -11.320 11.974 1.00 92.94 353 TYR A N 1
ATOM 2810 C CA . TYR A 1 353 ? -14.110 -10.315 13.027 1.00 92.94 353 TYR A CA 1
ATOM 2811 C C . TYR A 1 353 ? -13.921 -10.857 14.457 1.00 92.94 353 TYR A C 1
ATOM 2813 O O . TYR A 1 353 ? -13.325 -10.197 15.310 1.00 92.94 353 TYR A O 1
ATOM 2821 N N . LYS A 1 354 ? -14.345 -12.107 14.704 1.00 95.00 354 LYS A N 1
ATOM 2822 C CA . LYS A 1 354 ? -14.182 -12.793 15.995 1.00 95.00 354 LYS A CA 1
ATOM 2823 C C . LYS A 1 354 ? -12.720 -12.905 16.443 1.00 95.00 354 LYS A C 1
ATOM 2825 O O . LYS A 1 354 ? -12.450 -12.910 17.642 1.00 95.00 354 LYS A O 1
ATOM 2830 N N . SER A 1 355 ? -11.768 -12.973 15.518 1.00 95.69 355 SER A N 1
ATOM 2831 C CA . SER A 1 355 ? -10.340 -13.026 15.836 1.00 95.69 355 SER A CA 1
ATOM 2832 C C . SER A 1 355 ? -9.821 -11.681 16.350 1.00 95.69 355 SER A C 1
ATOM 2834 O O . SER A 1 355 ? -9.131 -11.649 17.366 1.00 95.69 355 SER A O 1
ATOM 2836 N N . PHE A 1 356 ? -10.221 -10.568 15.726 1.00 95.44 356 PHE A N 1
ATOM 2837 C CA . PHE A 1 356 ? -9.905 -9.225 16.223 1.00 95.44 356 PHE A CA 1
ATOM 2838 C C . PHE A 1 356 ? -10.568 -8.962 17.582 1.00 95.44 356 PHE A C 1
ATOM 2840 O O . PHE A 1 356 ? -9.896 -8.569 18.532 1.00 95.44 356 PHE A O 1
ATOM 2847 N 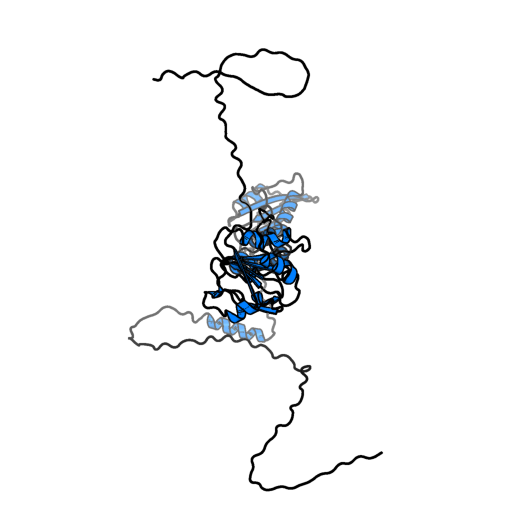N . PHE A 1 357 ? -11.869 -9.246 17.702 1.00 96.38 357 PHE A N 1
ATOM 2848 C CA . PHE A 1 357 ? -12.651 -8.908 18.897 1.00 96.38 357 PHE A CA 1
ATOM 2849 C C . PHE A 1 357 ? -12.269 -9.729 20.144 1.00 96.38 357 PHE A C 1
ATOM 2851 O O . PHE A 1 357 ? -12.522 -9.283 21.257 1.00 96.38 357 PHE A O 1
ATOM 2858 N N . SER A 1 358 ? -11.652 -10.905 19.970 1.00 95.06 358 SER A N 1
ATOM 2859 C CA . SER A 1 358 ? -11.159 -11.765 21.063 1.00 95.06 358 SER A CA 1
ATOM 2860 C C . SER A 1 358 ? -9.648 -11.666 21.308 1.00 95.06 358 SER A C 1
ATOM 2862 O O . SER A 1 358 ? -9.075 -12.548 21.956 1.00 95.06 358 SER A O 1
ATOM 2864 N N . GLY A 1 359 ? -8.968 -10.663 20.740 1.00 94.38 359 GLY A N 1
ATOM 2865 C CA . GLY A 1 359 ? -7.520 -10.496 20.891 1.00 94.38 359 GLY A CA 1
ATOM 2866 C C . GLY A 1 359 ? -6.724 -11.736 20.460 1.00 94.38 359 GLY A C 1
ATOM 2867 O O . GLY A 1 359 ? -5.795 -12.156 21.151 1.00 94.38 359 GLY A O 1
ATOM 2868 N N . GLN A 1 360 ? -7.118 -12.388 19.362 1.00 95.50 360 GLN A N 1
ATOM 2869 C CA . GLN A 1 360 ? -6.433 -13.572 18.837 1.00 95.50 360 GLN A CA 1
ATOM 2870 C C . GLN A 1 360 ? -5.029 -13.192 18.341 1.00 95.50 360 GLN A C 1
ATOM 2872 O O . GLN A 1 360 ? -4.872 -12.301 17.507 1.00 95.50 360 GLN A O 1
ATOM 2877 N N . LYS A 1 361 ? -4.002 -13.891 18.841 1.00 94.88 361 LYS A N 1
ATOM 2878 C CA . LYS A 1 361 ? -2.589 -13.614 18.520 1.00 94.88 361 LYS A CA 1
ATOM 2879 C C . LYS A 1 361 ? -2.212 -13.915 17.069 1.00 94.88 361 LYS A C 1
ATOM 2881 O O . LYS A 1 361 ? -1.494 -13.125 16.470 1.00 94.88 361 LYS A O 1
ATOM 2886 N N . GLU A 1 362 ? -2.714 -15.009 16.499 1.00 95.38 362 GLU A N 1
ATOM 2887 C CA . GLU A 1 362 ? -2.476 -15.387 15.100 1.00 95.38 362 GLU A CA 1
ATOM 2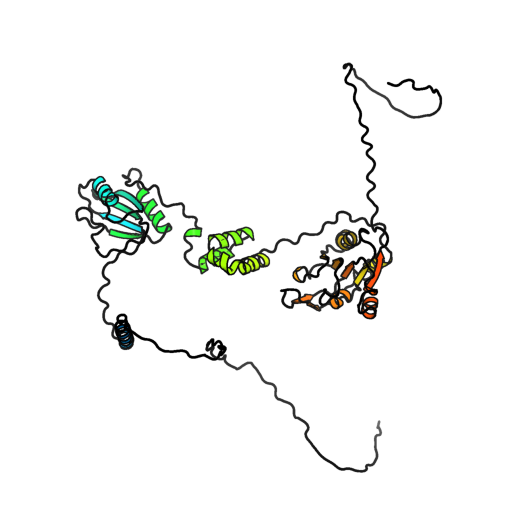888 C C . GLU A 1 362 ? -3.745 -15.979 14.469 1.00 95.38 362 GLU A C 1
ATOM 2890 O O . GLU A 1 362 ? -4.428 -16.794 15.100 1.00 95.38 362 GLU A O 1
ATOM 2895 N N . PHE A 1 363 ? -4.082 -15.552 13.249 1.00 95.62 363 PHE A N 1
ATOM 2896 C CA . PHE A 1 363 ? -5.226 -16.044 12.471 1.00 95.62 363 PHE A CA 1
ATOM 2897 C C . PHE A 1 363 ? -5.059 -15.777 10.967 1.00 95.62 363 PHE A C 1
ATOM 2899 O O . PHE A 1 363 ? -4.226 -14.972 10.562 1.00 95.62 363 PHE A O 1
ATOM 2906 N N . GLU A 1 364 ? -5.860 -16.439 10.128 1.00 95.00 364 GLU A N 1
ATOM 2907 C CA . GLU A 1 364 ? -5.944 -16.120 8.697 1.00 95.00 364 GLU A CA 1
ATOM 2908 C C . GLU A 1 364 ? -6.993 -15.034 8.416 1.00 95.00 364 GLU A C 1
ATOM 2910 O O . GLU A 1 364 ? -8.096 -15.040 8.978 1.00 95.00 364 GLU A O 1
ATOM 2915 N N . VAL A 1 365 ? -6.680 -14.157 7.461 1.00 94.12 365 VAL A N 1
ATOM 2916 C CA . VAL A 1 365 ? -7.627 -13.216 6.851 1.00 94.12 365 VAL A CA 1
ATOM 2917 C C . VAL A 1 365 ? -7.494 -13.253 5.328 1.00 94.12 365 VAL A C 1
ATOM 2919 O O . VAL A 1 365 ? -6.431 -13.531 4.776 1.00 94.12 365 VAL A O 1
ATOM 2922 N N . THR A 1 366 ? -8.590 -12.980 4.631 1.00 92.69 366 THR A N 1
ATOM 2923 C CA . THR A 1 366 ? -8.644 -12.743 3.184 1.00 92.69 366 THR A CA 1
ATOM 2924 C C . THR A 1 366 ? -9.631 -11.609 2.926 1.00 92.69 366 THR A C 1
ATOM 2926 O O . THR A 1 366 ? -10.462 -11.301 3.778 1.00 92.69 366 THR A O 1
ATOM 2929 N N . ASP A 1 367 ? -9.510 -10.963 1.776 1.00 91.25 367 ASP A N 1
ATOM 2930 C CA . ASP A 1 367 ? -10.282 -9.787 1.382 1.00 91.25 367 ASP A CA 1
ATOM 2931 C C . ASP A 1 367 ? -10.419 -9.793 -0.151 1.00 91.25 367 ASP A C 1
ATOM 2933 O O . ASP A 1 367 ? -9.795 -10.605 -0.846 1.00 91.25 367 ASP A O 1
ATOM 2937 N N . LYS A 1 368 ? -11.254 -8.923 -0.717 1.00 86.75 368 LYS A N 1
ATOM 2938 C CA . LYS A 1 368 ? -11.553 -8.899 -2.147 1.00 86.75 368 LYS A CA 1
ATOM 2939 C C . LYS A 1 368 ? -10.276 -8.656 -2.963 1.00 86.75 368 LYS A C 1
ATOM 2941 O O . LYS A 1 368 ? -9.667 -7.591 -2.913 1.00 86.75 368 LYS A O 1
ATOM 2946 N N . TYR A 1 369 ? -9.885 -9.667 -3.741 1.00 85.31 369 TYR A N 1
ATOM 2947 C CA . TYR A 1 369 ? -8.628 -9.720 -4.505 1.00 85.31 369 TYR A CA 1
ATOM 2948 C C . TYR A 1 369 ? -7.337 -9.736 -3.654 1.00 85.31 369 TYR A C 1
ATOM 2950 O O . TYR A 1 369 ? -6.255 -9.460 -4.174 1.00 85.31 369 TYR A O 1
ATOM 2958 N N . VAL A 1 370 ? -7.427 -10.105 -2.372 1.00 87.38 370 VAL A N 1
ATOM 2959 C CA . VAL A 1 370 ? -6.285 -10.335 -1.474 1.00 87.38 370 VAL A CA 1
ATOM 2960 C C . VAL A 1 370 ? -6.225 -11.821 -1.120 1.00 87.38 370 VAL A C 1
ATOM 2962 O O . VAL A 1 370 ? -7.119 -12.364 -0.467 1.00 87.38 370 VAL A O 1
ATOM 2965 N N . SER A 1 371 ? -5.158 -12.493 -1.559 1.00 89.12 371 SER A N 1
ATOM 2966 C CA . SER A 1 371 ? -4.855 -13.872 -1.158 1.00 89.12 371 SER A CA 1
ATOM 2967 C C . SER A 1 371 ? -4.808 -13.998 0.363 1.00 89.12 371 SER A C 1
ATOM 2969 O O . SER A 1 371 ? -4.349 -13.069 1.025 1.00 89.12 371 SER A O 1
ATOM 2971 N N . LYS A 1 372 ? -5.224 -15.154 0.902 1.00 93.50 372 LYS A N 1
ATOM 2972 C CA . LYS A 1 372 ? -5.108 -15.459 2.335 1.00 93.50 372 LYS A CA 1
ATOM 2973 C C . LYS A 1 372 ? -3.740 -15.046 2.886 1.00 93.50 372 LYS A C 1
ATOM 2975 O O . LYS A 1 372 ? -2.712 -15.435 2.332 1.00 93.50 372 LYS A O 1
ATOM 2980 N N . MET A 1 373 ? -3.757 -14.291 3.976 1.00 92.75 373 MET A N 1
ATOM 2981 C CA . MET A 1 373 ? -2.581 -13.877 4.730 1.00 92.75 373 MET A CA 1
ATOM 2982 C C . MET A 1 373 ? -2.764 -14.233 6.204 1.00 92.75 373 MET A C 1
ATOM 2984 O O . MET A 1 373 ? -3.865 -14.129 6.747 1.00 92.75 373 MET A O 1
ATOM 2988 N N . THR A 1 374 ? -1.679 -14.650 6.848 1.00 95.62 374 THR A N 1
ATOM 2989 C CA . THR A 1 374 ? -1.605 -14.722 8.307 1.00 95.62 374 THR A CA 1
ATOM 2990 C C . THR A 1 374 ? -1.532 -13.301 8.858 1.00 95.62 374 THR A C 1
ATOM 2992 O O . THR A 1 374 ? -0.776 -12.489 8.331 1.00 95.62 374 THR A O 1
ATOM 2995 N N . VAL A 1 375 ? -2.303 -13.019 9.905 1.00 95.12 375 VAL A N 1
ATOM 2996 C CA . VAL A 1 375 ? -2.276 -11.765 10.663 1.00 95.12 375 VAL A CA 1
ATOM 2997 C C . VAL A 1 375 ? -1.824 -12.066 12.087 1.00 95.12 375 VAL A C 1
ATOM 2999 O O . VAL A 1 375 ? -2.423 -12.898 12.776 1.00 95.12 375 VAL A O 1
ATOM 3002 N N . ARG A 1 376 ? -0.777 -11.370 12.528 1.00 95.12 376 ARG A N 1
ATOM 3003 C CA . ARG A 1 376 ? -0.262 -11.354 13.898 1.00 95.12 376 ARG A CA 1
ATOM 3004 C C . ARG A 1 376 ? -0.819 -10.122 14.599 1.00 95.12 376 ARG A C 1
ATOM 3006 O O . ARG A 1 376 ? -0.389 -9.002 14.340 1.00 95.12 376 ARG A O 1
ATOM 3013 N N . TRP A 1 377 ? -1.816 -10.333 15.457 1.00 93.50 377 TRP A N 1
ATOM 3014 C CA . TRP A 1 377 ? -2.480 -9.252 16.188 1.00 93.50 377 TRP A CA 1
ATOM 3015 C C . TRP A 1 377 ? -2.296 -9.403 17.698 1.00 93.50 377 TRP A C 1
ATOM 3017 O O . TRP A 1 377 ? -1.283 -8.968 18.231 1.00 93.50 377 TRP A O 1
ATOM 3027 N N . GLY A 1 378 ? -3.254 -10.004 18.410 1.00 93.00 378 GLY A N 1
ATOM 3028 C CA . GLY A 1 378 ? -3.239 -10.103 19.877 1.00 93.00 378 GLY A CA 1
ATOM 3029 C C . GLY A 1 378 ? -3.479 -8.787 20.633 1.00 93.00 378 GLY A C 1
ATOM 3030 O O . GLY A 1 378 ? -3.564 -8.815 21.857 1.00 93.00 378 GLY A O 1
ATOM 3031 N N . LYS A 1 379 ? -3.593 -7.663 19.918 1.00 93.81 379 LYS A N 1
ATOM 3032 C CA . LYS A 1 379 ? -3.659 -6.291 20.443 1.00 93.81 379 LYS A CA 1
ATOM 3033 C C . LYS A 1 379 ? -5.101 -5.772 20.597 1.00 93.81 379 LYS A C 1
ATOM 3035 O O . LYS A 1 379 ? -6.018 -6.374 20.027 1.00 93.81 379 LYS A O 1
ATOM 3040 N N . PRO A 1 380 ? -5.321 -4.657 21.324 1.00 95.31 380 PRO A N 1
ATOM 3041 C CA . PRO A 1 380 ? -6.640 -4.054 21.493 1.00 95.31 380 PRO A CA 1
ATOM 3042 C C . PRO A 1 380 ? -7.355 -3.720 20.175 1.00 95.31 380 PRO A C 1
ATOM 3044 O O . PRO A 1 380 ? -6.744 -3.474 19.130 1.00 95.31 380 PRO A O 1
ATOM 3047 N N . CYS A 1 381 ? -8.684 -3.702 20.247 1.00 96.69 381 CYS A N 1
ATOM 3048 C CA . CYS A 1 381 ? -9.588 -3.453 19.132 1.00 96.69 381 CYS A CA 1
ATOM 3049 C C . CYS A 1 381 ? -10.743 -2.571 19.615 1.00 96.69 381 CYS A C 1
ATOM 3051 O O . CYS A 1 381 ? -11.367 -2.884 20.631 1.00 96.69 381 CYS A O 1
ATOM 3053 N N . ILE A 1 382 ? -11.035 -1.497 18.883 1.00 97.75 382 ILE A N 1
ATOM 3054 C CA . ILE A 1 382 ? -12.151 -0.585 19.141 1.00 97.75 382 ILE A CA 1
ATOM 3055 C C . ILE A 1 382 ? -13.094 -0.645 17.939 1.00 97.75 382 ILE A C 1
ATOM 3057 O O . ILE A 1 382 ? -12.682 -0.385 16.807 1.00 97.75 382 ILE A O 1
ATOM 3061 N N . TRP A 1 383 ? -14.357 -0.988 18.176 1.00 97.62 383 TRP A N 1
ATOM 3062 C CA . TRP A 1 383 ? -15.420 -0.968 17.172 1.00 97.62 383 TRP A CA 1
ATOM 3063 C C . TRP A 1 383 ? -16.382 0.178 17.480 1.00 97.62 383 TRP A 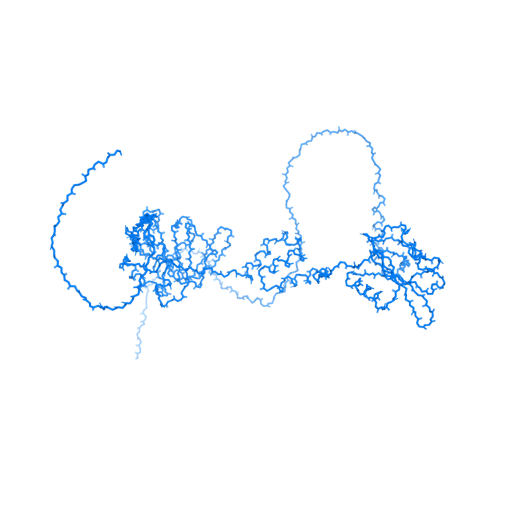C 1
ATOM 3065 O O . TRP A 1 383 ? -16.854 0.317 18.607 1.00 97.62 383 TRP A O 1
ATOM 3075 N N . LEU A 1 384 ? -16.654 1.015 16.483 1.00 97.38 384 LEU A N 1
ATOM 3076 C CA . LEU A 1 384 ? -17.595 2.124 16.590 1.00 97.38 384 LEU A CA 1
ATOM 3077 C C . LEU A 1 384 ? -18.835 1.801 15.756 1.00 97.38 384 LEU A C 1
ATOM 3079 O O . LEU A 1 384 ? -18.725 1.304 14.633 1.00 97.38 384 LEU A O 1
ATOM 3083 N N . SER A 1 385 ? -20.018 2.094 16.283 1.00 94.69 385 SER A N 1
ATOM 3084 C CA . SER A 1 385 ? -21.278 1.977 15.547 1.00 94.69 385 SER A CA 1
ATOM 3085 C C . SER A 1 385 ? -22.230 3.120 15.897 1.00 94.69 385 SER A C 1
ATOM 3087 O O . SER A 1 385 ? -21.983 3.882 16.831 1.00 94.69 385 SER A O 1
ATOM 3089 N N . ASN A 1 386 ? -23.316 3.241 15.135 1.00 92.94 386 ASN A N 1
ATOM 3090 C CA . ASN A 1 386 ? -24.400 4.175 15.448 1.00 92.94 386 ASN A CA 1
ATOM 3091 C C . ASN A 1 386 ? -25.497 3.486 16.284 1.00 92.94 386 ASN A C 1
ATOM 3093 O O . ASN A 1 386 ? -25.937 4.028 17.294 1.00 92.94 386 ASN A O 1
ATOM 3097 N N . ASP A 1 387 ? -25.877 2.258 15.918 1.00 91.81 387 ASP A N 1
ATOM 3098 C CA . ASP A 1 387 ? -26.864 1.437 16.640 1.00 91.81 387 ASP A CA 1
ATOM 3099 C C . ASP A 1 387 ? -26.188 0.466 17.622 1.00 91.81 387 ASP A C 1
ATOM 3101 O O . ASP A 1 387 ? -25.029 0.100 17.420 1.00 91.81 387 ASP A O 1
ATOM 3105 N N . ASP A 1 388 ? -26.924 -0.051 18.615 1.00 92.50 388 ASP A N 1
ATOM 3106 C CA . ASP A 1 388 ? -26.456 -1.190 19.421 1.00 92.50 388 ASP A CA 1
ATOM 3107 C C . ASP A 1 388 ? -26.296 -2.445 18.532 1.00 92.50 388 ASP A C 1
ATOM 3109 O O . ASP A 1 388 ? -27.293 -3.005 18.052 1.00 92.50 388 ASP A O 1
ATOM 3113 N N . PRO A 1 389 ? -25.068 -2.954 18.319 1.00 88.50 389 PRO A N 1
ATOM 3114 C CA . PRO A 1 389 ? -24.859 -4.122 17.473 1.00 88.50 389 PRO A CA 1
ATOM 3115 C C . PRO A 1 389 ? -25.439 -5.414 18.064 1.00 88.50 389 PRO A C 1
ATOM 3117 O O . PRO A 1 389 ? -25.663 -6.363 17.314 1.00 88.50 389 PRO A O 1
ATOM 3120 N N . ARG A 1 390 ? -25.737 -5.469 19.371 1.00 89.31 390 ARG A N 1
ATOM 3121 C CA . ARG A 1 390 ? -26.379 -6.625 20.030 1.00 89.31 390 ARG A CA 1
ATOM 3122 C C . ARG A 1 390 ? -27.838 -6.815 19.597 1.00 89.31 390 ARG A C 1
ATOM 3124 O O . ARG A 1 390 ? -28.400 -7.879 19.855 1.00 89.31 390 ARG A O 1
ATOM 3131 N N . GLY A 1 391 ? -28.440 -5.814 18.944 1.00 83.62 391 GLY A N 1
ATOM 3132 C CA . GLY A 1 391 ? -29.749 -5.908 18.289 1.00 83.62 391 GLY A CA 1
ATOM 3133 C C . GLY A 1 391 ? -29.709 -6.473 16.861 1.00 83.62 391 GLY A C 1
ATOM 3134 O O . GLY A 1 391 ? -30.761 -6.765 16.293 1.00 83.62 391 GLY A O 1
ATOM 3135 N N . LYS A 1 392 ? -28.519 -6.638 16.264 1.00 82.44 392 LYS A N 1
ATOM 3136 C CA . LYS A 1 392 ? -28.339 -7.200 14.911 1.00 82.44 392 LYS A CA 1
ATOM 3137 C C . LYS A 1 392 ? -28.332 -8.738 14.966 1.00 82.44 392 LYS A C 1
ATOM 3139 O O . LYS A 1 392 ? -28.360 -9.340 16.038 1.00 82.44 392 LYS A O 1
ATOM 3144 N N . LYS A 1 393 ? -28.309 -9.412 13.809 1.00 84.38 393 LYS A N 1
ATOM 3145 C CA . LYS A 1 393 ? -28.359 -10.888 13.704 1.00 84.38 393 LYS A CA 1
ATOM 3146 C C . LYS A 1 393 ? -27.000 -11.541 14.028 1.00 84.38 393 LYS A C 1
ATOM 3148 O O . LYS A 1 393 ? -26.412 -12.235 13.203 1.00 84.38 393 LYS A O 1
ATOM 3153 N N . VAL A 1 394 ? -26.493 -11.292 15.231 1.00 86.50 394 VAL A N 1
ATOM 3154 C CA . VAL A 1 394 ? -25.128 -11.620 15.663 1.00 86.50 394 VAL A CA 1
ATOM 3155 C C . VAL A 1 394 ? -25.111 -12.651 16.794 1.00 86.50 394 VAL A C 1
ATOM 3157 O O . VAL A 1 394 ? -26.091 -12.839 17.511 1.00 86.50 394 VAL A O 1
ATOM 3160 N N . ASP A 1 395 ? -23.965 -13.305 16.991 1.00 90.69 395 ASP A N 1
ATOM 3161 C CA . ASP A 1 395 ? -23.712 -14.156 18.160 1.00 90.69 395 ASP A CA 1
ATOM 3162 C C . ASP A 1 395 ? -23.510 -13.286 19.411 1.00 90.69 395 ASP A C 1
ATOM 3164 O O . ASP A 1 395 ? -22.387 -12.955 19.803 1.00 90.69 395 ASP A O 1
ATOM 3168 N N . ARG A 1 396 ? -24.636 -12.864 19.995 1.00 92.12 396 ARG A N 1
ATOM 3169 C CA . ARG A 1 396 ? -24.696 -11.954 21.142 1.00 92.12 396 ARG A CA 1
ATOM 3170 C C . ARG A 1 396 ? -23.966 -12.511 22.368 1.00 92.12 396 ARG A C 1
ATOM 3172 O O . ARG A 1 396 ? -23.188 -11.787 22.977 1.00 92.12 396 ARG A O 1
ATOM 3179 N N . SER A 1 397 ? -24.139 -13.798 22.665 1.00 94.25 397 SER A N 1
ATOM 3180 C CA . SER A 1 397 ? -23.438 -14.510 23.743 1.00 94.25 397 SER A CA 1
ATOM 3181 C C . SER A 1 397 ? -21.916 -14.438 23.612 1.00 94.25 397 SER A C 1
ATOM 3183 O O . SER A 1 397 ? -21.207 -14.186 24.585 1.00 94.25 397 SER A O 1
ATOM 3185 N N . TRP A 1 398 ? -21.397 -14.631 22.398 1.00 95.19 398 TRP A N 1
ATOM 3186 C CA . TRP A 1 398 ? -19.967 -14.522 22.132 1.00 95.19 398 TRP A CA 1
ATOM 3187 C C . TRP A 1 398 ? -19.483 -13.071 22.219 1.00 95.19 398 TRP A C 1
ATOM 3189 O O . TRP A 1 398 ? -18.399 -12.816 22.744 1.00 95.19 398 TRP A O 1
ATOM 3199 N N . LEU A 1 399 ? -20.286 -12.118 21.742 1.00 95.25 399 LEU A N 1
ATOM 3200 C CA . LEU A 1 399 ? -19.987 -10.690 21.832 1.00 95.25 399 LEU A CA 1
ATOM 3201 C C . LEU A 1 399 ? -19.918 -10.208 23.288 1.00 95.25 399 LEU A C 1
ATOM 3203 O O . LEU A 1 399 ? -18.916 -9.621 23.673 1.00 95.25 399 LEU A O 1
ATOM 3207 N N . GLU A 1 400 ? -20.908 -10.508 24.127 1.00 94.75 400 GLU A N 1
ATOM 3208 C CA . GLU A 1 400 ? -20.926 -10.113 25.548 1.00 94.75 400 GLU A CA 1
ATOM 3209 C C . GLU A 1 400 ? -19.770 -10.752 26.353 1.00 94.75 400 GLU A C 1
ATOM 3211 O O . GLU A 1 400 ? -19.250 -10.155 27.299 1.00 94.75 400 GLU A O 1
ATOM 3216 N N . ALA A 1 401 ? -19.274 -11.920 25.928 1.00 96.06 401 ALA A N 1
ATOM 3217 C CA . ALA A 1 401 ? -18.074 -12.527 26.501 1.00 96.06 401 ALA A CA 1
ATOM 3218 C C . ALA A 1 401 ? -16.764 -11.810 26.102 1.00 96.06 401 ALA A C 1
ATOM 3220 O O . ALA A 1 401 ? -15.879 -11.666 26.947 1.00 96.06 401 ALA A O 1
ATOM 3221 N N . ASN A 1 402 ? -16.624 -11.356 24.849 1.00 96.94 402 ASN A N 1
ATOM 3222 C CA . ASN A 1 402 ? -15.357 -10.845 24.290 1.00 96.94 402 ASN A CA 1
ATOM 3223 C C . ASN A 1 402 ? -15.263 -9.310 24.212 1.00 96.94 402 ASN A C 1
ATOM 3225 O O . ASN A 1 402 ? -14.163 -8.772 24.103 1.00 96.94 402 ASN A O 1
ATOM 3229 N N . CYS A 1 403 ? -16.385 -8.602 24.296 1.00 97.44 403 CYS A N 1
ATOM 3230 C CA . CYS A 1 403 ? -16.461 -7.150 24.176 1.00 97.44 403 CYS A CA 1
ATOM 3231 C C . CYS A 1 403 ? -16.879 -6.479 25.497 1.00 97.44 403 CYS A C 1
ATOM 3233 O O . CYS A 1 403 ? -17.413 -7.122 26.404 1.00 97.44 403 CYS A O 1
ATOM 3235 N N . ILE A 1 404 ? -16.632 -5.173 25.585 1.00 97.69 404 ILE A N 1
ATOM 3236 C CA . ILE A 1 404 ? -17.198 -4.237 26.566 1.00 97.69 404 ILE A CA 1
ATOM 3237 C C . ILE A 1 404 ? -17.993 -3.200 25.767 1.00 97.69 404 ILE A C 1
ATOM 3239 O O . ILE A 1 404 ? -17.498 -2.690 24.764 1.00 97.69 404 ILE A O 1
ATOM 3243 N N . PHE A 1 405 ? -19.240 -2.946 26.166 1.00 97.62 405 PHE A N 1
ATOM 3244 C CA . PHE A 1 405 ? -20.198 -2.125 25.420 1.00 97.62 405 PHE A CA 1
ATOM 3245 C C . PHE A 1 405 ? -20.485 -0.834 26.176 1.00 97.62 405 PHE A C 1
ATOM 3247 O O . PHE A 1 405 ? -20.922 -0.903 27.322 1.00 97.62 405 PHE A O 1
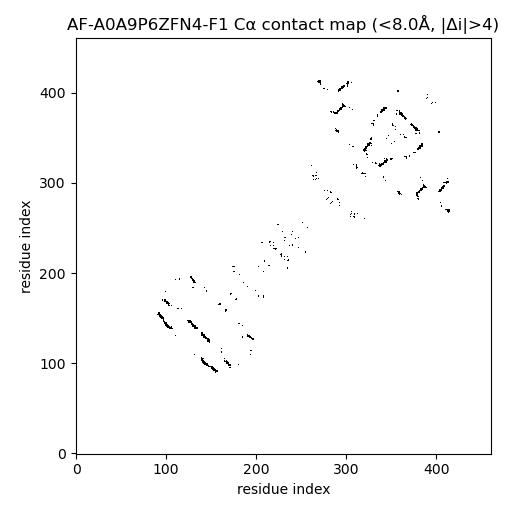ATOM 3254 N N . VAL A 1 406 ? -20.297 0.311 25.518 1.00 98.00 406 VAL A N 1
ATOM 3255 C CA . VAL A 1 406 ? -20.552 1.639 26.089 1.00 98.00 406 VAL A CA 1
ATOM 3256 C C . VAL A 1 406 ? -21.439 2.443 25.139 1.00 98.00 406 VAL A C 1
ATOM 3258 O O . VAL A 1 406 ? -21.185 2.512 23.932 1.00 98.00 406 VAL A O 1
ATOM 3261 N N . GLU A 1 407 ? -22.498 3.035 25.686 1.00 97.62 407 GLU A N 1
ATOM 3262 C CA . GLU A 1 407 ? -23.470 3.842 24.949 1.00 97.62 407 GLU A CA 1
ATOM 3263 C C . GLU A 1 407 ? -23.122 5.330 25.076 1.00 97.62 407 GLU A C 1
ATOM 3265 O O . GLU A 1 407 ? -23.126 5.884 26.172 1.00 97.62 407 GLU A O 1
ATOM 3270 N N . ILE A 1 408 ? -22.803 5.983 23.956 1.00 97.56 408 ILE A N 1
ATOM 3271 C CA . ILE A 1 408 ? -22.333 7.373 23.919 1.00 97.56 408 ILE A CA 1
ATOM 3272 C C . ILE A 1 408 ? -23.434 8.263 23.338 1.00 97.56 408 ILE A C 1
ATOM 3274 O O . ILE A 1 408 ? -23.495 8.478 22.122 1.00 97.56 408 ILE A O 1
ATOM 3278 N N . ASN A 1 409 ? -24.299 8.759 24.228 1.00 95.81 409 ASN A N 1
ATOM 3279 C CA . ASN A 1 409 ? -25.458 9.608 23.914 1.00 95.81 409 ASN A CA 1
ATOM 3280 C C . ASN A 1 409 ? -25.191 11.120 24.066 1.00 95.81 409 ASN A C 1
ATOM 3282 O O . ASN A 1 409 ? -26.018 11.936 23.665 1.00 95.81 409 ASN A O 1
ATOM 3286 N N . HIS A 1 410 ? -24.032 11.495 24.602 1.00 95.00 410 HIS A N 1
ATOM 3287 C CA . HIS A 1 410 ? -23.529 12.863 24.757 1.00 95.00 410 HIS A CA 1
ATOM 3288 C C . HIS A 1 410 ? -22.262 13.074 23.912 1.00 95.00 410 HIS A C 1
ATOM 3290 O O . HIS A 1 410 ? -21.699 12.112 23.392 1.00 95.00 410 HIS A O 1
ATOM 3296 N N . LYS A 1 411 ? -21.799 14.319 23.746 1.00 95.88 411 LYS A N 1
ATOM 3297 C CA . LYS A 1 411 ? -20.499 14.598 23.108 1.00 95.88 411 LYS A CA 1
ATOM 3298 C C . LYS A 1 411 ? -19.368 14.272 24.082 1.00 95.88 411 LYS A C 1
ATOM 3300 O O . LYS A 1 411 ? -19.450 14.647 25.242 1.00 95.88 411 LYS A O 1
ATOM 3305 N N . LEU A 1 412 ? -18.308 13.622 23.598 1.00 95.56 412 LEU A N 1
ATOM 3306 C CA . LEU A 1 412 ? -17.088 13.360 24.378 1.00 95.56 412 LEU A CA 1
ATOM 3307 C C . LEU A 1 412 ? -16.219 14.617 24.583 1.00 95.56 412 LEU A C 1
ATOM 3309 O O . LEU A 1 412 ? -15.315 14.602 25.411 1.00 95.56 412 LEU A O 1
ATOM 3313 N N . TYR A 1 413 ? -16.480 15.673 23.811 1.00 93.12 413 TYR A N 1
ATOM 3314 C CA . TYR A 1 413 ? -15.742 16.933 23.753 1.00 93.12 413 TYR A CA 1
ATOM 3315 C C . TYR A 1 413 ? -16.689 18.107 24.044 1.00 93.12 413 TYR A C 1
ATOM 3317 O O . TYR A 1 413 ? -17.882 18.015 23.737 1.00 93.12 413 TYR A O 1
ATOM 3325 N N . ASP A 1 414 ? -16.167 19.203 24.595 1.00 90.44 414 ASP A N 1
ATOM 3326 C CA . ASP A 1 414 ? -16.912 20.461 24.702 1.00 90.44 414 ASP A CA 1
ATOM 3327 C C . ASP A 1 414 ? -17.003 21.154 23.340 1.00 90.44 414 ASP A C 1
ATOM 3329 O O . ASP A 1 414 ? -16.035 21.192 22.577 1.00 90.44 414 ASP A O 1
ATOM 3333 N N . ASP A 1 415 ? -18.171 21.715 23.019 1.00 80.50 415 ASP A N 1
ATOM 3334 C CA . ASP A 1 415 ? -18.301 22.548 21.826 1.00 80.50 415 ASP A CA 1
ATOM 3335 C C . ASP A 1 415 ? -17.398 23.775 21.951 1.00 80.50 415 ASP A C 1
ATOM 3337 O O . ASP A 1 415 ? -17.423 24.477 22.964 1.00 80.50 415 ASP A O 1
ATOM 3341 N N . VAL A 1 416 ? -16.628 24.055 20.895 1.00 69.31 416 VAL A N 1
ATOM 3342 C CA . VAL A 1 416 ? -15.851 25.291 20.804 1.00 69.31 416 VAL A CA 1
ATOM 3343 C C . VAL A 1 416 ? -16.834 26.451 20.874 1.00 69.31 416 VAL A C 1
ATOM 3345 O O . VAL A 1 416 ? -17.619 26.669 19.950 1.00 69.31 416 VAL A O 1
ATOM 3348 N N . VAL A 1 417 ? -16.793 27.189 21.982 1.00 60.31 417 VAL A N 1
ATOM 3349 C CA . VAL A 1 417 ? -17.500 28.458 22.105 1.00 60.31 417 VAL A CA 1
ATOM 3350 C C . VAL A 1 417 ? -16.781 29.439 21.189 1.00 60.31 417 VAL A C 1
ATOM 3352 O O . VAL A 1 417 ? -15.804 30.073 21.586 1.00 60.31 417 VAL A O 1
ATOM 3355 N N . GLU A 1 418 ? -17.255 29.537 19.947 1.00 53.91 418 GLU A N 1
ATOM 3356 C CA . GLU A 1 418 ? -16.985 30.691 19.098 1.00 53.91 418 GLU A CA 1
ATOM 3357 C C . GLU A 1 418 ? -17.450 31.920 19.882 1.00 53.91 418 GLU A C 1
ATOM 3359 O O . GLU A 1 418 ? -18.646 32.156 20.066 1.00 53.91 418 GLU A O 1
ATOM 3364 N N . GLY A 1 419 ? -16.488 32.657 20.439 1.00 48.97 419 GLY A N 1
ATOM 3365 C CA . GLY A 1 419 ? -16.776 33.927 21.077 1.00 48.97 419 GLY A CA 1
ATOM 3366 C C . GLY A 1 419 ? -17.397 34.841 20.032 1.00 48.97 419 GLY A C 1
ATOM 3367 O O . GLY A 1 419 ? -16.847 34.979 18.940 1.00 48.97 419 GLY A O 1
ATOM 3368 N N . ASN A 1 420 ? -18.532 35.460 20.361 1.00 40.34 420 ASN A N 1
ATOM 3369 C CA . ASN A 1 420 ? -19.094 36.517 19.531 1.00 40.34 420 ASN A CA 1
ATOM 3370 C C . ASN A 1 420 ? -18.098 37.684 19.492 1.00 40.34 420 ASN A C 1
ATOM 3372 O O . ASN A 1 420 ? -18.159 38.590 20.323 1.00 40.34 420 ASN A O 1
ATOM 3376 N N . GLU A 1 421 ? -17.214 37.687 18.496 1.00 46.50 421 GLU A N 1
ATOM 3377 C CA . GLU A 1 421 ? -16.690 38.926 17.946 1.00 46.50 421 GLU A CA 1
ATOM 3378 C C . GLU A 1 421 ? -17.885 39.664 17.334 1.00 46.50 421 GLU A C 1
ATOM 3380 O O . GLU A 1 421 ? -18.215 39.507 16.157 1.00 46.50 421 GLU A O 1
ATOM 3385 N N . GLU A 1 422 ? -18.586 40.451 18.158 1.00 41.16 422 GLU A N 1
ATOM 3386 C CA . GLU A 1 422 ? -19.462 41.492 17.640 1.00 41.16 422 GLU A CA 1
ATOM 3387 C C . GLU A 1 422 ? -18.590 42.418 16.797 1.00 41.16 422 GLU A C 1
ATOM 3389 O O . GLU A 1 422 ? -17.840 43.248 17.312 1.00 41.16 422 GLU A O 1
ATOM 3394 N N . VAL A 1 423 ? -18.677 42.251 15.475 1.00 40.00 423 VAL A N 1
ATOM 3395 C CA . VAL A 1 423 ? -18.052 43.138 14.497 1.00 40.00 423 VAL A CA 1
ATOM 3396 C C . VAL A 1 423 ? -18.798 44.470 14.546 1.00 40.00 423 VAL A C 1
ATOM 3398 O O . VAL A 1 423 ? -19.655 44.765 13.709 1.00 40.00 423 VAL A O 1
ATOM 3401 N N . VAL A 1 424 ? -18.480 45.266 15.569 1.00 39.72 424 VAL A N 1
ATOM 3402 C CA . VAL A 1 424 ? -18.918 46.649 15.718 1.00 39.72 424 VAL A CA 1
ATOM 3403 C C . VAL A 1 424 ? -18.382 47.406 14.513 1.00 39.72 424 VAL A C 1
ATOM 3405 O O . VAL A 1 424 ? -17.206 47.766 14.441 1.00 39.72 424 VAL A O 1
ATOM 3408 N N . ARG A 1 425 ? -19.257 47.619 13.529 1.00 30.75 425 ARG A N 1
ATOM 3409 C CA . ARG A 1 425 ? -18.972 48.490 12.395 1.00 30.75 425 ARG A CA 1
ATOM 3410 C C . ARG A 1 425 ? -18.857 49.912 12.917 1.00 30.75 425 ARG A C 1
ATOM 3412 O O . ARG A 1 425 ? -19.859 50.593 13.108 1.00 30.75 425 ARG A O 1
ATOM 3419 N N . LEU A 1 426 ? -17.621 50.338 13.138 1.00 35.41 426 LEU A N 1
ATOM 3420 C CA . LEU A 1 426 ? -17.278 51.742 13.268 1.00 35.41 426 LEU A CA 1
ATOM 3421 C C . LEU A 1 426 ? -17.471 52.390 11.894 1.00 35.41 426 LEU A C 1
ATOM 3423 O O . LEU A 1 426 ? -16.565 52.401 11.062 1.00 35.41 426 LEU A O 1
ATOM 3427 N N . GLU A 1 427 ? -18.683 52.878 11.643 1.00 34.56 427 GLU A N 1
ATOM 3428 C CA . GLU A 1 427 ? -18.928 53.858 10.591 1.00 34.56 427 GLU A CA 1
ATOM 3429 C C . GLU A 1 427 ? -18.243 55.156 11.037 1.00 34.56 427 GLU A C 1
ATOM 3431 O O . GLU A 1 427 ? -18.639 55.787 12.016 1.00 34.56 427 GLU A O 1
ATOM 3436 N N . VAL A 1 428 ? -17.126 55.478 10.383 1.00 35.78 428 VAL A N 1
ATOM 3437 C CA . VAL A 1 428 ? -16.342 56.688 10.643 1.00 35.78 428 VAL A CA 1
ATOM 3438 C C . VAL A 1 428 ? -16.831 57.759 9.676 1.00 35.78 428 VAL A C 1
ATOM 3440 O O . VAL A 1 428 ? -16.521 57.689 8.488 1.00 35.78 428 VAL A O 1
ATOM 3443 N N . ASP A 1 429 ? -17.592 58.730 10.179 1.00 32.62 429 ASP A N 1
ATOM 3444 C CA . ASP A 1 429 ? -17.948 59.922 9.406 1.00 32.62 429 ASP A CA 1
ATOM 3445 C C . ASP A 1 429 ? -16.677 60.705 9.029 1.00 32.62 429 ASP A C 1
ATOM 3447 O O . ASP A 1 429 ? -15.831 61.009 9.875 1.00 32.62 429 ASP A O 1
ATOM 3451 N N . GLU A 1 430 ? -16.533 61.025 7.742 1.00 38.62 430 GLU A N 1
ATOM 3452 C CA . GLU A 1 430 ? -15.386 61.765 7.208 1.00 38.62 430 GLU A CA 1
ATOM 3453 C C . GLU A 1 430 ? -15.518 63.278 7.465 1.00 38.62 430 GLU A C 1
ATOM 3455 O O . GLU A 1 430 ? -15.919 64.015 6.566 1.00 38.62 430 GLU A O 1
ATOM 3460 N N . ASP A 1 431 ? -15.121 63.781 8.644 1.00 34.56 431 ASP A N 1
ATOM 3461 C CA . ASP A 1 431 ? -14.824 65.218 8.773 1.00 34.56 431 ASP A CA 1
ATOM 3462 C C . ASP A 1 431 ? -13.800 65.619 9.866 1.00 34.56 431 ASP A C 1
ATOM 3464 O O . ASP A 1 431 ? -13.581 64.926 10.855 1.00 34.56 431 ASP A O 1
ATOM 3468 N N . GLU A 1 432 ? -13.180 66.789 9.657 1.00 35.03 432 GLU A N 1
ATOM 3469 C CA . GLU A 1 432 ? -12.422 67.611 10.635 1.00 35.03 432 GLU A CA 1
ATOM 3470 C C . GLU A 1 432 ? -11.095 67.074 11.263 1.00 35.03 432 GLU A C 1
ATOM 3472 O O . GLU A 1 432 ? -10.937 66.877 12.464 1.00 35.03 432 GLU A O 1
ATOM 3477 N N . ARG A 1 433 ? -10.046 67.048 10.427 1.00 30.86 433 ARG A N 1
ATOM 3478 C CA . ARG A 1 433 ? -8.749 67.762 10.628 1.00 30.86 433 ARG A CA 1
ATOM 3479 C C . ARG A 1 433 ? -7.998 67.705 11.987 1.00 30.86 433 ARG A C 1
ATOM 3481 O O . ARG A 1 433 ? -8.182 68.529 12.876 1.00 30.86 433 ARG A O 1
ATOM 3488 N N . ILE A 1 434 ? -6.939 66.889 11.981 1.00 34.50 434 ILE A N 1
ATOM 3489 C CA . ILE A 1 434 ? -5.624 67.013 12.666 1.00 34.50 434 ILE A CA 1
ATOM 3490 C C . ILE A 1 434 ? -5.323 68.343 13.409 1.00 34.50 434 ILE A C 1
ATOM 3492 O O . ILE A 1 434 ? -5.122 69.366 12.760 1.00 34.50 434 ILE A O 1
ATOM 3496 N N . PHE A 1 435 ? -5.024 68.257 14.716 1.00 30.48 435 PHE A N 1
ATOM 3497 C CA . PHE A 1 435 ? -3.898 68.948 15.387 1.00 30.48 435 PHE A CA 1
ATOM 3498 C C . PHE A 1 435 ? -3.477 68.187 16.670 1.00 30.48 435 PHE A C 1
ATOM 3500 O O . PHE A 1 435 ? -4.316 67.606 17.349 1.00 30.48 435 PHE A O 1
ATOM 3507 N N . GLY A 1 436 ? -2.174 68.170 16.995 1.00 29.95 436 GLY A N 1
ATOM 3508 C CA . GLY A 1 436 ? -1.634 67.692 18.290 1.00 29.95 436 GLY A CA 1
ATOM 3509 C C . GLY A 1 436 ? -1.422 68.843 19.300 1.00 29.95 436 GLY A C 1
ATOM 3510 O O . GLY A 1 436 ? -1.884 69.945 18.994 1.00 29.95 436 GLY A O 1
ATOM 3511 N N . PRO A 1 437 ? -0.666 68.678 20.422 1.00 40.47 437 PRO A N 1
ATOM 3512 C CA . PRO A 1 437 ? 0.344 67.625 20.652 1.00 40.47 437 PRO A CA 1
ATOM 3513 C C . PRO A 1 437 ? 0.507 67.055 22.105 1.00 40.47 437 PRO A C 1
ATOM 3515 O O . PRO A 1 437 ? 0.019 67.625 23.068 1.00 40.47 437 PRO A O 1
ATOM 3518 N N . LEU A 1 438 ? 1.292 65.966 22.218 1.00 28.31 438 LEU A N 1
ATOM 3519 C CA . LEU A 1 438 ? 2.303 65.600 23.255 1.00 28.31 438 LEU A CA 1
ATOM 3520 C C . LEU A 1 438 ? 2.099 65.783 24.796 1.00 28.31 438 LEU A C 1
ATOM 3522 O O . LEU A 1 438 ? 1.799 66.866 25.278 1.00 28.31 438 LEU A O 1
ATOM 3526 N N . ILE A 1 439 ? 2.592 64.751 25.519 1.00 31.48 439 ILE A N 1
ATOM 3527 C CA . ILE A 1 439 ? 3.236 64.718 26.869 1.00 31.48 439 ILE A CA 1
ATOM 3528 C C . ILE A 1 439 ? 2.404 64.302 28.120 1.00 31.48 439 ILE A C 1
ATOM 3530 O O . ILE A 1 439 ? 1.692 65.090 28.726 1.00 31.48 439 ILE A O 1
ATOM 3534 N N . GLU A 1 440 ? 2.633 63.029 28.497 1.00 30.39 440 GLU A N 1
ATOM 3535 C CA . GLU A 1 440 ? 2.973 62.454 29.828 1.00 30.39 440 GLU A CA 1
ATOM 3536 C C . GLU A 1 440 ? 2.044 62.490 31.070 1.00 30.39 440 GLU A C 1
ATOM 3538 O O . GLU A 1 440 ? 1.662 63.544 31.555 1.00 30.39 440 GLU A O 1
ATOM 3543 N N . HIS A 1 441 ? 1.909 61.283 31.667 1.00 32.47 441 HIS A N 1
ATOM 3544 C CA . HIS A 1 441 ? 1.704 60.919 33.092 1.00 32.47 441 HIS A CA 1
ATOM 3545 C C . HIS A 1 441 ? 0.468 61.499 33.847 1.00 32.47 441 HIS A C 1
ATOM 3547 O O . HIS A 1 441 ? 0.092 62.649 33.698 1.00 32.47 441 HIS A O 1
ATOM 3553 N N . THR A 1 442 ? -0.247 60.770 34.720 1.00 30.53 442 THR A N 1
ATOM 3554 C CA . THR A 1 442 ? 0.095 59.581 35.540 1.00 30.53 442 THR A CA 1
ATOM 3555 C C . THR A 1 442 ? -1.175 58.756 35.867 1.00 30.53 442 THR A C 1
ATOM 3557 O O . THR A 1 442 ? -2.283 59.268 35.740 1.00 30.53 442 THR A O 1
ATOM 3560 N N . GLU A 1 443 ? -1.026 57.508 36.327 1.00 32.88 443 GLU A N 1
ATOM 3561 C CA . GLU A 1 443 ? -2.083 56.702 36.991 1.00 32.88 443 GLU A CA 1
ATOM 3562 C C . GLU A 1 443 ? -2.347 57.213 38.447 1.00 32.88 443 GLU A C 1
ATOM 3564 O O . GLU A 1 443 ? -1.577 58.081 38.879 1.00 32.88 443 GLU A O 1
ATOM 3569 N N . PRO A 1 444 ? -3.318 56.705 39.263 1.00 44.50 444 PRO A N 1
ATOM 3570 C CA . PRO A 1 444 ? -4.219 55.552 39.054 1.00 44.50 444 PRO A CA 1
ATOM 3571 C C . PRO A 1 444 ? -5.689 55.692 39.577 1.00 44.50 444 PRO A C 1
ATOM 3573 O O . PRO A 1 444 ? -6.104 56.724 40.094 1.00 44.50 444 PRO A O 1
ATOM 3576 N N . GLU A 1 445 ? -6.410 54.559 39.527 1.00 33.62 445 GLU A N 1
ATOM 3577 C CA . GLU A 1 445 ? -7.487 54.098 40.441 1.00 33.62 445 GLU A CA 1
ATOM 3578 C C . GLU A 1 445 ? -8.935 54.659 40.405 1.00 33.62 445 GLU A C 1
ATOM 3580 O O . GLU A 1 445 ? -9.260 55.735 39.915 1.00 33.62 445 GLU A O 1
ATOM 3585 N N . THR A 1 446 ? -9.838 53.795 40.889 1.00 31.08 446 THR A N 1
ATOM 3586 C CA . THR A 1 446 ? -11.312 53.799 40.782 1.00 31.08 446 THR A CA 1
ATOM 3587 C C . THR A 1 446 ? -12.052 54.547 41.897 1.00 31.08 446 THR A C 1
ATOM 3589 O O . THR A 1 446 ? -11.588 54.519 43.032 1.00 31.08 446 THR A O 1
ATOM 3592 N N . VAL A 1 447 ? -13.299 54.988 41.637 1.00 27.66 447 VAL A N 1
ATOM 3593 C CA . VAL A 1 447 ? -14.529 54.620 42.403 1.00 27.66 447 VAL A CA 1
ATOM 3594 C C . VAL A 1 447 ? -15.804 55.133 41.678 1.00 27.66 447 VAL A C 1
ATOM 3596 O O . VAL A 1 447 ? -15.704 55.855 40.689 1.00 27.66 447 VAL A O 1
ATOM 3599 N N . TYR A 1 448 ? -16.992 54.668 42.091 1.00 31.56 448 TYR A N 1
ATOM 3600 C CA . TYR A 1 448 ? -18.274 54.697 41.359 1.00 31.56 448 TYR A CA 1
ATOM 3601 C C . TYR A 1 448 ? -19.310 55.741 41.851 1.00 31.56 448 TYR A C 1
ATOM 3603 O O . TYR A 1 448 ? -19.210 56.214 42.981 1.00 31.56 448 TYR A O 1
ATOM 3611 N N . LEU A 1 449 ? -20.379 55.891 41.038 1.00 29.78 449 LEU A N 1
ATOM 3612 C CA . LEU A 1 449 ? -21.817 56.128 41.345 1.00 29.78 449 LEU A CA 1
ATOM 3613 C C . LEU A 1 449 ? -22.447 57.424 40.779 1.00 29.78 449 LEU A C 1
ATOM 3615 O O . LEU A 1 449 ? -21.916 58.504 40.986 1.00 29.78 449 LEU A O 1
ATOM 3619 N N . GLU A 1 450 ? -23.604 57.228 40.113 1.00 32.03 450 GLU A N 1
ATOM 3620 C CA . GLU A 1 450 ? -24.845 58.052 40.066 1.00 32.03 450 GLU A CA 1
ATOM 3621 C C . GLU A 1 450 ? -24.700 59.575 39.748 1.00 32.03 450 GLU A C 1
ATOM 3623 O O . GLU A 1 450 ? -23.973 60.302 40.409 1.00 32.03 450 GLU A O 1
ATOM 3628 N N . ASP A 1 451 ? -25.373 60.185 38.753 1.00 29.27 451 ASP A N 1
ATOM 3629 C CA . ASP A 1 451 ? -26.793 60.036 38.379 1.00 29.27 451 ASP A CA 1
ATOM 3630 C C . ASP A 1 451 ? -27.158 60.734 37.022 1.00 29.27 451 ASP A C 1
ATOM 3632 O O . ASP A 1 451 ? -26.522 61.717 36.658 1.00 29.27 451 ASP A O 1
ATOM 3636 N N . ILE A 1 452 ? -28.217 60.256 36.328 1.00 31.89 452 ILE A N 1
ATOM 3637 C CA . ILE A 1 452 ? -29.310 60.995 35.596 1.00 31.89 452 ILE A CA 1
ATOM 3638 C C . ILE A 1 452 ? -28.957 62.235 34.695 1.00 31.89 452 ILE A C 1
ATOM 3640 O O . ILE A 1 452 ? -28.375 63.189 35.205 1.00 31.89 452 ILE A O 1
ATOM 3644 N N . PRO A 1 453 ? -29.432 62.369 33.410 1.00 37.22 453 PRO A N 1
ATOM 3645 C CA . PRO A 1 453 ? -30.853 62.222 33.026 1.00 37.22 453 PRO A CA 1
ATOM 3646 C C . PRO A 1 453 ? -31.235 61.658 31.626 1.00 37.22 453 PRO A C 1
ATOM 3648 O O . PRO A 1 453 ? -30.464 61.549 30.680 1.00 37.22 453 PRO A O 1
ATOM 3651 N N . VAL A 1 454 ? -32.542 61.397 31.502 1.00 33.16 454 VAL A N 1
ATOM 3652 C CA . VAL A 1 454 ? -33.328 61.045 30.298 1.00 33.16 454 VAL A CA 1
ATOM 3653 C C . VAL A 1 454 ? -33.587 62.276 29.395 1.00 33.16 454 VAL A C 1
ATOM 3655 O O . VAL A 1 454 ? -33.893 63.322 29.959 1.00 33.16 454 VAL A O 1
ATOM 3658 N N . TYR A 1 455 ? -33.652 62.152 28.047 1.00 28.12 455 TYR A N 1
ATOM 3659 C CA . TYR A 1 455 ? -34.865 62.524 27.258 1.00 28.12 455 TYR A CA 1
ATOM 3660 C C . TYR A 1 455 ? -34.891 62.169 25.740 1.00 28.12 455 TYR A C 1
ATOM 3662 O O . TYR A 1 455 ? -33.982 62.465 24.981 1.00 28.12 455 TYR A O 1
ATOM 3670 N N . ARG A 1 456 ? -36.042 61.603 25.333 1.00 30.56 456 ARG A N 1
ATOM 3671 C CA . ARG A 1 456 ? -36.734 61.502 24.015 1.00 30.56 456 ARG A CA 1
ATOM 3672 C C . ARG A 1 456 ? -36.034 61.832 22.672 1.00 30.56 456 ARG A C 1
ATOM 3674 O O . ARG A 1 456 ? -35.709 62.977 22.381 1.00 30.56 456 ARG A O 1
ATOM 3681 N N . ASN A 1 457 ? -36.135 60.860 21.758 1.00 33.91 457 ASN A N 1
ATOM 3682 C CA . ASN A 1 457 ? -36.064 60.995 20.290 1.00 33.91 457 ASN A CA 1
ATOM 3683 C C . ASN A 1 457 ? -37.278 61.774 19.696 1.00 33.91 457 ASN A C 1
ATOM 3685 O O . ASN A 1 457 ? -38.372 61.740 20.272 1.00 33.91 457 ASN A O 1
ATOM 3689 N N . ARG A 1 458 ? -37.111 62.430 18.532 1.00 34.16 458 ARG A N 1
ATOM 3690 C CA . ARG A 1 458 ? -38.177 63.015 17.689 1.00 34.16 458 ARG A CA 1
ATOM 3691 C C . ARG A 1 458 ? -37.806 63.046 16.193 1.00 34.16 458 ARG A C 1
ATOM 3693 O O . ARG A 1 458 ? -36.917 63.799 15.821 1.00 34.16 458 ARG A O 1
ATOM 3700 N N . ASN A 1 459 ? -38.650 62.399 15.380 1.00 32.66 459 ASN A N 1
ATOM 3701 C CA . ASN A 1 459 ? -38.796 62.504 13.912 1.00 32.66 459 ASN A CA 1
ATOM 3702 C C . ASN A 1 459 ? -37.580 61.994 13.093 1.00 32.66 459 ASN A C 1
ATOM 3704 O O . ASN A 1 459 ? -36.457 62.384 13.368 1.00 32.66 459 ASN A O 1
ATOM 3708 N N . ALA A 1 460 ? -37.670 61.086 12.114 1.00 38.09 460 ALA A N 1
ATOM 3709 C CA . ALA A 1 460 ? -38.711 60.704 11.142 1.00 38.09 460 ALA A CA 1
ATOM 3710 C C . ALA A 1 460 ? -38.877 61.651 9.935 1.00 38.09 460 ALA A C 1
ATOM 3712 O O . ALA A 1 460 ? -39.564 62.670 10.034 1.00 38.09 460 ALA A O 1
ATOM 3713 N N . VAL A 1 461 ? -38.322 61.215 8.797 1.00 34.16 461 VAL A N 1
ATOM 3714 C CA . VAL A 1 461 ? -39.007 61.038 7.499 1.00 34.16 461 VAL A CA 1
ATOM 3715 C C . VAL A 1 461 ? -38.654 59.634 7.005 1.00 34.16 461 VAL A C 1
ATOM 3717 O O . VAL A 1 461 ? -37.491 59.242 7.242 1.00 34.16 461 VAL A O 1
#

Sequence (461 aa):
MTAPCDIAGTSSSSIGRFSGTPAPSPIIDWSQTPPPRRVGGRGRPRVLVPATPVSLAASSPAPSQATSLVQWTQTQREARSGVRVAAPGTRFRFSAAKYFLTYSQIGDLDNGAMCRFFDEFPVAIKHWKGVQEHHANGGRHWHVIVVFDKPFRGRNEHIFDIYSIHPNIQVINGNKDLLAKWSYIHKEDGAELMGAWEGPDEVTVDADIKKKDDRWAHILEASSAEEFMERARTLAPYDYMINHDRVCKYRDKFFPEPKAIYTPDSIDFPHVTVEMEDWLENQFTKQDRPKCLVLFGPSRTGKTQWARALNHIIAAQNGTHVYMSNQFNAKKIDESASYIVLDNIDLDFFPSYKSFFSGQKEFEVTDKYVSKMTVRWGKPCIWLSNDDPRGKKVDRSWLEANCIFVEINHKLYDDVVEGNEEVVRLEVDEDERIFGPLIEHTEPETVYLEDIPVYRNRNAV

InterPro domains:
  IPR001191 Geminivirus AL1, replication-associated protein [PR00227] (98-113)
  IPR001191 Geminivirus AL1, replication-associated protein [PR00227] (132-149)
  IPR001191 Geminivirus AL1, replication-associated protein [PR00227] (165-184)
  IPR001191 Geminivirus AL1, replication-associated protein [PR00227] (221-240)
  IPR001301 Geminivirus AL1 replication-associated protein, CLV type [PR00228] (92-106)
  IPR001301 Geminivirus AL1 replication-associated protein, CLV type [PR00228] (127-143)
  IPR001301 Geminivirus AL1 replication-associated protein, CLV type [PR00228] (143-162)
  IPR001301 Geminivirus AL1 replication-associated protein, CLV type [PR00228] (286-308)
  IPR001301 Geminivirus AL1 replication-associated protein, CLV type [PR00228] (368-386)
  IPR022692 Geminivirus AL1 replication-associated protein, central domain [PF08283] (211-306)
  IPR027417 P-loop containing nucleoside triphosphate hydrolase [G3DSA:3.40.50.300] (261-429)
  IPR027417 P-loop containing nucleoside triphosphate hydrolase [SSF52540] (278-392)
  IPR049912 CRESS-DNA virus replication initiator protein, endonuclease domain [PF00799] (92-189)
  IPR049912 CRESS-DNA virus replication initiator protein, endonuclease domain [PS52020] (93-197)

Foldseek 3Di:
DDDDDDDDDDDDDDDDDDDDDDDDDDDDDPPDDDDDDDDDDDDDDDDDDDDDDDDDDDDDDDDDPPPPPVVVVVVVVVVPPPDPPPDDPDQDKFFAFKKKWKFKQPDPDDPVLVVVCQVVQPADWPFKKKWWDQDPVRIIMIIMMTGHPHRDIDRPQCSNARVNGRIDMDHQDDQVSQVVSVCVRVVDPPIDMDTDDDGDDDDDVLPPQPDPVSLVVVLVPDPALVSNLVSCCPNPVPCCVVVVVVSVVVSCVPHPDPDDADDFPDLDFQQDDPLVVCLVVPAQPDQAFRAEEEEEAAPPQCLVRNVQSCCVNVVVDVFGEQEDAQADDPVSDDQRGQEYEYHAHDPVRDPPVLCQRRLNQWDWDADDVGDIDIDGGSHYYYYYHHDDCCPPPDPNVSNVVRHDYDYRHHHSDDDPPPPPPPPPPPPDDDDDDDDDDDDDDDDDDDDDDDDDDDDDDDDDD

Organism: NCBI:txid48579

Secondary structure (DSSP, 8-state):
--------------------PPPPPPP---S--PPPPP----PPP--------------------THHHHHHHHHHHHTTS---PPPPP------EEEEEEEE---TT--HHHHHHHHHS-SS-EEEEEEEEEE-TTS-EEEEEEEEEEEEE----GGGG-BTTB--EEEE--SSHHHHHHHHHHT-STT--EESS---PPP--GGGG--SHHHHHHHHHT-SSHHHHHHHHHHH-HHHHHHTHHHHHHHHHHHSPPPPPP---S----TT--HHHHHHIIIIIT-SS-PPEEEEES-TTSSHHHHHHHHHHH-TT----EEEEESS--GGG--TTSSEEEEES--GGG-TTHHHHHTT-SEEEEEETTEEEEEEE--S-EEEE-SS-GGGSSS-HHHHHHHEEEEE--S-SS------------------------------------------------

Mean predicted aligned error: 20.57 Å

Solvent-accessible surface area (backbone atoms only — not comparable to full-atom values): 30098 Å² total; per-residue (Å²): 132,84,84,84,85,91,90,87,88,82,91,87,87,91,86,82,88,87,88,87,84,88,80,89,82,85,90,80,85,81,91,83,75,84,84,82,85,89,80,93,80,91,83,77,91,77,88,87,78,89,87,84,90,80,89,88,83,88,82,88,91,82,87,85,77,72,76,68,60,58,63,60,62,53,64,68,58,62,78,75,70,81,74,81,73,78,73,80,73,83,72,66,66,51,71,48,36,33,38,39,35,38,38,66,67,57,81,86,68,55,74,63,60,59,50,53,52,65,75,66,39,98,60,80,66,68,44,42,38,36,24,52,48,77,45,96,87,77,43,42,28,39,46,32,44,42,33,36,88,55,60,44,73,46,64,65,84,70,77,70,43,58,96,84,47,68,45,53,79,42,78,45,90,56,62,70,52,44,49,57,52,52,53,55,68,67,64,58,93,86,54,60,76,39,65,91,55,91,72,82,76,86,77,58,78,75,77,74,56,81,51,70,64,66,41,51,51,58,30,68,69,43,91,45,53,67,51,28,52,49,40,32,48,72,76,35,46,68,60,38,66,80,40,37,76,56,54,49,59,46,37,60,68,78,45,58,76,81,78,82,78,86,78,64,97,60,78,72,51,88,54,63,51,70,73,55,52,50,39,50,66,71,20,60,72,32,87,65,54,9,49,12,43,34,43,20,29,58,82,92,21,46,64,72,54,55,70,65,23,47,47,75,64,42,80,92,38,101,46,50,67,32,80,39,63,57,48,73,57,72,88,62,66,52,76,82,35,56,33,36,39,36,37,54,50,52,67,96,68,34,73,56,49,70,42,52,35,44,9,39,51,68,49,72,43,60,43,96,96,41,75,78,39,81,45,59,61,17,36,28,30,38,40,35,38,53,60,67,66,77,78,48,103,58,68,46,72,61,43,67,72,27,38,48,83,46,78,40,85,58,51,26,44,81,80,82,77,78,71,83,75,74,79,76,78,78,81,75,79,93,76,85,81,93,81,86,81,89,86,82,88,82,87,84,89,89,89,89,81,89,81,90,86,88,85,84,90,81,83,88,134

Radius of gyration: 46.69 Å; Cα contacts (8 Å, |Δi|>4): 509; chains: 1; bounding box: 93×138×117 Å